Protein AF-0000000079810993 (afdb_homodimer)

pLDDT: mean 87.55, std 13.53, range [19.34, 98.88]

Organism: NCBI:txid164759

Structure (mmCIF, N/CA/C/O backbone):
data_AF-0000000079810993-model_v1
#
loop_
_entity.id
_entity.type
_entity.pdbx_description
1 polymer 'LysR family glycine cleavage system transcriptional activator'
#
loop_
_atom_site.group_PDB
_atom_site.id
_atom_site.type_symbol
_atom_site.label_atom_id
_atom_site.label_alt_id
_atom_site.label_comp_id
_atom_site.label_asym_id
_atom_site.label_entity_id
_atom_site.label_seq_id
_atom_site.pdbx_PDB_ins_code
_atom_site.Cartn_x
_atom_site.Cartn_y
_atom_site.Cartn_z
_atom_site.occupancy
_atom_site.B_iso_or_equiv
_atom_site.auth_seq_id
_atom_site.auth_comp_id
_atom_site.auth_asym_id
_atom_site.auth_atom_id
_atom_site.pdbx_PDB_model_num
ATOM 1 N N . MET A 1 1 ? -3.078 14.18 34.719 1 36.22 1 MET A N 1
ATOM 2 C CA . MET A 1 1 ? -2.096 15.25 34.562 1 36.22 1 MET A CA 1
ATOM 3 C C . MET A 1 1 ? -0.817 14.734 33.938 1 36.22 1 MET A C 1
ATOM 5 O O . MET A 1 1 ? -0.305 13.68 34.312 1 36.22 1 MET A O 1
ATOM 9 N N . PHE A 1 2 ? -0.721 15.195 32.781 1 50.84 2 PHE A N 1
ATOM 10 C CA . PHE A 1 2 ? 0.476 14.773 32.062 1 50.84 2 PHE A CA 1
ATOM 11 C C . PHE A 1 2 ? 1.733 15.273 32.781 1 50.84 2 PHE A C 1
ATOM 13 O O . PHE A 1 2 ? 1.747 16.375 33.312 1 50.84 2 PHE A O 1
ATOM 20 N N . ARG A 1 3 ? 2.59 14.398 33.312 1 54.53 3 ARG A N 1
ATOM 21 C CA . ARG A 1 3 ? 3.859 14.773 33.906 1 54.53 3 ARG A CA 1
ATOM 22 C C . ARG A 1 3 ? 4.871 15.195 32.844 1 54.53 3 ARG A C 1
ATOM 24 O O . ARG A 1 3 ? 5.219 14.414 31.969 1 54.53 3 ARG A O 1
ATOM 31 N N . LYS A 1 4 ? 5.23 16.375 32.844 1 60.5 4 LYS A N 1
ATOM 32 C CA . LYS A 1 4 ? 6.141 17.016 31.891 1 60.5 4 LYS A CA 1
ATOM 33 C C . LYS A 1 4 ? 7.398 16.172 31.688 1 60.5 4 LYS A C 1
ATOM 35 O O . LYS A 1 4 ? 7.953 16.125 30.594 1 60.5 4 LYS A O 1
ATOM 40 N N . LEU A 1 5 ? 7.746 15.516 32.781 1 59.72 5 LEU A N 1
ATOM 41 C CA . LEU A 1 5 ? 8.969 14.727 32.75 1 59.72 5 LEU A CA 1
ATOM 42 C C . LEU A 1 5 ? 8.883 13.625 31.688 1 59.72 5 LEU A C 1
ATOM 44 O O . LEU A 1 5 ? 9.891 13.227 31.109 1 59.72 5 LEU A O 1
ATOM 48 N N . PHE A 1 6 ? 7.621 13.211 31.438 1 69.06 6 PHE A N 1
ATOM 49 C CA . PHE A 1 6 ? 7.434 12.086 30.516 1 69.06 6 PHE A CA 1
ATOM 50 C C . PHE A 1 6 ? 7.055 12.57 29.125 1 69.06 6 PHE A C 1
ATOM 52 O O . PHE A 1 6 ? 6.68 11.773 28.266 1 69.06 6 PHE A O 1
ATOM 59 N N . LEU A 1 7 ? 7.145 13.805 28.969 1 74.44 7 LEU A N 1
ATOM 60 C CA . LEU A 1 7 ? 6.754 14.391 27.703 1 74.44 7 LEU A CA 1
ATOM 61 C C . LEU A 1 7 ? 7.898 15.195 27.094 1 74.44 7 LEU A C 1
ATOM 63 O O . LEU A 1 7 ? 7.953 16.422 27.25 1 74.44 7 LEU A O 1
ATOM 67 N N . PRO A 1 8 ? 8.789 14.516 26.406 1 80.94 8 PRO A N 1
ATOM 68 C CA . PRO A 1 8 ? 9.883 15.258 25.766 1 80.94 8 PRO A CA 1
ATOM 69 C C . PRO A 1 8 ? 9.391 16.297 24.766 1 80.94 8 PRO A C 1
ATOM 71 O O . PRO A 1 8 ? 8.297 16.172 24.219 1 80.94 8 PRO A O 1
ATOM 74 N N . PRO A 1 9 ? 10.211 17.375 24.703 1 80.81 9 PRO A N 1
ATOM 75 C CA . PRO A 1 9 ? 9.867 18.359 23.672 1 80.81 9 PRO A CA 1
ATOM 76 C C . PRO A 1 9 ? 9.703 17.734 22.297 1 80.81 9 PRO A C 1
ATOM 78 O O . PRO A 1 9 ? 10.453 16.828 21.922 1 80.81 9 PRO A O 1
ATOM 81 N N . VAL A 1 10 ? 8.773 18.234 21.562 1 83.88 10 VAL A N 1
ATOM 82 C CA . VAL A 1 10 ? 8.492 17.75 20.219 1 83.88 10 VAL A CA 1
ATOM 83 C C . VAL A 1 10 ? 9.742 17.859 19.344 1 83.88 10 VAL A C 1
ATOM 85 O O . VAL A 1 10 ? 10.008 17 18.516 1 83.88 10 VAL A O 1
ATOM 88 N N . ALA A 1 11 ? 10.492 18.953 19.547 1 85.25 11 ALA A N 1
ATOM 89 C CA . ALA A 1 11 ? 11.711 19.156 18.781 1 85.25 11 ALA A CA 1
ATOM 90 C C . ALA A 1 11 ? 12.695 18.016 18.984 1 85.25 11 ALA A C 1
ATOM 92 O O . ALA A 1 11 ? 13.344 17.562 18.031 1 85.25 11 ALA A O 1
ATOM 93 N N . ASP A 1 12 ? 12.758 17.578 20.203 1 88.81 12 ASP A N 1
ATOM 94 C CA . ASP A 1 12 ? 13.648 16.469 20.516 1 88.81 12 ASP A CA 1
ATOM 95 C C . ASP A 1 12 ? 13.141 15.164 19.891 1 88.81 12 ASP A C 1
ATOM 97 O O . ASP A 1 12 ? 13.93 14.359 19.391 1 88.81 12 ASP A O 1
ATOM 101 N N . LEU A 1 13 ? 11.852 15.039 19.938 1 87 13 LEU A N 1
ATOM 102 C CA . LEU A 1 13 ? 11.25 13.852 19.328 1 87 13 LEU A CA 1
ATOM 103 C C . LEU A 1 13 ? 11.445 13.844 17.828 1 87 13 LEU A C 1
ATOM 105 O O . LEU A 1 13 ? 11.742 12.797 17.234 1 87 13 LEU A O 1
ATOM 109 N N . LEU A 1 14 ? 11.305 14.938 17.234 1 86.88 14 LEU A N 1
ATOM 110 C CA . LEU A 1 14 ? 11.5 15.07 15.797 1 86.88 14 LEU A CA 1
ATOM 111 C C . LEU A 1 14 ? 12.953 14.781 15.422 1 86.88 14 LEU A C 1
ATOM 113 O O . LEU A 1 14 ? 13.219 14.07 14.445 1 86.88 14 LEU A O 1
ATOM 117 N N . ALA A 1 15 ? 13.852 15.328 16.234 1 89.06 15 ALA A N 1
ATOM 118 C CA . ALA A 1 15 ? 15.273 15.094 16 1 89.06 15 ALA A CA 1
ATOM 119 C C . ALA A 1 15 ? 15.609 13.609 16.125 1 89.06 15 ALA A C 1
ATOM 121 O O . ALA A 1 15 ? 16.312 13.055 15.266 1 89.06 15 ALA A O 1
ATOM 122 N N . PHE A 1 16 ? 15.055 13.016 17.141 1 92.56 16 PHE A N 1
ATOM 123 C CA . PHE A 1 16 ? 15.281 11.594 17.375 1 92.56 16 PHE A CA 1
ATOM 124 C C . PHE A 1 16 ? 14.703 10.758 16.25 1 92.56 16 PHE A C 1
ATOM 126 O O . PHE A 1 16 ? 15.383 9.891 15.703 1 92.56 16 PHE A O 1
ATOM 133 N N . GLU A 1 17 ? 13.477 11.055 15.922 1 86 17 GLU A N 1
ATOM 134 C CA . GLU A 1 17 ? 12.797 10.289 14.883 1 86 17 GLU A CA 1
ATOM 135 C C . GLU A 1 17 ? 13.531 10.406 13.547 1 86 17 GLU A C 1
ATOM 137 O O . GLU A 1 17 ? 13.734 9.406 12.859 1 86 17 GLU A O 1
ATOM 142 N N . ALA A 1 18 ? 13.914 11.57 13.133 1 85.88 18 ALA A N 1
ATOM 143 C CA . ALA A 1 18 ? 14.648 11.797 11.891 1 85.88 18 ALA A CA 1
ATOM 144 C C . ALA A 1 18 ? 15.992 11.078 11.914 1 85.88 18 ALA A C 1
ATOM 146 O O . ALA A 1 18 ? 16.375 10.422 10.938 1 85.88 18 ALA A O 1
ATOM 147 N N . ALA A 1 19 ? 16.672 11.211 13.023 1 87.88 19 ALA A N 1
ATOM 148 C CA . ALA A 1 19 ? 17.969 10.562 13.156 1 87.88 19 ALA A CA 1
ATOM 149 C C . ALA A 1 19 ? 17.828 9.039 13.086 1 87.88 19 ALA A C 1
ATOM 151 O O . ALA A 1 19 ? 18.672 8.359 12.484 1 87.88 19 ALA A O 1
ATOM 152 N N . ALA A 1 20 ? 16.844 8.617 13.719 1 84.38 20 ALA A N 1
ATOM 153 C CA . ALA A 1 20 ? 16.578 7.176 13.711 1 84.38 20 ALA A CA 1
ATOM 154 C C . ALA A 1 20 ? 16.25 6.688 12.305 1 84.38 20 ALA A C 1
ATOM 156 O O . ALA A 1 20 ? 16.781 5.668 11.852 1 84.38 20 ALA A O 1
ATOM 157 N N . ARG A 1 21 ? 15.422 7.398 11.688 1 75.75 21 ARG A N 1
ATOM 158 C CA . ARG A 1 21 ? 14.953 7.031 10.352 1 75.75 21 ARG A CA 1
ATOM 159 C C . ARG A 1 21 ? 16.094 7.09 9.344 1 75.75 21 ARG A C 1
ATOM 161 O O . ARG A 1 21 ? 16.234 6.199 8.5 1 75.75 21 ARG A O 1
ATOM 168 N N . HIS A 1 22 ? 16.906 8.117 9.453 1 75.81 22 HIS A N 1
ATOM 169 C CA . HIS A 1 22 ? 18.016 8.312 8.531 1 75.81 22 HIS A CA 1
ATOM 170 C C . HIS A 1 22 ? 19.266 7.559 8.992 1 75.81 22 HIS A C 1
ATOM 172 O O . HIS A 1 22 ? 20.219 7.406 8.227 1 75.81 22 HIS A O 1
ATOM 178 N N . ALA A 1 23 ? 19.234 7.086 10.211 1 78.38 23 ALA A N 1
ATOM 179 C CA . ALA A 1 23 ? 20.422 6.527 10.867 1 78.38 23 ALA A CA 1
ATOM 180 C C . ALA A 1 23 ? 21.625 7.457 10.711 1 78.38 23 ALA A C 1
ATOM 182 O O . ALA A 1 23 ? 22.734 7.004 10.43 1 78.38 23 ALA A O 1
ATOM 183 N N . SER A 1 24 ? 21.328 8.695 10.781 1 81.19 24 SER A N 1
ATOM 184 C CA . SER A 1 24 ? 22.359 9.711 10.57 1 81.19 24 SER A CA 1
ATOM 185 C C . SER A 1 24 ? 21.953 11.047 11.195 1 81.19 24 SER A C 1
ATOM 187 O O . SER A 1 24 ? 20.875 11.562 10.914 1 81.19 24 SER A O 1
ATOM 189 N N . ILE A 1 25 ? 22.875 11.547 11.953 1 87.5 25 ILE A N 1
ATOM 190 C CA . ILE A 1 25 ? 22.641 12.852 12.57 1 87.5 25 ILE A CA 1
ATOM 191 C C . ILE A 1 25 ? 22.734 13.945 11.508 1 87.5 25 ILE A C 1
ATOM 193 O O . ILE A 1 25 ? 21.922 14.875 11.5 1 87.5 25 ILE A O 1
ATOM 197 N N . SER A 1 26 ? 23.641 13.758 10.602 1 86.88 26 SER A N 1
ATOM 198 C CA . SER A 1 26 ? 23.844 14.766 9.562 1 86.88 26 SER A CA 1
ATOM 199 C C . SER A 1 26 ? 22.625 14.867 8.648 1 86.88 26 SER A C 1
ATOM 201 O O . SER A 1 26 ? 22.188 15.969 8.32 1 86.88 26 SER A O 1
ATOM 203 N N . ARG A 1 27 ? 22.141 13.852 8.32 1 81.06 27 ARG A N 1
ATOM 204 C CA . ARG A 1 27 ? 20.984 13.844 7.441 1 81.06 27 ARG A CA 1
ATOM 205 C C . ARG A 1 27 ? 19.75 14.359 8.172 1 81.06 27 ARG A C 1
ATOM 207 O O . ARG A 1 27 ? 18.906 15.023 7.57 1 81.06 27 ARG A O 1
ATOM 214 N N . ALA A 1 28 ? 19.641 13.898 9.328 1 87.75 28 ALA A N 1
ATOM 215 C CA . ALA A 1 28 ? 18.562 14.445 10.141 1 87.75 28 ALA A CA 1
ATOM 216 C C . ALA A 1 28 ? 18.641 15.961 10.211 1 87.75 28 ALA A C 1
ATOM 218 O O . ALA A 1 28 ? 17.609 16.656 10.094 1 87.75 28 ALA A O 1
ATOM 219 N N . ALA A 1 29 ? 19.812 16.484 10.367 1 88.88 29 ALA A N 1
ATOM 220 C CA . ALA A 1 29 ? 20.031 17.922 10.43 1 88.88 29 ALA A CA 1
ATOM 221 C C . ALA A 1 29 ? 19.609 18.594 9.125 1 88.88 29 ALA A C 1
ATOM 223 O O . ALA A 1 29 ? 18.938 19.641 9.148 1 88.88 29 ALA A O 1
ATOM 224 N N . GLU A 1 30 ? 19.922 18.016 8.062 1 80.56 30 GLU A N 1
ATOM 225 C CA . GLU A 1 30 ? 19.547 18.531 6.75 1 80.56 30 GLU A CA 1
ATOM 226 C C . GLU A 1 30 ? 18.031 18.578 6.59 1 80.56 30 GLU A C 1
ATOM 228 O O . GLU A 1 30 ? 17.469 19.594 6.172 1 80.56 30 GLU A O 1
ATOM 233 N N . GLU A 1 31 ? 17.406 17.484 6.98 1 76.88 31 GLU A N 1
ATOM 234 C CA . GLU A 1 31 ? 15.953 17.406 6.848 1 76.88 31 GLU A CA 1
ATOM 235 C C . GLU A 1 31 ? 15.258 18.453 7.715 1 76.88 31 GLU A C 1
ATOM 237 O O . GLU A 1 31 ? 14.281 19.062 7.293 1 76.88 31 GLU A O 1
ATOM 242 N N . LEU A 1 32 ? 15.766 18.625 8.898 1 81.94 32 LEU A N 1
ATOM 243 C CA . LEU A 1 32 ? 15.086 19.469 9.883 1 81.94 32 LEU A CA 1
ATOM 244 C C . LEU A 1 32 ? 15.57 20.906 9.789 1 81.94 32 LEU A C 1
ATOM 246 O O . LEU A 1 32 ? 15.117 21.766 10.555 1 81.94 32 LEU A O 1
ATOM 250 N N . HIS A 1 33 ? 16.5 21.078 8.844 1 80.31 33 HIS A N 1
ATOM 251 C CA . HIS A 1 33 ? 17.078 22.406 8.68 1 80.31 33 HIS A CA 1
ATOM 252 C C . HIS A 1 33 ? 17.688 22.906 9.984 1 80.31 33 HIS A C 1
ATOM 254 O O . HIS A 1 33 ? 17.406 24.031 10.422 1 80.31 33 HIS A O 1
ATOM 260 N N . LEU A 1 34 ? 18.453 22.078 10.633 1 84.75 34 LEU A N 1
ATOM 261 C CA . LEU A 1 34 ? 19.203 22.344 11.852 1 84.75 34 LEU A CA 1
ATOM 262 C C . LEU A 1 34 ? 20.672 22 11.664 1 84.75 34 LEU A C 1
ATOM 264 O O . LEU A 1 34 ? 21.062 21.422 10.648 1 84.75 34 LEU A O 1
ATOM 268 N N . THR A 1 35 ? 21.469 22.531 12.484 1 89.31 35 THR A N 1
ATOM 269 C CA . THR A 1 35 ? 22.859 22.109 12.477 1 89.31 35 THR A CA 1
ATOM 270 C C . THR A 1 35 ? 23 20.703 13.062 1 89.31 35 THR A C 1
ATOM 272 O O . THR A 1 35 ? 22.141 20.25 13.828 1 89.31 35 THR A O 1
ATOM 275 N N . GLN A 1 36 ? 24.031 20.078 12.672 1 91.44 36 GLN A N 1
ATOM 276 C CA . GLN A 1 36 ? 24.328 18.75 13.227 1 91.44 36 GLN A CA 1
ATOM 277 C C . GLN A 1 36 ? 24.438 18.812 14.75 1 91.44 36 GLN A C 1
ATOM 279 O O . GLN A 1 36 ? 23.969 17.906 15.445 1 91.44 36 GLN A O 1
ATOM 284 N N . SER A 1 37 ? 25.031 19.922 15.172 1 93 37 SER A N 1
ATOM 285 C CA . SER A 1 37 ? 25.203 20.094 16.609 1 93 37 SER A CA 1
ATOM 286 C C . SER A 1 37 ? 23.859 20.203 17.328 1 93 37 SER A C 1
ATOM 288 O O . SER A 1 37 ? 23.688 19.672 18.422 1 93 37 SER A O 1
ATOM 290 N N . ALA A 1 38 ? 22.969 20.891 16.719 1 89.38 38 ALA A N 1
ATOM 291 C CA . ALA A 1 38 ? 21.641 21.062 17.297 1 89.38 38 ALA A CA 1
ATOM 292 C C . ALA A 1 38 ? 20.906 19.734 17.375 1 89.38 38 ALA A C 1
ATOM 294 O O . ALA A 1 38 ? 20.297 19.406 18.406 1 89.38 38 ALA A O 1
ATOM 295 N N . VAL A 1 39 ? 20.938 18.953 16.344 1 93.31 39 VAL A N 1
ATOM 296 C CA . VAL A 1 39 ? 20.281 17.641 16.328 1 93.31 39 VAL A CA 1
ATOM 297 C C . VAL A 1 39 ? 20.906 16.734 17.375 1 93.31 39 VAL A C 1
ATOM 299 O O . VAL A 1 39 ? 20.203 16.047 18.125 1 93.31 39 VAL A O 1
ATOM 302 N N . SER A 1 40 ? 22.188 16.719 17.422 1 93.88 40 SER A N 1
ATOM 303 C CA . SER A 1 40 ? 22.906 15.898 18.406 1 93.88 40 SER A CA 1
ATOM 304 C C . SER A 1 40 ? 22.516 16.281 19.828 1 93.88 40 SER A C 1
ATOM 306 O O . SER A 1 40 ? 22.312 15.406 20.672 1 93.88 40 SER A O 1
ATOM 308 N N . ARG A 1 41 ? 22.484 17.547 20.031 1 92 41 ARG A N 1
ATOM 309 C CA . ARG A 1 41 ? 22.109 18.047 21.344 1 92 41 ARG A CA 1
ATOM 310 C C . ARG A 1 41 ? 20.688 17.609 21.703 1 92 41 ARG A C 1
ATOM 312 O O . ARG A 1 41 ? 20.438 17.188 22.844 1 92 41 ARG A O 1
ATOM 319 N N . GLN A 1 42 ? 19.797 17.75 20.828 1 91.62 42 GLN A N 1
ATOM 320 C CA . GLN A 1 42 ? 18.406 17.375 21.047 1 91.62 42 GLN A CA 1
ATOM 321 C C . GLN A 1 42 ? 18.281 15.883 21.344 1 91.62 42 GLN A C 1
ATOM 323 O O . GLN A 1 42 ? 17.531 15.477 22.234 1 91.62 42 GLN A O 1
ATOM 328 N N . VAL A 1 43 ? 18.984 15.078 20.625 1 93.62 43 VAL A N 1
ATOM 329 C CA . VAL A 1 43 ? 18.969 13.633 20.844 1 93.62 43 VAL A CA 1
ATOM 330 C C . VAL A 1 43 ? 19.547 13.32 22.219 1 93.62 43 VAL A C 1
ATOM 332 O O . VAL A 1 43 ? 18.984 12.5 22.953 1 93.62 43 VAL A O 1
ATOM 335 N N . ARG A 1 44 ? 20.609 13.969 22.547 1 93 44 ARG A N 1
ATOM 336 C CA . ARG A 1 44 ? 21.234 13.766 23.859 1 93 44 ARG A CA 1
ATOM 337 C C . ARG A 1 44 ? 20.281 14.172 24.984 1 93 44 ARG A C 1
ATOM 339 O O . ARG A 1 44 ? 20.219 13.516 26.016 1 93 44 ARG A O 1
ATOM 346 N N . GLN A 1 45 ? 19.656 15.273 24.75 1 90.06 45 GLN A N 1
ATOM 347 C CA . GLN A 1 45 ? 18.656 15.734 25.719 1 90.06 45 GLN A CA 1
ATOM 348 C C . GLN A 1 45 ? 17.562 14.695 25.922 1 90.06 45 GLN A C 1
ATOM 350 O O . GLN A 1 45 ? 17.141 14.445 27.047 1 90.06 45 GLN A O 1
ATOM 355 N N . LEU A 1 46 ? 17.094 14.148 24.844 1 91.38 46 LEU A N 1
ATOM 356 C CA . LEU A 1 46 ? 16.062 13.125 24.906 1 91.38 46 LEU A CA 1
ATOM 357 C C . LEU A 1 46 ? 16.562 11.891 25.656 1 91.38 46 LEU A C 1
ATOM 359 O O . LEU A 1 46 ? 15.859 11.336 26.5 1 91.38 46 LEU A O 1
ATOM 363 N N . GLU A 1 47 ? 17.781 11.43 25.328 1 92.5 47 GLU A N 1
ATOM 364 C CA . GLU A 1 47 ? 18.391 10.281 26.016 1 92.5 47 GLU A CA 1
ATOM 365 C C . GLU A 1 47 ? 18.547 10.547 27.5 1 92.5 47 GLU A C 1
ATOM 367 O O . GLU A 1 47 ? 18.312 9.656 28.328 1 92.5 47 GLU A O 1
ATOM 372 N N . ALA A 1 48 ? 18.922 11.75 27.844 1 89.62 48 ALA A N 1
ATOM 373 C CA . ALA A 1 48 ? 19.094 12.141 29.25 1 89.62 48 ALA A CA 1
ATOM 374 C C . ALA A 1 48 ? 17.75 12.094 29.984 1 89.62 48 ALA A C 1
ATOM 376 O O . ALA A 1 48 ? 17.688 11.609 31.125 1 89.62 48 ALA A O 1
ATOM 377 N N . GLN A 1 49 ? 16.812 12.602 29.344 1 85.38 49 GLN A N 1
ATOM 378 C CA . GLN A 1 49 ? 15.484 12.586 29.953 1 85.38 49 GLN A CA 1
ATOM 379 C C . GLN A 1 49 ? 14.992 11.164 30.156 1 85.38 49 GLN A C 1
ATOM 381 O O . GLN A 1 49 ? 14.328 10.867 31.156 1 85.38 49 GLN A O 1
ATOM 386 N N . LEU A 1 50 ? 15.273 10.312 29.219 1 86.44 50 LEU A N 1
ATOM 387 C CA . LEU A 1 50 ? 14.82 8.93 29.266 1 86.44 50 LEU A CA 1
ATOM 388 C C . LEU A 1 50 ? 15.719 8.102 30.172 1 86.44 50 LEU A C 1
ATOM 390 O O . LEU A 1 50 ? 15.328 7.008 30.609 1 86.44 50 LEU A O 1
ATOM 394 N N . GLY A 1 51 ? 16.875 8.586 30.422 1 87.19 51 GLY A N 1
ATOM 395 C CA . GLY A 1 51 ? 17.844 7.859 31.234 1 87.19 51 GLY A CA 1
ATOM 396 C C . GLY A 1 51 ? 18.438 6.66 30.516 1 87.19 51 GLY A C 1
ATOM 397 O O . GLY A 1 51 ? 18.875 5.703 31.172 1 87.19 51 GLY A O 1
ATOM 398 N N . GLN A 1 52 ? 18.312 6.711 29.203 1 89.12 52 GLN A N 1
ATOM 399 C CA . GLN A 1 52 ? 18.828 5.594 28.422 1 89.12 52 GLN A CA 1
ATOM 400 C C . GLN A 1 52 ? 19.328 6.062 27.062 1 89.12 52 GLN A C 1
ATOM 402 O O . GLN A 1 52 ? 18.734 6.965 26.453 1 89.12 52 GLN A O 1
ATOM 407 N N . ALA A 1 53 ? 20.359 5.391 26.641 1 91.75 53 ALA A N 1
ATOM 408 C CA . ALA A 1 53 ? 20.859 5.672 25.297 1 91.75 53 ALA A CA 1
ATOM 409 C C . ALA A 1 53 ? 19.922 5.098 24.234 1 91.75 53 ALA A C 1
ATOM 411 O O . ALA A 1 53 ? 19.406 3.99 24.391 1 91.75 53 ALA A O 1
ATOM 412 N N . LEU A 1 54 ? 19.672 5.953 23.281 1 92.12 54 LEU A N 1
ATOM 413 C CA . LEU A 1 54 ? 18.812 5.52 22.188 1 92.12 54 LEU A CA 1
ATOM 414 C C . LEU A 1 54 ? 19.641 5.148 20.953 1 92.12 54 LEU A C 1
ATOM 416 O O . LEU A 1 54 ? 19.141 4.461 20.062 1 92.12 54 LEU A O 1
ATOM 420 N N . PHE A 1 55 ? 20.844 5.641 20.906 1 91.62 55 PHE A N 1
ATOM 421 C CA . PHE A 1 55 ? 21.781 5.336 19.844 1 91.62 55 PHE A CA 1
ATOM 422 C C . PHE A 1 55 ? 23.094 4.801 20.406 1 91.62 55 PHE A C 1
ATOM 424 O O . PHE A 1 55 ? 23.422 5.062 21.562 1 91.62 55 PHE A O 1
ATOM 431 N N . THR A 1 56 ? 23.719 3.93 19.547 1 87.12 56 THR A N 1
ATOM 432 C CA . THR A 1 56 ? 25.078 3.498 19.812 1 87.12 56 THR A CA 1
ATOM 433 C C . THR A 1 56 ? 25.953 3.625 18.562 1 87.12 56 THR A C 1
ATOM 435 O O . THR A 1 56 ? 25.438 3.875 17.469 1 87.12 56 THR A O 1
ATOM 438 N N . ARG A 1 57 ? 27.203 3.754 18.75 1 79.31 57 ARG A N 1
ATOM 439 C CA . ARG A 1 57 ? 28.125 3.879 17.625 1 79.31 57 ARG A CA 1
ATOM 440 C C . ARG A 1 57 ? 28.75 2.535 17.281 1 79.31 57 ARG A C 1
ATOM 442 O O . ARG A 1 57 ? 29.234 1.825 18.172 1 79.31 57 ARG A O 1
ATOM 449 N N . VAL A 1 58 ? 28.5 2.104 16.172 1 69.5 58 VAL A N 1
ATOM 450 C CA . VAL A 1 58 ? 29.172 0.919 15.633 1 69.5 58 VAL A CA 1
ATOM 451 C C . VAL A 1 58 ? 29.984 1.295 14.391 1 69.5 58 VAL A C 1
ATOM 453 O O . VAL A 1 58 ? 29.422 1.707 13.375 1 69.5 58 VAL A O 1
ATOM 456 N N . ARG A 1 59 ? 31.25 1.043 14.367 1 68.94 59 ARG A N 1
ATOM 457 C CA . ARG A 1 59 ? 32.156 1.354 13.273 1 68.94 59 ARG A CA 1
ATOM 458 C C . ARG A 1 59 ? 31.891 2.752 12.727 1 68.94 59 ARG A C 1
ATOM 460 O O . ARG A 1 59 ? 31.75 2.934 11.516 1 68.94 59 ARG A O 1
ATOM 467 N N . GLN A 1 60 ? 31.656 3.682 13.523 1 66.25 60 GLN A N 1
ATOM 468 C CA . GLN A 1 60 ? 31.531 5.109 13.234 1 66.25 60 GLN A CA 1
ATOM 469 C C . GLN A 1 60 ? 30.141 5.457 12.711 1 66.25 60 GLN A C 1
ATOM 471 O O . GLN A 1 60 ? 29.938 6.543 12.172 1 66.25 60 GLN A O 1
ATOM 476 N N . ARG A 1 61 ? 29.344 4.527 12.812 1 71.12 61 ARG A N 1
ATOM 477 C CA . ARG A 1 61 ? 27.969 4.812 12.375 1 71.12 61 ARG A CA 1
ATOM 478 C C . ARG A 1 61 ? 27.016 4.852 13.562 1 71.12 61 ARG A C 1
ATOM 480 O O . ARG A 1 61 ? 27.203 4.129 14.539 1 71.12 61 ARG A O 1
ATOM 487 N N . VAL A 1 62 ? 26.062 5.766 13.5 1 79.44 62 VAL A N 1
ATOM 488 C CA . VAL A 1 62 ? 25.031 5.895 14.516 1 79.44 62 VAL A CA 1
ATOM 489 C C . VAL A 1 62 ? 23.922 4.867 14.258 1 79.44 62 VAL A C 1
ATOM 491 O O . VAL A 1 62 ? 23.359 4.82 13.172 1 79.44 62 VAL A O 1
ATOM 494 N N . VAL A 1 63 ? 23.844 3.869 15.211 1 82.88 63 VAL A N 1
ATOM 495 C CA . VAL A 1 63 ? 22.812 2.852 15.094 1 82.88 63 VAL A CA 1
ATOM 496 C C . VAL A 1 63 ? 21.906 2.885 16.328 1 82.88 63 VAL A C 1
ATOM 498 O O . VAL A 1 63 ? 22.359 3.23 17.422 1 82.88 63 VAL A O 1
ATOM 501 N N . LEU A 1 64 ? 20.656 2.516 16.078 1 84.94 64 LEU A N 1
ATOM 502 C CA . LEU A 1 64 ? 19.703 2.488 17.188 1 84.94 64 LEU A CA 1
ATOM 503 C C . LEU A 1 64 ? 20.031 1.353 18.156 1 84.94 64 LEU A C 1
ATOM 505 O O . LEU A 1 64 ? 20.391 0.254 17.734 1 84.94 64 LEU A O 1
ATOM 509 N N . THR A 1 65 ? 19.906 1.645 19.5 1 81.44 65 THR A N 1
ATOM 510 C CA . THR A 1 65 ? 19.859 0.589 20.516 1 81.44 65 THR A CA 1
ATOM 511 C C . THR A 1 65 ? 18.516 -0.144 20.453 1 81.44 65 THR A C 1
ATOM 513 O O . THR A 1 65 ? 17.625 0.253 19.719 1 81.44 65 THR A O 1
ATOM 516 N N . ASP A 1 66 ? 18.422 -1.211 21.219 1 73.12 66 ASP A N 1
ATOM 517 C CA . ASP A 1 66 ? 17.141 -1.902 21.312 1 73.12 66 ASP A CA 1
ATOM 518 C C . ASP A 1 66 ? 16.062 -0.976 21.859 1 73.12 66 ASP A C 1
ATOM 520 O O . ASP A 1 66 ? 14.945 -0.941 21.328 1 73.12 66 ASP A O 1
ATOM 524 N N . ALA A 1 67 ? 16.422 -0.327 22.859 1 79.69 67 ALA A N 1
ATOM 525 C CA . ALA A 1 67 ? 15.5 0.665 23.422 1 79.69 67 ALA A CA 1
ATOM 526 C C . ALA A 1 67 ? 15.164 1.739 22.391 1 79.69 67 ALA A C 1
ATOM 528 O O . ALA A 1 67 ? 14.016 2.186 22.297 1 79.69 67 ALA A O 1
ATOM 529 N N . GLY A 1 68 ? 16.141 2.152 21.656 1 85.88 68 GLY A N 1
ATOM 530 C CA . GLY A 1 68 ? 15.938 3.137 20.594 1 85.88 68 GLY A CA 1
ATOM 531 C C . GLY A 1 68 ? 14.961 2.68 19.531 1 85.88 68 GLY A C 1
ATOM 532 O O . GLY A 1 68 ? 14.117 3.457 19.094 1 85.88 68 GLY A O 1
ATOM 533 N N . ARG A 1 69 ? 15.062 1.496 19.172 1 78.38 69 ARG A N 1
ATOM 534 C CA . ARG A 1 69 ? 14.188 0.932 18.156 1 78.38 69 ARG A CA 1
ATOM 535 C C . ARG A 1 69 ? 12.734 0.932 18.609 1 78.38 69 ARG A C 1
ATOM 537 O O . ARG A 1 69 ? 11.844 1.341 17.859 1 78.38 69 ARG A O 1
ATOM 544 N N . LEU A 1 70 ? 12.523 0.473 19.75 1 71.69 70 LEU A N 1
ATOM 545 C CA . LEU A 1 70 ? 11.18 0.427 20.297 1 71.69 70 LEU A CA 1
ATOM 546 C C . LEU A 1 70 ? 10.602 1.832 20.453 1 71.69 70 LEU A C 1
ATOM 548 O O . LEU A 1 70 ? 9.461 2.088 20.062 1 71.69 70 LEU A O 1
ATOM 552 N N . TYR A 1 71 ? 11.43 2.672 20.984 1 80.75 71 TYR A N 1
ATOM 553 C CA . TYR A 1 71 ? 10.977 4.039 21.219 1 80.75 71 TYR A CA 1
ATOM 554 C C . TYR A 1 71 ? 10.711 4.758 19.906 1 80.75 71 TYR A C 1
ATOM 556 O O . TYR A 1 71 ? 9.781 5.559 19.797 1 80.75 71 TYR A O 1
ATOM 564 N N . ALA A 1 72 ? 11.531 4.473 18.891 1 82.94 72 ALA A N 1
ATOM 565 C CA . ALA A 1 72 ? 11.375 5.113 17.578 1 82.94 72 ALA A CA 1
ATOM 566 C C . ALA A 1 72 ? 10.016 4.766 16.969 1 82.94 72 ALA A C 1
ATOM 568 O O . ALA A 1 72 ? 9.344 5.633 16.406 1 82.94 72 ALA A O 1
ATOM 569 N N . ALA A 1 73 ? 9.648 3.586 17.109 1 70.31 73 ALA A N 1
ATOM 570 C CA . ALA A 1 73 ? 8.352 3.154 16.594 1 70.31 73 ALA A CA 1
ATOM 571 C C . ALA A 1 73 ? 7.211 3.902 17.281 1 70.31 73 ALA A C 1
ATOM 573 O O . ALA A 1 73 ? 6.305 4.402 16.609 1 70.31 73 ALA A O 1
ATOM 574 N N . ASP A 1 74 ? 7.305 3.947 18.531 1 73.25 74 ASP A N 1
ATOM 575 C CA . ASP A 1 74 ? 6.277 4.633 19.312 1 73.25 74 ASP A CA 1
ATOM 576 C C . ASP A 1 74 ? 6.25 6.125 18.984 1 73.25 74 ASP A C 1
ATOM 578 O O . ASP A 1 74 ? 5.176 6.711 18.812 1 73.25 74 ASP A O 1
ATOM 582 N N . VAL A 1 75 ? 7.414 6.695 18.906 1 79.69 75 VAL A N 1
ATOM 583 C CA . VAL A 1 75 ? 7.531 8.125 18.641 1 79.69 75 VAL A CA 1
ATOM 584 C C . VAL A 1 75 ? 6.961 8.445 17.266 1 79.69 75 VAL A C 1
ATOM 586 O O . VAL A 1 75 ? 6.258 9.445 17.094 1 79.69 75 VAL A O 1
ATOM 589 N N . ARG A 1 76 ? 7.262 7.594 16.391 1 75.31 76 ARG A N 1
ATOM 590 C CA . ARG A 1 76 ? 6.738 7.793 15.039 1 75.31 76 ARG A CA 1
ATOM 591 C C . ARG A 1 76 ? 5.215 7.805 15.039 1 75.31 76 ARG A C 1
ATOM 593 O O . ARG A 1 76 ? 4.598 8.688 14.438 1 75.31 76 ARG A O 1
ATOM 600 N N . ALA A 1 77 ? 4.672 6.883 15.727 1 67.62 77 ALA A N 1
ATOM 601 C CA . ALA A 1 77 ? 3.217 6.793 15.805 1 67.62 77 ALA A CA 1
ATOM 602 C C . ALA A 1 77 ? 2.629 8.039 16.469 1 67.62 77 ALA A C 1
ATOM 604 O O . ALA A 1 77 ? 1.639 8.594 15.977 1 67.62 77 ALA A O 1
ATOM 605 N N . VAL A 1 78 ? 3.277 8.453 17.453 1 72 78 VAL A N 1
ATOM 606 C CA . VAL A 1 78 ? 2.801 9.609 18.203 1 72 78 VAL A CA 1
ATOM 607 C C . VAL A 1 78 ? 2.934 10.875 17.359 1 72 78 VAL A C 1
ATOM 609 O O . VAL A 1 78 ? 2.021 11.703 17.312 1 72 78 VAL A O 1
ATOM 612 N N . LEU A 1 79 ? 4.023 10.977 16.719 1 77.75 79 LEU A N 1
ATOM 613 C CA . LEU A 1 79 ? 4.25 12.164 15.891 1 77.75 79 LEU A CA 1
ATOM 614 C C . LEU A 1 79 ? 3.279 12.195 14.711 1 77.75 79 LEU A C 1
ATOM 616 O O . LEU A 1 79 ? 2.805 13.266 14.32 1 77.75 79 LEU A O 1
ATOM 620 N N . GLN A 1 80 ? 3.025 11.031 14.203 1 70.31 80 GLN A N 1
ATOM 621 C CA . GLN A 1 80 ? 2.027 10.938 13.148 1 70.31 80 GLN A CA 1
ATOM 622 C C . GLN A 1 80 ? 0.652 11.375 13.641 1 70.31 80 GLN A C 1
ATOM 624 O O . GLN A 1 80 ? -0.047 12.133 12.969 1 70.31 80 GLN A O 1
ATOM 629 N N . GLN A 1 81 ? 0.333 10.898 14.773 1 68.12 81 GLN A N 1
ATOM 630 C CA . GLN A 1 81 ? -0.951 11.258 15.367 1 68.12 81 GLN A CA 1
ATOM 631 C C . GLN A 1 81 ? -1.023 12.758 15.656 1 68.12 81 GLN A C 1
ATOM 633 O O . GLN A 1 81 ? -2.045 13.398 15.391 1 68.12 81 GLN A O 1
ATOM 638 N N . LEU A 1 82 ? 0.059 13.266 16.203 1 71.88 82 LEU A N 1
ATOM 639 C CA . LEU A 1 82 ? 0.115 14.695 16.484 1 71.88 82 LEU A CA 1
ATOM 640 C C . LEU A 1 82 ? 0.011 15.516 15.203 1 71.88 82 LEU A C 1
ATOM 642 O O . LEU A 1 82 ? -0.711 16.516 15.156 1 71.88 82 LEU A O 1
ATOM 646 N N . GLY A 1 83 ? 0.731 15.078 14.211 1 72.5 83 GLY A N 1
ATOM 647 C CA . GLY A 1 83 ? 0.644 15.734 12.922 1 72.5 83 GLY A CA 1
ATOM 648 C C . GLY A 1 83 ? -0.762 15.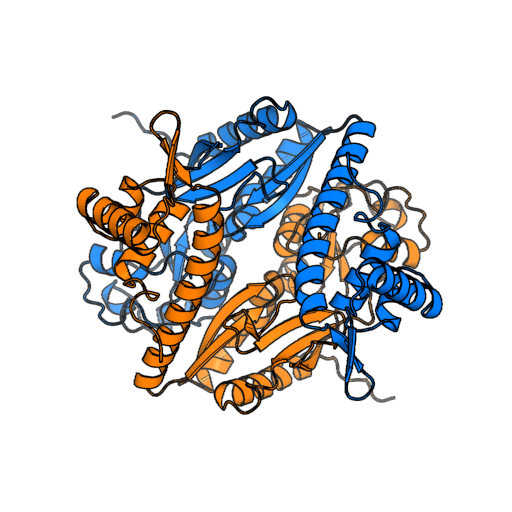742 12.352 1 72.5 83 GLY A C 1
ATOM 649 O O . GLY A 1 83 ? -1.244 16.781 11.891 1 72.5 83 GLY A O 1
ATOM 650 N N . ALA A 1 84 ? -1.364 14.625 12.445 1 67.19 84 ALA A N 1
ATOM 651 C CA . ALA A 1 84 ? -2.729 14.508 11.938 1 67.19 84 ALA A CA 1
ATOM 652 C C . ALA A 1 84 ? -3.682 15.414 12.711 1 67.19 84 ALA A C 1
ATOM 654 O O . ALA A 1 84 ? -4.555 16.062 12.117 1 67.19 84 ALA A O 1
ATOM 655 N N . ALA A 1 85 ? -3.455 15.469 13.938 1 67.81 85 ALA A N 1
ATOM 656 C CA . ALA A 1 85 ? -4.297 16.312 14.781 1 67.81 85 ALA A CA 1
ATOM 657 C C . ALA A 1 85 ? -4.102 17.781 14.445 1 67.81 85 ALA A C 1
ATOM 659 O O . ALA A 1 85 ? -5.066 18.547 14.375 1 67.81 85 ALA A O 1
ATOM 660 N N . THR A 1 86 ? -2.895 18.094 14.273 1 68.31 86 THR A N 1
ATOM 661 C CA . THR A 1 86 ? -2.578 19.469 13.93 1 68.31 86 THR A CA 1
ATOM 662 C C . THR A 1 86 ? -3.166 19.844 12.57 1 68.31 86 THR A C 1
ATOM 664 O O . THR A 1 86 ? -3.752 20.922 12.422 1 68.31 86 THR A O 1
ATOM 667 N N . GLN A 1 87 ? -3.02 18.938 11.664 1 67.5 87 GLN A N 1
ATOM 668 C CA . GLN A 1 87 ? -3.598 19.156 10.344 1 67.5 87 GLN A CA 1
ATOM 669 C C . GLN A 1 87 ? -5.109 19.344 10.43 1 67.5 87 GLN A C 1
ATOM 671 O O . GLN A 1 87 ? -5.676 20.188 9.742 1 67.5 87 GLN A O 1
ATOM 676 N N . LYS A 1 88 ? -5.668 18.562 11.188 1 67 88 LYS A N 1
ATOM 677 C CA . LYS A 1 88 ? -7.113 18.672 11.391 1 67 88 LYS A CA 1
ATOM 678 C C . LYS A 1 88 ? -7.492 20.016 11.984 1 67 88 LYS A C 1
ATOM 680 O O . LYS A 1 88 ? -8.461 20.641 11.547 1 67 88 LYS A O 1
ATOM 685 N N . ALA A 1 89 ? -6.68 20.469 12.922 1 67 89 ALA A N 1
ATOM 686 C CA . ALA A 1 89 ? -6.93 21.75 13.555 1 67 89 ALA A CA 1
ATOM 687 C C . ALA A 1 89 ? -6.754 22.891 12.555 1 67 89 ALA A C 1
ATOM 689 O O . ALA A 1 89 ? -7.543 23.844 12.547 1 67 89 ALA A O 1
ATOM 690 N N . MET A 1 90 ? -5.77 22.734 11.781 1 64.25 90 MET A N 1
ATOM 691 C CA . MET A 1 90 ? -5.52 23.734 10.758 1 64.25 90 MET A CA 1
ATOM 692 C C . MET A 1 90 ? -6.664 23.797 9.75 1 64.25 90 MET A C 1
ATOM 694 O O . MET A 1 90 ? -7.086 24.875 9.336 1 64.25 90 MET A O 1
ATOM 698 N N . ALA A 1 91 ? -7.121 22.656 9.406 1 63.41 91 ALA A N 1
ATOM 699 C CA . ALA A 1 91 ? -8.234 22.578 8.461 1 63.41 91 ALA A CA 1
ATOM 700 C C . ALA A 1 91 ? -9.492 23.219 9.039 1 63.41 91 ALA A C 1
ATOM 702 O O . ALA A 1 91 ? -10.234 23.891 8.328 1 63.41 91 ALA A O 1
ATOM 703 N N . LEU A 1 92 ? -9.641 23.016 10.25 1 61.5 92 LEU A N 1
ATOM 704 C CA . LEU A 1 92 ? -10.797 23.594 10.922 1 61.5 92 LEU A CA 1
ATOM 705 C C . LEU A 1 92 ? -10.688 25.109 11 1 61.5 92 LEU A C 1
ATOM 707 O O . LEU A 1 92 ? -11.688 25.812 10.859 1 61.5 92 LEU A O 1
ATOM 711 N N . ALA A 1 93 ? -9.562 25.531 11.242 1 59.78 93 ALA A N 1
ATOM 712 C CA . ALA A 1 93 ? -9.344 26.984 11.328 1 59.78 93 ALA A CA 1
ATOM 713 C C . ALA A 1 93 ? -9.68 27.672 10.008 1 59.78 93 ALA A C 1
ATOM 715 O O . ALA A 1 93 ? -10.141 28.812 10 1 59.78 93 ALA A O 1
ATOM 716 N N . ASP A 1 94 ? -9.508 26.969 8.992 1 57.88 94 ASP A N 1
ATOM 717 C CA . ASP A 1 94 ? -9.797 27.516 7.676 1 57.88 94 ASP A CA 1
ATOM 718 C C . ASP A 1 94 ? -11.266 27.328 7.309 1 57.88 94 ASP A C 1
ATOM 720 O O . ASP A 1 94 ? -11.672 27.609 6.176 1 57.88 94 ASP A O 1
ATOM 724 N N . GLY A 1 95 ? -12.016 26.984 8.305 1 59.41 95 GLY A N 1
ATOM 725 C CA . GLY A 1 95 ? -13.438 26.766 8.102 1 59.41 95 GLY A CA 1
ATOM 726 C C . GLY A 1 95 ? -13.75 25.422 7.449 1 59.41 95 GLY A C 1
ATOM 727 O O . GLY A 1 95 ? -14.898 25.156 7.109 1 59.41 95 GLY A O 1
ATOM 728 N N . GLY A 1 96 ? -12.609 24.688 7.305 1 71.19 96 GLY A N 1
ATOM 729 C CA . GLY A 1 96 ? -12.867 23.438 6.609 1 71.19 96 GLY A CA 1
ATOM 730 C C . GLY A 1 96 ? -12.703 22.219 7.5 1 71.19 96 GLY A C 1
ATOM 731 O O . GLY A 1 96 ? -12.578 22.344 8.719 1 71.19 96 GLY A O 1
ATOM 732 N N . GLY A 1 97 ? -13.211 21.125 6.992 1 84.62 97 GLY A N 1
ATOM 733 C CA . GLY A 1 97 ? -13.055 19.859 7.695 1 84.62 97 GLY A CA 1
ATOM 734 C C . GLY A 1 97 ? -12.078 18.922 7.023 1 84.62 97 GLY A C 1
ATOM 735 O O . GLY A 1 97 ? -11.688 19.125 5.875 1 84.62 97 GLY A O 1
ATOM 736 N N . LEU A 1 98 ? -11.492 18.062 7.828 1 88.31 98 LEU A N 1
ATOM 737 C CA . LEU A 1 98 ? -10.555 17.047 7.344 1 88.31 98 LEU A CA 1
ATOM 738 C C . LEU A 1 98 ? -11.07 15.641 7.637 1 88.31 98 LEU A C 1
ATOM 740 O O . LEU A 1 98 ? -11.547 15.367 8.742 1 88.31 98 LEU A O 1
ATOM 744 N N . LEU A 1 99 ? -11.07 14.867 6.605 1 93.38 99 LEU A N 1
ATOM 745 C CA . LEU A 1 99 ? -11.43 13.453 6.73 1 93.38 99 LEU A CA 1
ATOM 746 C C . LEU A 1 99 ? -10.227 12.562 6.438 1 93.38 99 LEU A C 1
ATOM 748 O O . LEU A 1 99 ? -9.602 12.68 5.383 1 93.38 99 LEU A O 1
ATOM 752 N N . HIS A 1 100 ? -9.883 11.727 7.395 1 93.62 100 HIS A N 1
ATOM 753 C CA . HIS A 1 100 ? -8.836 10.727 7.195 1 93.62 100 HIS A CA 1
ATOM 754 C C . HIS A 1 100 ? -9.438 9.344 6.969 1 93.62 100 HIS A C 1
ATOM 756 O O . HIS A 1 100 ? -10.039 8.766 7.879 1 93.62 100 HIS A O 1
ATOM 762 N N . LEU A 1 101 ? -9.188 8.836 5.773 1 97.19 101 LEU A N 1
ATOM 763 C CA . LEU A 1 101 ? -9.773 7.547 5.406 1 97.19 101 LEU A CA 1
ATOM 764 C C . LEU A 1 101 ? -8.695 6.488 5.227 1 97.19 101 LEU A C 1
ATOM 766 O O . LEU A 1 101 ? -7.66 6.75 4.602 1 97.19 101 LEU A O 1
ATOM 770 N N . ALA A 1 102 ? -8.906 5.34 5.844 1 97.19 102 ALA A N 1
ATOM 771 C CA . ALA A 1 102 ? -8.148 4.145 5.492 1 97.19 102 ALA A CA 1
ATOM 772 C C . ALA A 1 102 ? -8.836 3.355 4.387 1 97.19 102 ALA A C 1
ATOM 774 O O . ALA A 1 102 ? -10.031 3.059 4.48 1 97.19 102 ALA A O 1
ATOM 775 N N . VAL A 1 103 ? -8.086 3.043 3.35 1 97.88 103 VAL A N 1
ATOM 776 C CA . VAL A 1 103 ? -8.703 2.342 2.23 1 97.88 103 VAL A CA 1
ATOM 777 C C . VAL A 1 103 ? -7.797 1.194 1.778 1 97.88 103 VAL A C 1
ATOM 779 O O . VAL A 1 103 ? -6.59 1.213 2.025 1 97.88 103 VAL A O 1
ATOM 782 N N . LEU A 1 104 ? -8.438 0.207 1.175 1 97 104 LEU A N 1
ATOM 783 C CA . LEU A 1 104 ? -7.656 -0.778 0.437 1 97 104 LEU A CA 1
ATOM 784 C C . LEU A 1 104 ? -6.93 -0.128 -0.736 1 97 104 LEU A C 1
ATOM 786 O O . LEU A 1 104 ? -7.531 0.628 -1.502 1 97 104 LEU A O 1
ATOM 790 N N . PRO A 1 105 ? -5.684 -0.47 -0.926 1 96.69 105 PRO A N 1
ATOM 791 C CA . PRO A 1 105 ? -4.855 0.344 -1.816 1 96.69 105 PRO A CA 1
ATOM 792 C C . PRO A 1 105 ? -5.402 0.405 -3.24 1 96.69 105 PRO A C 1
ATOM 794 O O . PRO A 1 105 ? -5.637 1.494 -3.77 1 96.69 105 PRO A O 1
ATOM 797 N N . THR A 1 106 ? -5.652 -0.707 -3.861 1 97.44 106 THR A N 1
ATOM 798 C CA . THR A 1 106 ? -6.09 -0.717 -5.254 1 97.44 106 THR A CA 1
ATOM 799 C C . THR A 1 106 ? -7.496 -0.147 -5.383 1 97.44 106 THR A C 1
ATOM 801 O O . THR A 1 106 ? -7.781 0.612 -6.312 1 97.44 106 THR A O 1
ATOM 804 N N . LEU A 1 107 ? -8.367 -0.459 -4.438 1 97.44 107 LEU A N 1
ATOM 805 C CA . LEU A 1 107 ? -9.711 0.118 -4.438 1 97.44 107 LEU A CA 1
ATOM 806 C C . LEU A 1 107 ? -9.648 1.636 -4.305 1 97.44 107 LEU A C 1
ATOM 808 O O . LEU A 1 107 ? -10.352 2.355 -5.016 1 97.44 107 LEU A O 1
ATOM 812 N N . GLY A 1 108 ? -8.852 2.076 -3.387 1 97.81 108 GLY A N 1
ATOM 813 C CA . GLY A 1 108 ? -8.68 3.508 -3.209 1 97.81 108 GLY A CA 1
ATOM 814 C C . GLY A 1 108 ? -8.25 4.219 -4.48 1 97.81 108 GLY A C 1
ATOM 815 O O . GLY A 1 108 ? -8.867 5.207 -4.883 1 97.81 108 GLY A O 1
ATOM 816 N N . ALA A 1 109 ? -7.293 3.654 -5.109 1 97.44 109 ALA A N 1
ATOM 817 C CA . ALA A 1 109 ? -6.711 4.305 -6.281 1 97.44 109 ALA A CA 1
ATOM 818 C C . ALA A 1 109 ? -7.648 4.207 -7.484 1 97.44 109 ALA A C 1
ATOM 820 O O . ALA A 1 109 ? -7.836 5.184 -8.211 1 97.44 109 ALA A O 1
ATOM 821 N N . ARG A 1 110 ? -8.32 3.1 -7.633 1 97.06 110 ARG A N 1
ATOM 822 C CA . ARG A 1 110 ? -8.969 2.816 -8.906 1 97.06 110 ARG A CA 1
ATOM 823 C C . ARG A 1 110 ? -10.469 3.1 -8.836 1 97.06 110 ARG A C 1
ATOM 825 O O . ARG A 1 110 ? -11.117 3.303 -9.859 1 97.06 110 ARG A O 1
ATOM 832 N N . TRP A 1 111 ? -10.961 3.035 -7.664 1 97.56 111 TRP A N 1
ATOM 833 C CA . TRP A 1 111 ? -12.406 3.191 -7.551 1 97.56 111 TRP A CA 1
ATOM 834 C C . TRP A 1 111 ? -12.758 4.484 -6.824 1 97.56 111 TRP A C 1
ATOM 836 O O . TRP A 1 111 ? -13.625 5.242 -7.273 1 97.56 111 TRP A O 1
ATOM 846 N N . LEU A 1 112 ? -12.148 4.801 -5.734 1 98.19 112 LEU A N 1
ATOM 847 C CA . LEU A 1 112 ? -12.531 5.938 -4.906 1 98.19 112 LEU A CA 1
ATOM 848 C C . LEU A 1 112 ? -11.969 7.238 -5.465 1 98.19 112 LEU A C 1
ATOM 850 O O . LEU A 1 112 ? -12.703 8.203 -5.676 1 98.19 112 LEU A O 1
ATOM 854 N N . VAL A 1 113 ? -10.719 7.32 -5.754 1 98.44 113 VAL A N 1
ATOM 855 C CA . VAL A 1 113 ? -10.008 8.547 -6.105 1 98.44 113 VAL A CA 1
ATOM 856 C C . VAL A 1 113 ? -10.625 9.164 -7.359 1 98.44 113 VAL A C 1
ATOM 858 O O . VAL A 1 113 ? -10.859 10.367 -7.41 1 98.44 113 VAL A O 1
ATOM 861 N N . PRO A 1 114 ? -10.969 8.367 -8.352 1 97.62 114 PRO A N 1
ATOM 862 C CA . PRO A 1 114 ? -11.547 8.953 -9.562 1 97.62 114 PRO A CA 1
ATOM 863 C C . PRO A 1 114 ? -12.859 9.695 -9.289 1 97.62 114 PRO A C 1
ATOM 865 O O . PRO A 1 114 ? -13.297 10.5 -10.117 1 97.62 114 PRO A O 1
ATOM 868 N N . ARG A 1 115 ? -13.391 9.492 -8.18 1 97.62 115 ARG A N 1
ATOM 869 C CA . ARG A 1 115 ? -14.695 10.062 -7.859 1 97.62 115 ARG A CA 1
ATOM 870 C C . ARG A 1 115 ? -14.562 11.227 -6.887 1 97.62 115 ARG A C 1
ATOM 872 O O . ARG A 1 115 ? -15.508 11.984 -6.684 1 97.62 115 ARG A O 1
ATOM 879 N N . LEU A 1 116 ? -13.414 11.43 -6.344 1 97.94 116 LEU A N 1
ATOM 880 C CA . LEU A 1 116 ? -13.195 12.414 -5.289 1 97.94 116 LEU A CA 1
ATOM 881 C C . LEU A 1 116 ? -13.391 13.836 -5.824 1 97.94 116 LEU A C 1
ATOM 883 O O . LEU A 1 116 ? -13.82 14.727 -5.086 1 97.94 116 LEU A O 1
ATOM 887 N N . PRO A 1 117 ? -13.086 14.141 -7.125 1 97.62 117 PRO A N 1
ATOM 888 C CA . PRO A 1 117 ? -13.375 15.492 -7.609 1 97.62 117 PRO A CA 1
ATOM 889 C C . PRO A 1 117 ? -14.844 15.883 -7.461 1 97.62 117 PRO A C 1
ATOM 891 O O . PRO A 1 117 ? -15.148 17.031 -7.121 1 97.62 117 PRO A O 1
ATOM 894 N N . ALA A 1 118 ? -15.695 14.953 -7.656 1 97.19 118 ALA A N 1
ATOM 895 C CA . ALA A 1 118 ? -17.125 15.227 -7.492 1 97.19 118 ALA A CA 1
ATOM 896 C C . ALA A 1 118 ? -17.453 15.531 -6.035 1 97.19 118 ALA A C 1
ATOM 898 O O . ALA A 1 118 ? -18.25 16.438 -5.75 1 97.19 118 ALA A O 1
ATOM 899 N N . PHE A 1 119 ? -16.906 14.828 -5.148 1 97.75 119 PHE A N 1
ATOM 900 C CA . PHE A 1 119 ? -17.125 15.094 -3.732 1 97.75 119 PHE A CA 1
ATOM 901 C C . PHE A 1 119 ? -16.578 16.453 -3.348 1 97.75 119 PHE A C 1
ATOM 903 O O . PHE A 1 119 ? -17.234 17.203 -2.615 1 97.75 119 PHE A O 1
ATOM 910 N N . ALA A 1 120 ? -15.406 16.688 -3.822 1 96.25 120 ALA A N 1
ATOM 911 C CA . ALA A 1 120 ? -14.758 17.969 -3.518 1 96.25 120 ALA A CA 1
ATOM 912 C C . ALA A 1 120 ? -15.594 19.141 -4.027 1 96.25 120 ALA A C 1
ATOM 914 O O . ALA A 1 120 ? -15.617 20.203 -3.408 1 96.25 120 ALA A O 1
ATOM 915 N N . ALA A 1 121 ? -16.219 18.984 -5.133 1 96.12 121 ALA A N 1
ATOM 916 C CA . ALA A 1 121 ? -17.078 20.031 -5.695 1 96.12 121 ALA A CA 1
ATOM 917 C C . ALA A 1 121 ? -18.312 20.25 -4.824 1 96.12 121 ALA A C 1
ATOM 919 O O . ALA A 1 121 ? -18.766 21.391 -4.66 1 96.12 121 ALA A O 1
ATOM 920 N N . LEU A 1 122 ? -18.828 19.219 -4.289 1 96.12 122 LEU A N 1
ATOM 921 C CA . LEU A 1 122 ? -20.016 19.266 -3.451 1 96.12 122 LEU A CA 1
ATOM 922 C C . LEU A 1 122 ? -19.672 19.812 -2.062 1 96.12 122 LEU A C 1
ATOM 924 O O . LEU A 1 122 ? -20.5 20.469 -1.434 1 96.12 122 LEU A O 1
ATOM 928 N N . HIS A 1 123 ? -18.516 19.453 -1.631 1 95.62 123 HIS A N 1
ATOM 929 C CA . HIS A 1 123 ? -18.062 19.844 -0.294 1 95.62 123 HIS A CA 1
ATOM 930 C C . HIS A 1 123 ? -16.672 20.469 -0.33 1 95.62 123 HIS A C 1
ATOM 932 O O . HIS A 1 123 ? -15.727 19.906 0.227 1 95.62 123 HIS A O 1
ATOM 938 N N . PRO A 1 124 ? -16.578 21.672 -0.81 1 92.81 124 PRO A N 1
ATOM 939 C CA . PRO A 1 124 ? -15.281 22.312 -0.965 1 92.81 124 PRO A CA 1
ATOM 940 C C . PRO A 1 124 ? -14.602 22.594 0.373 1 92.81 124 PRO A C 1
ATOM 942 O O . PRO A 1 124 ? -13.391 22.844 0.416 1 92.81 124 PRO A O 1
ATOM 945 N N . GLU A 1 125 ? -15.328 22.5 1.42 1 89.94 125 GLU A N 1
ATOM 946 C CA . GLU A 1 125 ? -14.805 22.781 2.754 1 89.94 125 GLU A CA 1
ATOM 947 C C . GLU A 1 125 ? -14.133 21.547 3.354 1 89.94 125 GLU A C 1
ATOM 949 O O . GLU A 1 125 ? -13.422 21.656 4.359 1 89.94 125 GLU A O 1
ATOM 954 N N . LEU A 1 126 ? -14.305 20.406 2.719 1 92.62 126 LEU A N 1
ATOM 955 C CA . LEU A 1 126 ? -13.781 19.156 3.266 1 92.62 126 LEU A CA 1
ATOM 956 C C . LEU A 1 126 ? -12.578 18.672 2.465 1 92.62 126 LEU A C 1
ATOM 958 O O . LEU A 1 126 ? -12.609 18.672 1.232 1 92.62 126 LEU A O 1
ATOM 962 N N . THR A 1 127 ? -11.547 18.391 3.152 1 93 127 THR A N 1
ATOM 963 C CA . THR A 1 127 ? -10.391 17.734 2.559 1 93 127 THR A CA 1
ATOM 964 C C . THR A 1 127 ? -10.344 16.25 2.947 1 93 127 THR A C 1
ATOM 966 O O . THR A 1 127 ? -10.586 15.898 4.102 1 93 127 THR A O 1
ATOM 969 N N . VAL A 1 128 ? -10.062 15.391 1.977 1 95.94 128 VAL A N 1
ATOM 970 C CA . VAL A 1 128 ? -10.016 13.953 2.223 1 95.94 128 VAL A CA 1
ATOM 971 C C . VAL A 1 128 ? -8.578 13.453 2.084 1 95.94 128 VAL A C 1
ATOM 973 O O . VAL A 1 128 ? -7.965 13.594 1.021 1 95.94 128 VAL A O 1
ATOM 976 N N . ASN A 1 129 ? -8.047 12.906 3.158 1 95.5 129 ASN A N 1
ATOM 977 C CA . ASN A 1 129 ? -6.773 12.195 3.152 1 95.5 129 ASN A CA 1
ATOM 978 C C . ASN A 1 129 ? -6.973 10.688 3.043 1 95.5 129 ASN A C 1
ATOM 980 O O . ASN A 1 129 ? -7.883 10.125 3.662 1 95.5 129 ASN A O 1
ATOM 984 N N . LEU A 1 130 ? -6.105 10.062 2.256 1 97.5 130 LEU A N 1
ATOM 985 C CA . LEU A 1 130 ? -6.227 8.617 2.086 1 97.5 130 LEU A CA 1
ATOM 986 C C . LEU A 1 130 ? -4.961 7.906 2.543 1 97.5 130 LEU A C 1
ATOM 988 O O . LEU A 1 130 ? -3.855 8.273 2.135 1 97.5 130 LEU A O 1
ATOM 992 N N . SER A 1 131 ? -5.16 6.945 3.369 1 95.75 131 SER A N 1
ATOM 993 C CA . SER A 1 131 ? -4.109 6.023 3.787 1 95.75 131 SER A CA 1
ATOM 994 C C . SER A 1 131 ? -4.434 4.594 3.373 1 95.75 131 SER A C 1
ATOM 996 O O . SER A 1 131 ? -5.602 4.203 3.332 1 95.75 131 SER A O 1
ATOM 998 N N . ALA A 1 132 ? -3.354 3.863 3.121 1 95.06 132 ALA A N 1
ATOM 999 C CA . ALA A 1 132 ? -3.527 2.482 2.678 1 95.06 132 ALA A CA 1
ATOM 1000 C C . ALA A 1 132 ? -3.471 1.517 3.857 1 95.06 132 ALA A C 1
ATOM 1002 O O . ALA A 1 132 ? -2.51 1.527 4.633 1 95.06 132 ALA A O 1
ATOM 1003 N N . ARG A 1 133 ? -4.547 0.746 3.967 1 91.94 133 ARG A N 1
ATOM 1004 C CA . ARG A 1 133 ? -4.594 -0.345 4.934 1 91.94 133 ARG A CA 1
ATOM 1005 C C . ARG A 1 133 ? -5.168 -1.609 4.305 1 91.94 133 ARG A C 1
ATOM 1007 O O . ARG A 1 133 ? -6.238 -1.573 3.691 1 91.94 133 ARG A O 1
ATOM 1014 N N . GLY A 1 134 ? -4.453 -2.686 4.52 1 87.81 134 GLY A N 1
ATOM 1015 C CA . GLY A 1 134 ? -4.898 -3.938 3.928 1 87.81 134 GLY A CA 1
ATOM 1016 C C . GLY A 1 134 ? -5.594 -4.852 4.918 1 87.81 134 GLY A C 1
ATOM 1017 O O . GLY A 1 134 ? -6.25 -5.816 4.527 1 87.81 134 GLY A O 1
ATOM 1018 N N . GLU A 1 135 ? -5.434 -4.535 6.148 1 81.06 135 GLU A N 1
ATOM 1019 C CA . GLU A 1 135 ? -6 -5.348 7.219 1 81.06 135 GLU A CA 1
ATOM 1020 C C . GLU A 1 135 ? -6.758 -4.488 8.227 1 81.06 135 GLU A C 1
ATOM 1022 O O . GLU A 1 135 ? -6.492 -3.293 8.352 1 81.06 135 GLU A O 1
ATOM 1027 N N . PRO A 1 136 ? -7.699 -5.168 8.906 1 79.31 136 PRO A N 1
ATOM 1028 C CA . PRO A 1 136 ? -8.406 -4.418 9.945 1 79.31 136 PRO A CA 1
ATOM 1029 C C . PRO A 1 136 ? -7.465 -3.854 11.008 1 79.31 136 PRO A C 1
ATOM 1031 O O . PRO A 1 136 ? -6.363 -4.367 11.195 1 79.31 136 PRO A O 1
ATOM 1034 N N . PHE A 1 137 ? -7.93 -2.775 11.633 1 81.88 137 PHE A N 1
ATOM 1035 C CA . PHE A 1 137 ? -7.195 -2.084 12.688 1 81.88 137 PHE A CA 1
ATOM 1036 C C . PHE A 1 137 ? -8.148 -1.523 13.734 1 81.88 137 PHE A C 1
ATOM 1038 O O . PHE A 1 137 ? -9.367 -1.553 13.555 1 81.88 137 PHE A O 1
ATOM 1045 N N . ASP A 1 138 ? -7.547 -1.136 14.828 1 77.5 138 ASP A N 1
ATOM 1046 C CA . ASP A 1 138 ? -8.312 -0.502 15.891 1 77.5 138 ASP A CA 1
ATOM 1047 C C . ASP A 1 138 ? -8.406 1.008 15.688 1 77.5 138 ASP A C 1
ATOM 1049 O O . ASP A 1 138 ? -7.387 1.707 15.734 1 77.5 138 ASP A O 1
ATOM 1053 N N . PHE A 1 139 ? -9.617 1.461 15.5 1 84.25 139 PHE A N 1
ATOM 1054 C CA . PHE A 1 139 ? -9.82 2.885 15.273 1 84.25 139 PHE A CA 1
ATOM 1055 C C . PHE A 1 139 ? -9.32 3.703 16.453 1 84.25 139 PHE A C 1
ATOM 1057 O O . PHE A 1 139 ? -8.992 4.883 16.312 1 84.25 139 PHE A O 1
ATOM 1064 N N . ALA A 1 140 ? -9.289 3.102 17.562 1 73.81 140 ALA A N 1
ATOM 1065 C CA . ALA A 1 140 ? -8.836 3.812 18.7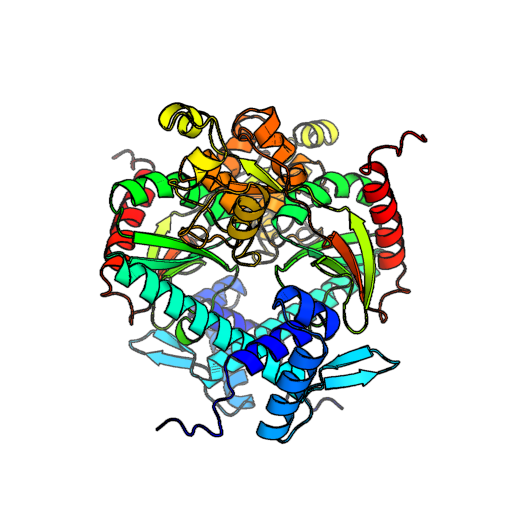5 1 73.81 140 ALA A CA 1
ATOM 1066 C C . ALA A 1 140 ? -7.332 4.062 18.703 1 73.81 140 ALA A C 1
ATOM 1068 O O . ALA A 1 140 ? -6.82 4.953 19.391 1 73.81 140 ALA A O 1
ATOM 1069 N N . GLN A 1 141 ? -6.695 3.287 17.828 1 72.88 141 GLN A N 1
ATOM 1070 C CA . GLN A 1 141 ? -5.238 3.367 17.781 1 72.88 141 GLN A CA 1
ATOM 1071 C C . GLN A 1 141 ? -4.766 4.051 16.516 1 72.88 141 GLN A C 1
ATOM 1073 O O . GLN A 1 141 ? -3.561 4.195 16.281 1 72.88 141 GLN A O 1
ATOM 1078 N N . GLU A 1 142 ? -5.668 4.355 15.703 1 81.94 142 GLU A N 1
ATOM 1079 C CA . GLU A 1 142 ? -5.34 4.973 14.422 1 81.94 142 GLU A CA 1
ATOM 1080 C C . GLU A 1 142 ? -6.145 6.25 14.203 1 81.94 142 GLU A C 1
ATOM 1082 O O . GLU A 1 142 ? -7.262 6.383 14.711 1 81.94 142 GLU A O 1
ATOM 1087 N N . PRO A 1 143 ? -5.547 7.137 13.469 1 80.94 143 PRO A N 1
ATOM 1088 C CA . PRO A 1 143 ? -6.176 8.453 13.328 1 80.94 143 PRO A CA 1
ATOM 1089 C C . PRO A 1 143 ? -7.227 8.484 12.219 1 80.94 143 PRO A C 1
ATOM 1091 O O . PRO A 1 143 ? -7.383 9.5 11.539 1 80.94 143 PRO A O 1
ATOM 1094 N N . PHE A 1 144 ? -7.941 7.434 12.016 1 92.5 144 PHE A N 1
ATOM 1095 C CA . PHE A 1 144 ? -8.852 7.387 10.875 1 92.5 144 PHE A CA 1
ATOM 1096 C C . PHE A 1 144 ? -10.281 7.695 11.312 1 92.5 144 PHE A C 1
ATOM 1098 O O . PHE A 1 144 ? -10.711 7.273 12.391 1 92.5 144 PHE A O 1
ATOM 1105 N N . ASP A 1 145 ? -10.961 8.438 10.453 1 92.75 145 ASP A N 1
ATOM 1106 C CA . ASP A 1 145 ? -12.359 8.773 10.68 1 92.75 145 ASP A CA 1
ATOM 1107 C C . ASP A 1 145 ? -13.281 7.68 10.141 1 92.75 145 ASP A C 1
ATOM 1109 O O . ASP A 1 145 ? -14.406 7.52 10.617 1 92.75 145 ASP A O 1
ATOM 1113 N N . ALA A 1 146 ? -12.82 7.016 9.188 1 97 146 ALA A N 1
ATOM 1114 C CA . ALA A 1 146 ? -13.531 5.902 8.57 1 97 146 ALA A CA 1
ATOM 1115 C C . ALA A 1 146 ? -12.586 5.027 7.754 1 97 146 ALA A C 1
ATOM 1117 O O . ALA A 1 146 ? -11.414 5.367 7.582 1 97 146 ALA A O 1
ATOM 1118 N N . ALA A 1 147 ? -13.109 3.906 7.32 1 97.75 147 ALA A N 1
ATOM 1119 C CA . ALA A 1 147 ? -12.32 2.992 6.492 1 97.75 147 ALA A CA 1
ATOM 1120 C C . ALA A 1 147 ? -13.195 2.311 5.445 1 97.75 147 ALA A C 1
ATOM 1122 O O . ALA A 1 147 ? -14.406 2.174 5.637 1 97.75 147 ALA A O 1
ATOM 1123 N N . ILE A 1 148 ? -12.609 2.016 4.316 1 97.69 148 ILE A N 1
ATOM 1124 C CA . ILE A 1 148 ? -13.227 1.058 3.404 1 97.69 148 ILE A CA 1
ATOM 1125 C C . ILE A 1 148 ? -12.523 -0.294 3.525 1 97.69 148 ILE A C 1
ATOM 1127 O O . ILE A 1 148 ? -11.305 -0.378 3.412 1 97.69 148 ILE A O 1
ATOM 1131 N N . HIS A 1 149 ? -13.367 -1.249 3.754 1 94.06 149 HIS A N 1
ATOM 1132 C CA . HIS A 1 149 ? -12.844 -2.584 4.023 1 94.06 149 HIS A CA 1
ATOM 1133 C C . HIS A 1 149 ? -13.562 -3.637 3.184 1 94.06 149 HIS A C 1
ATOM 1135 O O . HIS A 1 149 ? -14.68 -3.406 2.715 1 94.06 149 HIS A O 1
ATOM 1141 N N . TYR A 1 150 ? -12.875 -4.758 2.934 1 94.62 150 TYR A N 1
ATOM 1142 C CA . TYR A 1 150 ? -13.477 -5.918 2.283 1 94.62 150 TYR A CA 1
ATOM 1143 C C . TYR A 1 150 ? -13.555 -7.102 3.24 1 94.62 150 TYR A C 1
ATOM 1145 O O . TYR A 1 150 ? -12.555 -7.469 3.863 1 94.62 150 TYR A O 1
ATOM 1153 N N . GLY A 1 151 ? -14.664 -7.691 3.402 1 90.06 151 GLY A N 1
ATOM 1154 C CA . GLY A 1 151 ? -14.883 -8.836 4.277 1 90.06 151 GLY A CA 1
ATOM 1155 C C . GLY A 1 151 ? -16.297 -8.906 4.824 1 90.06 151 GLY A C 1
ATOM 1156 O O . GLY A 1 151 ? -17.25 -8.539 4.137 1 90.06 151 GLY A O 1
ATOM 1157 N N . ALA A 1 152 ? -16.453 -9.461 5.988 1 83.31 152 ALA A N 1
ATOM 1158 C CA . ALA A 1 152 ? -17.734 -9.508 6.688 1 83.31 152 ALA A CA 1
ATOM 1159 C C . ALA A 1 152 ? -18.078 -8.156 7.301 1 83.31 152 ALA A C 1
ATOM 1161 O O . ALA A 1 152 ? -17.188 -7.352 7.578 1 83.31 152 ALA A O 1
ATOM 1162 N N . PRO A 1 153 ? -19.344 -7.863 7.469 1 87.12 153 PRO A N 1
ATOM 1163 C CA . PRO A 1 153 ? -19.766 -6.566 8 1 87.12 153 PRO A CA 1
ATOM 1164 C C . PRO A 1 153 ? -19.656 -6.484 9.523 1 87.12 153 PRO A C 1
ATOM 1166 O O . PRO A 1 153 ? -20.594 -6.059 10.195 1 87.12 153 PRO A O 1
ATOM 1169 N N . HIS A 1 154 ? -18.531 -6.871 10.016 1 81 154 HIS A N 1
ATOM 1170 C CA . HIS A 1 154 ? -18.312 -6.828 11.453 1 81 154 HIS A CA 1
ATOM 1171 C C . HIS A 1 154 ? -17.016 -6.09 11.789 1 81 154 HIS A C 1
ATOM 1173 O O . HIS A 1 154 ? -15.945 -6.434 11.273 1 81 154 HIS A O 1
ATOM 1179 N N . TRP A 1 155 ? -17.219 -5.004 12.531 1 82.12 155 TRP A N 1
ATOM 1180 C CA . TRP A 1 155 ? -16.109 -4.211 13.031 1 82.12 155 TRP A CA 1
ATOM 1181 C C . TRP A 1 155 ? -16.391 -3.693 14.438 1 82.12 155 TRP A C 1
ATOM 1183 O O . TRP A 1 155 ? -17.312 -2.898 14.641 1 82.12 155 TRP A O 1
ATOM 1193 N N . ALA A 1 156 ? -15.594 -4.105 15.367 1 74.38 156 ALA A N 1
ATOM 1194 C CA . ALA A 1 156 ? -15.844 -3.738 16.75 1 74.38 156 ALA A CA 1
ATOM 1195 C C . ALA A 1 156 ? -15.875 -2.223 16.922 1 74.38 156 ALA A C 1
ATOM 1197 O O . ALA A 1 156 ? -14.961 -1.521 16.484 1 74.38 156 ALA A O 1
ATOM 1198 N N . GLY A 1 157 ? -16.984 -1.777 17.547 1 81.5 157 GLY A N 1
ATOM 1199 C CA . GLY A 1 157 ? -17.094 -0.363 17.859 1 81.5 157 GLY A CA 1
ATOM 1200 C C . GLY A 1 157 ? -17.391 0.496 16.656 1 81.5 157 GLY A C 1
ATOM 1201 O O . GLY A 1 157 ? -17.219 1.716 16.688 1 81.5 157 GLY A O 1
ATOM 1202 N N . ALA A 1 158 ? -17.766 -0.229 15.562 1 90.94 158 ALA A N 1
ATOM 1203 C CA . ALA A 1 158 ? -18.016 0.515 14.328 1 90.94 158 ALA A CA 1
ATOM 1204 C C . ALA A 1 158 ? -19.234 -0.039 13.602 1 90.94 158 ALA A C 1
ATOM 1206 O O . ALA A 1 158 ? -19.703 -1.142 13.898 1 90.94 158 ALA A O 1
ATOM 1207 N N . VAL A 1 159 ? -19.781 0.773 12.781 1 93.62 159 VAL A N 1
ATOM 1208 C CA . VAL A 1 159 ? -20.844 0.345 11.891 1 93.62 159 VAL A CA 1
ATOM 1209 C C . VAL A 1 159 ? -20.281 0.105 10.484 1 93.62 159 VAL A C 1
ATOM 1211 O O . VAL A 1 159 ? -19.359 0.787 10.062 1 93.62 159 VAL A O 1
ATOM 1214 N N . CYS A 1 160 ? -20.844 -0.871 9.836 1 94.69 160 CYS A N 1
ATOM 1215 C CA . CYS A 1 160 ? -20.453 -1.223 8.477 1 94.69 160 CYS A CA 1
ATOM 1216 C C . CYS A 1 160 ? -21.578 -0.943 7.484 1 94.69 160 CYS A C 1
ATOM 1218 O O . CYS A 1 160 ? -22.625 -1.598 7.527 1 94.69 160 CYS A O 1
ATOM 1220 N N . ASP A 1 161 ? -21.312 -0.021 6.586 1 96.31 161 ASP A N 1
ATOM 1221 C CA . ASP A 1 161 ? -22.266 0.274 5.52 1 96.31 161 ASP A CA 1
ATOM 1222 C C . ASP A 1 161 ? -21.891 -0.46 4.234 1 96.31 161 ASP A C 1
ATOM 1224 O O . ASP A 1 161 ? -20.797 -0.284 3.709 1 96.31 161 ASP A O 1
ATOM 1228 N N . TYR A 1 162 ? -22.859 -1.177 3.783 1 96.56 162 TYR A N 1
ATOM 1229 C CA . TYR A 1 162 ? -22.641 -1.922 2.549 1 96.56 162 TYR A CA 1
ATOM 1230 C C . TYR A 1 162 ? -22.391 -0.979 1.38 1 96.56 162 TYR A C 1
ATOM 1232 O O . TYR A 1 162 ? -23.094 0.02 1.214 1 96.56 162 TYR A O 1
ATOM 1240 N N . LEU A 1 163 ? -21.344 -1.308 0.574 1 96.62 163 LEU A N 1
ATOM 1241 C CA . LEU A 1 163 ? -21.078 -0.537 -0.637 1 96.62 163 LEU A CA 1
ATOM 1242 C C . LEU A 1 163 ? -21.359 -1.374 -1.883 1 96.62 163 LEU A C 1
ATOM 1244 O O . LEU A 1 163 ? -22.172 -0.997 -2.725 1 96.62 163 LEU A O 1
ATOM 1248 N N . MET A 1 164 ? -20.641 -2.557 -1.973 1 95.19 164 MET A N 1
ATOM 1249 C CA . MET A 1 164 ? -20.812 -3.377 -3.17 1 95.19 164 MET A CA 1
ATOM 1250 C C . MET A 1 164 ? -20.188 -4.754 -2.977 1 95.19 164 MET A C 1
ATOM 1252 O O . MET A 1 164 ? -19.281 -4.922 -2.16 1 95.19 164 MET A O 1
ATOM 1256 N N . HIS A 1 165 ? -20.672 -5.699 -3.734 1 95.19 165 HIS A N 1
ATOM 1257 C CA . HIS A 1 165 ? -20 -6.98 -3.934 1 95.19 165 HIS A CA 1
ATOM 1258 C C . HIS A 1 165 ? -18.969 -6.898 -5.062 1 95.19 165 HIS A C 1
ATOM 1260 O O . HIS A 1 165 ? -18.828 -5.855 -5.707 1 95.19 165 HIS A O 1
ATOM 1266 N N . GLU A 1 166 ? -18.203 -7.992 -5.133 1 94.69 166 GLU A N 1
ATOM 1267 C CA . GLU A 1 166 ? -17.281 -8.039 -6.262 1 94.69 166 GLU A CA 1
ATOM 1268 C C . GLU A 1 166 ? -17.438 -9.336 -7.047 1 94.69 166 GLU A C 1
ATOM 1270 O O . GLU A 1 166 ? -17.984 -10.312 -6.539 1 94.69 166 GLU A O 1
ATOM 1275 N N . GLU A 1 167 ? -17.078 -9.219 -8.297 1 96.25 167 GLU A N 1
ATOM 1276 C CA . GLU A 1 167 ? -16.859 -10.359 -9.188 1 96.25 167 GLU A CA 1
ATOM 1277 C C . GLU A 1 167 ? -15.375 -10.562 -9.477 1 96.25 167 GLU A C 1
ATOM 1279 O O . GLU A 1 167 ? -14.727 -9.688 -10.062 1 96.25 167 GLU A O 1
ATOM 1284 N N . VAL A 1 168 ? -14.906 -11.758 -9.016 1 97.88 168 VAL A N 1
ATOM 1285 C CA . VAL A 1 168 ? -13.508 -12.07 -9.258 1 97.88 168 VAL A CA 1
ATOM 1286 C C . VAL A 1 168 ? -13.383 -12.969 -10.492 1 97.88 168 VAL A C 1
ATOM 1288 O O . VAL A 1 168 ? -14.078 -13.977 -10.602 1 97.88 168 VAL A O 1
ATOM 1291 N N . VAL A 1 169 ? -12.508 -12.586 -11.43 1 98.25 169 VAL A N 1
ATOM 1292 C CA . VAL A 1 169 ? -12.43 -13.297 -12.703 1 98.25 169 VAL A CA 1
ATOM 1293 C C . VAL A 1 169 ? -10.977 -13.703 -12.984 1 98.25 169 VAL A C 1
ATOM 1295 O O . VAL A 1 169 ? -10.047 -12.969 -12.641 1 98.25 169 VAL A O 1
ATOM 1298 N N . PRO A 1 170 ? -10.805 -14.836 -13.594 1 98.62 170 PRO A N 1
ATOM 1299 C CA . PRO A 1 170 ? -9.461 -15.203 -14.055 1 98.62 170 PRO A CA 1
ATOM 1300 C C . PRO A 1 170 ? -9.023 -14.414 -15.281 1 98.62 170 PRO A C 1
ATOM 1302 O O . PRO A 1 170 ? -9.789 -14.273 -16.234 1 98.62 170 PRO A O 1
ATOM 1305 N N . VAL A 1 171 ? -7.801 -13.859 -15.258 1 98.81 171 VAL A N 1
ATOM 1306 C CA . VAL A 1 171 ? -7.297 -13.039 -16.344 1 98.81 171 VAL A CA 1
ATOM 1307 C C . VAL A 1 171 ? -5.816 -13.328 -16.578 1 98.81 171 VAL A C 1
ATOM 1309 O O . VAL A 1 171 ? -5.137 -13.859 -15.695 1 98.81 171 VAL A O 1
ATOM 1312 N N . CYS A 1 172 ? -5.375 -13.055 -17.719 1 98.75 172 CYS A N 1
ATOM 1313 C CA . CYS A 1 172 ? -3.955 -13.062 -18.062 1 98.75 172 CYS A CA 1
ATOM 1314 C C . CYS A 1 172 ? -3.668 -12.156 -19.25 1 98.75 172 CYS A C 1
ATOM 1316 O O . CYS A 1 172 ? -4.566 -11.477 -19.75 1 98.75 172 CYS A O 1
ATOM 1318 N N . SER A 1 173 ? -2.395 -12.031 -19.609 1 98.81 173 SER A N 1
ATOM 1319 C CA . SER A 1 173 ? -2.039 -11.312 -20.812 1 98.81 173 SER A CA 1
ATOM 1320 C C . SER A 1 173 ? -2.475 -12.07 -22.062 1 98.81 173 SER A C 1
ATOM 1322 O O . SER A 1 173 ? -2.52 -13.305 -22.062 1 98.81 173 SER A O 1
ATOM 1324 N N . PRO A 1 174 ? -2.791 -11.375 -23.156 1 98.56 174 PRO A N 1
ATOM 1325 C CA . PRO A 1 174 ? -3.119 -12.055 -24.406 1 98.56 174 PRO A CA 1
ATOM 1326 C C . PRO A 1 174 ? -1.999 -12.977 -24.891 1 98.56 174 PRO A C 1
ATOM 1328 O O . PRO A 1 174 ? -2.268 -14.07 -25.391 1 98.56 174 PRO A O 1
ATOM 1331 N N . ALA A 1 175 ? -0.833 -12.539 -24.75 1 98.31 175 ALA A N 1
ATOM 1332 C CA . ALA A 1 175 ? 0.312 -13.336 -25.188 1 98.31 175 ALA A CA 1
ATOM 1333 C C . ALA A 1 175 ? 0.376 -14.656 -24.422 1 98.31 175 ALA A C 1
ATOM 1335 O O . ALA A 1 175 ? 0.652 -15.711 -25.016 1 98.31 175 ALA A O 1
ATOM 1336 N N . LEU A 1 176 ? 0.14 -14.57 -23.141 1 98.38 176 LEU A N 1
ATOM 1337 C CA . LEU A 1 176 ? 0.173 -15.789 -22.328 1 98.38 176 LEU A CA 1
ATOM 1338 C C . LEU A 1 176 ? -0.953 -16.734 -22.734 1 98.38 176 LEU A C 1
ATOM 1340 O O . LEU A 1 176 ? -0.747 -17.953 -22.828 1 98.38 176 LEU A O 1
ATOM 1344 N N . ARG A 1 177 ? -2.115 -16.219 -22.969 1 98.12 177 ARG A N 1
ATOM 1345 C CA . ARG A 1 177 ? -3.244 -17.031 -23.391 1 98.12 177 ARG A CA 1
ATOM 1346 C C . ARG A 1 177 ? -2.924 -17.797 -24.672 1 98.12 177 ARG A C 1
ATOM 1348 O O . ARG A 1 177 ? -3.203 -18.984 -24.781 1 98.12 177 ARG A O 1
ATOM 1355 N N . THR A 1 178 ? -2.355 -17.062 -25.609 1 97.94 178 THR A N 1
ATOM 1356 C CA . THR A 1 178 ? -2.014 -17.641 -26.906 1 97.94 178 THR A CA 1
ATOM 1357 C C . THR A 1 178 ? -0.919 -18.688 -26.75 1 97.94 178 THR A C 1
ATOM 1359 O O . THR A 1 178 ? -1.042 -19.797 -27.281 1 97.94 178 THR A O 1
ATOM 1362 N N . ARG A 1 179 ? 0.06 -18.375 -26.016 1 97.44 179 ARG A N 1
ATOM 1363 C CA . ARG A 1 179 ? 1.217 -19.25 -25.844 1 97.44 179 ARG A CA 1
ATOM 1364 C C . ARG A 1 179 ? 0.808 -20.594 -25.219 1 97.44 179 ARG A C 1
ATOM 1366 O O . ARG A 1 179 ? 1.304 -21.641 -25.625 1 97.44 179 ARG A O 1
ATOM 1373 N N . HIS A 1 180 ? -0.111 -20.547 -24.312 1 97.31 180 HIS A N 1
ATOM 1374 C CA . HIS A 1 180 ? -0.479 -21.766 -23.594 1 97.31 180 HIS A CA 1
ATOM 1375 C C . HIS A 1 180 ? -1.809 -22.312 -24.078 1 97.31 180 HIS A C 1
ATOM 1377 O O . HIS A 1 180 ? -2.346 -23.266 -23.5 1 97.31 180 HIS A O 1
ATOM 1383 N N . ARG A 1 181 ? -2.377 -21.781 -25.109 1 97.06 181 ARG A N 1
ATOM 1384 C CA . ARG A 1 181 ? -3.631 -22.219 -25.719 1 97.06 181 ARG A CA 1
ATOM 1385 C C . ARG A 1 181 ? -4.688 -22.484 -24.656 1 97.06 181 ARG A C 1
ATOM 1387 O O . ARG A 1 181 ? -5.277 -23.562 -24.625 1 97.06 181 ARG A O 1
ATOM 1394 N N . ILE A 1 182 ? -4.941 -21.469 -23.797 1 97.62 182 ILE A N 1
ATOM 1395 C CA . ILE A 1 182 ? -5.887 -21.609 -22.688 1 97.62 182 ILE A CA 1
ATOM 1396 C C . ILE A 1 182 ? -7.316 -21.578 -23.234 1 97.62 182 ILE A C 1
ATOM 1398 O O . ILE A 1 182 ? -7.793 -20.531 -23.656 1 97.62 182 ILE A O 1
ATOM 1402 N N . GLU A 1 183 ? -8.023 -22.703 -23.141 1 96.31 183 GLU A N 1
ATOM 1403 C CA . GLU A 1 183 ? -9.367 -22.781 -23.703 1 96.31 183 GLU A CA 1
ATOM 1404 C C . GLU A 1 183 ? -10.375 -23.234 -22.656 1 96.31 183 GLU A C 1
ATOM 1406 O O . GLU A 1 183 ? -11.586 -23.031 -22.828 1 96.31 183 GLU A O 1
ATOM 1411 N N . THR A 1 184 ? -9.914 -23.875 -21.672 1 96.69 184 THR A N 1
ATOM 1412 C CA . THR A 1 184 ? -10.773 -24.359 -20.594 1 96.69 184 THR A CA 1
ATOM 1413 C C . THR A 1 184 ? -10.164 -24.047 -19.234 1 96.69 184 THR A C 1
ATOM 1415 O O . THR A 1 184 ? -8.961 -23.781 -19.125 1 96.69 184 THR A O 1
ATOM 1418 N N . PRO A 1 185 ? -10.961 -24.109 -18.172 1 97 185 PRO A N 1
ATOM 1419 C CA . PRO A 1 185 ? -10.43 -23.906 -16.828 1 97 185 PRO A CA 1
ATOM 1420 C C . PRO A 1 185 ? -9.32 -24.891 -16.469 1 97 185 PRO A C 1
ATOM 1422 O O . PRO A 1 185 ? -8.398 -24.562 -15.727 1 97 185 PRO A O 1
ATOM 1425 N N . ALA A 1 186 ? -9.406 -26.062 -16.969 1 96.62 186 ALA A N 1
ATOM 1426 C CA . ALA A 1 186 ? -8.406 -27.094 -16.688 1 96.62 186 ALA A CA 1
ATOM 1427 C C . ALA A 1 186 ? -7.031 -26.672 -17.203 1 96.62 186 ALA A C 1
ATOM 1429 O O . ALA A 1 186 ? -6.004 -27.031 -16.625 1 96.62 186 ALA A O 1
ATOM 1430 N N . ASP A 1 187 ? -7.02 -25.859 -18.234 1 97.06 187 ASP A N 1
ATOM 1431 C CA . ASP A 1 187 ? -5.762 -25.422 -18.828 1 97.06 187 ASP A CA 1
ATOM 1432 C C . ASP A 1 187 ? -5.031 -24.453 -17.891 1 97.06 187 ASP A C 1
ATOM 1434 O O . ASP A 1 187 ? -3.838 -24.188 -18.062 1 97.06 187 ASP A O 1
ATOM 1438 N N . VAL A 1 188 ? -5.711 -23.922 -16.875 1 97.25 188 VAL A N 1
ATOM 1439 C CA . VAL A 1 188 ? -5.16 -22.922 -15.969 1 97.25 188 VAL A CA 1
ATOM 1440 C C . VAL A 1 188 ? -4.348 -23.609 -14.875 1 97.25 188 VAL A C 1
ATOM 1442 O O . VAL A 1 188 ? -3.396 -23.047 -14.344 1 97.25 188 VAL A O 1
ATOM 1445 N N . ALA A 1 189 ? -4.641 -24.844 -14.516 1 94.44 189 ALA A N 1
ATOM 1446 C CA . ALA A 1 189 ? -4.125 -25.547 -13.352 1 94.44 189 ALA A CA 1
ATOM 1447 C C . ALA A 1 189 ? -2.621 -25.766 -13.461 1 94.44 189 ALA A C 1
ATOM 1449 O O . ALA A 1 189 ? -1.925 -25.859 -12.445 1 94.44 189 ALA A O 1
ATOM 1450 N N . GLY A 1 190 ? -2.047 -25.719 -14.586 1 91.62 190 GLY A N 1
ATOM 1451 C CA . GLY A 1 190 ? -0.623 -25.969 -14.742 1 91.62 190 GLY A CA 1
ATOM 1452 C C . GLY A 1 190 ? 0.189 -24.688 -14.898 1 91.62 190 GLY A C 1
ATOM 1453 O O . GLY A 1 190 ? 1.416 -24.75 -15.008 1 91.62 190 GLY A O 1
ATOM 1454 N N . LEU A 1 191 ? -0.449 -23.625 -14.781 1 96.19 191 LEU A N 1
ATOM 1455 C CA . LEU A 1 191 ? 0.22 -22.359 -15.008 1 96.19 191 LEU A CA 1
ATOM 1456 C C . LEU A 1 191 ? 0.631 -21.703 -13.688 1 96.19 191 LEU A C 1
ATOM 1458 O O . LEU A 1 191 ? 0.246 -22.188 -12.617 1 96.19 191 LEU A O 1
ATOM 1462 N N . THR A 1 192 ? 1.504 -20.719 -13.797 1 96.69 192 THR A N 1
ATOM 1463 C CA . THR A 1 192 ? 1.833 -19.922 -12.617 1 96.69 192 THR A CA 1
ATOM 1464 C C . THR A 1 192 ? 0.613 -19.141 -12.133 1 96.69 192 THR A C 1
ATOM 1466 O O . THR A 1 192 ? 0.069 -18.312 -12.859 1 96.69 192 THR A O 1
ATOM 1469 N N . LEU A 1 193 ? 0.234 -19.484 -10.914 1 97.62 193 LEU A N 1
ATOM 1470 C CA . LEU A 1 193 ? -0.904 -18.812 -10.305 1 97.62 193 LEU A CA 1
ATOM 1471 C C . LEU A 1 193 ? -0.44 -17.656 -9.43 1 97.62 193 LEU A C 1
ATOM 1473 O O . LEU A 1 193 ? 0.378 -17.844 -8.523 1 97.62 193 LEU A O 1
ATOM 1477 N N . LEU A 1 194 ? -0.943 -16.5 -9.719 1 98.38 194 LEU A N 1
ATOM 1478 C CA . LEU A 1 194 ? -0.618 -15.312 -8.938 1 98.38 194 LEU A CA 1
ATOM 1479 C C . LEU A 1 194 ? -1.582 -15.148 -7.77 1 98.38 194 LEU A C 1
ATOM 1481 O O . LEU A 1 194 ? -2.801 -15.133 -7.961 1 98.38 194 LEU A O 1
ATOM 1485 N N . HIS A 1 195 ? -0.985 -14.969 -6.609 1 96.12 195 HIS A N 1
ATOM 1486 C CA . HIS A 1 195 ? -1.811 -15.016 -5.406 1 96.12 195 HIS A CA 1
ATOM 1487 C C . HIS A 1 195 ? -1.887 -13.648 -4.734 1 96.12 195 HIS A C 1
ATOM 1489 O O . HIS A 1 195 ? -0.922 -12.883 -4.766 1 96.12 195 HIS A O 1
ATOM 1495 N N . GLN A 1 196 ? -3.051 -13.438 -4.191 1 94.94 196 GLN A N 1
ATOM 1496 C CA . GLN A 1 196 ? -3.24 -12.312 -3.277 1 94.94 196 GLN A CA 1
ATOM 1497 C C . GLN A 1 196 ? -3.012 -12.734 -1.83 1 94.94 196 GLN A C 1
ATOM 1499 O O . GLN A 1 196 ? -3.709 -13.609 -1.316 1 94.94 196 GLN A O 1
ATOM 1504 N N . THR A 1 197 ? -2.176 -12.039 -1.154 1 90.19 197 THR A N 1
ATOM 1505 C CA . THR A 1 197 ? -1.666 -12.461 0.145 1 90.19 197 THR A CA 1
ATOM 1506 C C . THR A 1 197 ? -2.805 -12.609 1.149 1 90.19 197 THR A C 1
ATOM 1508 O O . THR A 1 197 ? -2.846 -13.578 1.912 1 90.19 197 THR A O 1
ATOM 1511 N N . THR A 1 198 ? -3.742 -11.695 1.177 1 83.06 198 THR A N 1
ATOM 1512 C CA . THR A 1 198 ? -4.777 -11.703 2.207 1 83.06 198 THR A CA 1
ATOM 1513 C C . THR A 1 198 ? -5.969 -12.555 1.772 1 83.06 198 THR A C 1
ATOM 1515 O O . THR A 1 198 ? -6.906 -12.75 2.543 1 83.06 198 THR A O 1
ATOM 1518 N N . ARG A 1 199 ? -5.941 -13.078 0.58 1 88.31 199 ARG A N 1
ATOM 1519 C CA . ARG A 1 199 ? -6.953 -13.984 0.055 1 88.31 199 ARG A CA 1
ATOM 1520 C C . ARG A 1 199 ? -6.316 -15.234 -0.535 1 88.31 199 ARG A C 1
ATOM 1522 O O . ARG A 1 199 ? -6.461 -15.508 -1.728 1 88.31 199 ARG A O 1
ATOM 1529 N N . PRO A 1 200 ? -5.781 -16 0.356 1 83.69 200 PRO A N 1
ATOM 1530 C CA . PRO A 1 200 ? -4.914 -17.078 -0.106 1 83.69 200 PRO A CA 1
ATOM 1531 C C . PRO A 1 200 ? -5.688 -18.234 -0.75 1 83.69 200 PRO A C 1
ATOM 1533 O O . PRO A 1 200 ? -5.102 -19.062 -1.443 1 83.69 200 PRO A O 1
ATOM 1536 N N . MET A 1 201 ? -6.969 -18.25 -0.547 1 86.81 201 MET A N 1
ATOM 1537 C CA . MET A 1 201 ? -7.727 -19.422 -0.996 1 86.81 201 MET A CA 1
ATOM 1538 C C . MET A 1 201 ? -8.43 -19.125 -2.316 1 86.81 201 MET A C 1
ATOM 1540 O O . MET A 1 201 ? -9.141 -19.984 -2.846 1 86.81 201 MET A O 1
ATOM 1544 N N . LEU A 1 202 ? -8.211 -18.031 -2.955 1 92.94 202 LEU A N 1
ATOM 1545 C CA . LEU A 1 202 ? -8.961 -17.625 -4.137 1 92.94 202 LEU A CA 1
ATOM 1546 C C . LEU A 1 202 ? -8.852 -18.656 -5.242 1 92.94 202 LEU A C 1
ATOM 1548 O O . LEU A 1 202 ? -9.867 -19.094 -5.797 1 92.94 202 LEU A O 1
ATOM 1552 N N . TRP A 1 203 ? -7.699 -19.125 -5.477 1 96 203 TRP A N 1
ATOM 1553 C CA . TRP A 1 203 ? -7.512 -20.094 -6.562 1 96 203 TRP A CA 1
ATOM 1554 C C . TRP A 1 203 ? -8.133 -21.438 -6.215 1 96 203 TRP A C 1
ATOM 1556 O O . TRP A 1 203 ? -8.766 -22.078 -7.059 1 96 203 TRP A O 1
ATOM 1566 N N . ALA A 1 204 ? -7.887 -21.859 -5.023 1 92.31 204 ALA A N 1
ATOM 1567 C CA . ALA A 1 204 ? -8.492 -23.125 -4.602 1 92.31 204 ALA A CA 1
ATOM 1568 C C . ALA A 1 204 ? -10.016 -23.078 -4.746 1 92.31 204 ALA A C 1
ATOM 1570 O O . ALA A 1 204 ? -10.625 -24.016 -5.266 1 92.31 204 ALA A O 1
ATOM 1571 N N . ASP A 1 205 ? -10.562 -21.984 -4.281 1 92.88 205 ASP A N 1
ATOM 1572 C CA . ASP A 1 205 ? -12.008 -21.797 -4.375 1 92.88 205 ASP A CA 1
ATOM 1573 C C . ASP A 1 205 ? -12.469 -21.781 -5.832 1 92.88 205 ASP A C 1
ATOM 1575 O O . ASP A 1 205 ? -13.5 -22.359 -6.168 1 92.88 205 ASP A O 1
ATOM 1579 N N . TRP A 1 206 ? -11.734 -21.141 -6.688 1 96.62 206 TRP A N 1
ATOM 1580 C CA . TRP A 1 206 ? -12.109 -21.031 -8.094 1 96.62 206 TRP A CA 1
ATOM 1581 C C . TRP A 1 206 ? -12.039 -22.391 -8.773 1 96.62 206 TRP A C 1
ATOM 1583 O O . TRP A 1 206 ? -12.961 -22.781 -9.5 1 96.62 206 TRP A O 1
ATOM 1593 N N . PHE A 1 207 ? -11.016 -23.156 -8.531 1 96.62 207 PHE A N 1
ATOM 1594 C CA . PHE A 1 207 ? -10.883 -24.484 -9.125 1 96.62 207 PHE A CA 1
ATOM 1595 C C . PHE A 1 207 ? -11.992 -25.406 -8.633 1 96.62 207 PHE A C 1
ATOM 1597 O O . PHE A 1 207 ? -12.516 -26.219 -9.406 1 96.62 207 PHE A O 1
ATOM 1604 N N . GLU A 1 208 ? -12.227 -25.266 -7.371 1 94.69 208 GLU A N 1
ATOM 1605 C CA . GLU A 1 208 ? -13.32 -26.062 -6.82 1 94.69 208 GLU A CA 1
ATOM 1606 C C . GLU A 1 208 ? -14.641 -25.734 -7.523 1 94.69 208 GLU A C 1
ATOM 1608 O O . GLU A 1 208 ? -15.391 -26.656 -7.887 1 94.69 208 GLU A O 1
ATOM 1613 N N . GLN A 1 209 ? -14.906 -24.516 -7.656 1 95.38 209 GLN A N 1
ATOM 1614 C CA . GLN A 1 209 ? -16.109 -24.062 -8.344 1 95.38 209 GLN A CA 1
ATOM 1615 C C . GLN A 1 209 ? -16.188 -24.625 -9.758 1 95.38 209 GLN A C 1
ATOM 1617 O O . GLN A 1 209 ? -17.266 -24.953 -10.25 1 95.38 209 GLN A O 1
ATOM 1622 N N . GLU A 1 210 ? -15.039 -24.781 -10.414 1 96.62 210 GLU A N 1
ATOM 1623 C CA . GLU A 1 210 ? -14.969 -25.234 -11.797 1 96.62 210 GLU A CA 1
ATOM 1624 C C . GLU A 1 210 ? -14.906 -26.75 -11.883 1 96.62 210 GLU A C 1
ATOM 1626 O O . GLU A 1 210 ? -14.93 -27.328 -12.977 1 96.62 210 GLU A O 1
ATOM 1631 N N . GLY A 1 211 ? -14.781 -27.359 -10.789 1 96.38 211 GLY A N 1
ATOM 1632 C CA . GLY A 1 211 ? -14.656 -28.797 -10.781 1 96.38 211 GLY A CA 1
ATOM 1633 C C . GLY A 1 211 ? -13.352 -29.297 -11.359 1 96.38 211 GLY A C 1
ATOM 1634 O O . GLY A 1 211 ? -13.305 -30.344 -12 1 96.38 211 GLY A O 1
ATOM 1635 N N . VAL A 1 212 ? -12.367 -28.516 -11.266 1 95.94 212 VAL A N 1
ATOM 1636 C CA . VAL A 1 212 ? -11.055 -28.844 -11.812 1 95.94 212 VAL A CA 1
ATOM 1637 C C . VAL A 1 212 ? -10.117 -29.266 -10.68 1 95.94 212 VAL A C 1
ATOM 1639 O O . VAL A 1 212 ? -9.906 -28.5 -9.734 1 95.94 212 VAL A O 1
ATOM 1642 N N . PRO A 1 213 ? -9.641 -30.438 -10.766 1 92.88 213 PRO A N 1
ATOM 1643 C CA . PRO A 1 213 ? -8.594 -30.781 -9.805 1 92.88 213 PRO A CA 1
ATOM 1644 C C . PRO A 1 213 ? -7.34 -29.938 -9.953 1 92.88 213 PRO A C 1
ATOM 1646 O O . PRO A 1 213 ? -6.812 -29.797 -11.062 1 92.88 213 PRO A O 1
ATOM 1649 N N . ALA A 1 214 ? -6.969 -29.344 -8.898 1 91.31 214 ALA A N 1
ATOM 1650 C CA . ALA A 1 214 ? -5.785 -28.484 -8.914 1 91.31 214 ALA A CA 1
ATOM 1651 C C . ALA A 1 214 ? -4.965 -28.656 -7.641 1 91.31 214 ALA A C 1
ATOM 1653 O O . ALA A 1 214 ? -4.98 -27.797 -6.758 1 91.31 214 ALA A O 1
ATOM 1654 N N . PRO A 1 215 ? -4.188 -29.656 -7.617 1 85.75 215 PRO A N 1
ATOM 1655 C CA . PRO A 1 215 ? -3.408 -29.938 -6.414 1 85.75 215 PRO A CA 1
ATOM 1656 C C . PRO A 1 215 ? -2.41 -28.844 -6.078 1 85.75 215 PRO A C 1
ATOM 1658 O O . PRO A 1 215 ? -2.002 -28.703 -4.922 1 85.75 215 PRO A O 1
ATOM 1661 N N . GLN A 1 216 ? -2.078 -28.047 -7.055 1 86.31 216 GLN A N 1
ATOM 1662 C CA . GLN A 1 216 ? -1.092 -27 -6.84 1 86.31 216 GLN A CA 1
ATOM 1663 C C . GLN A 1 216 ? -1.759 -25.625 -6.75 1 86.31 216 GLN A C 1
ATOM 1665 O O . GLN A 1 216 ? -1.132 -24.609 -7.039 1 86.31 216 GLN A O 1
ATOM 1670 N N . ALA A 1 217 ? -2.996 -25.594 -6.344 1 91.44 217 ALA A N 1
ATOM 1671 C CA . ALA A 1 217 ? -3.797 -24.375 -6.352 1 91.44 217 ALA A CA 1
ATOM 1672 C C . ALA A 1 217 ? -3.236 -23.344 -5.371 1 91.44 217 ALA A C 1
ATOM 1674 O O . ALA A 1 217 ? -3.564 -22.156 -5.449 1 91.44 217 ALA A O 1
ATOM 1675 N N . LEU A 1 218 ? -2.383 -23.781 -4.48 1 86.81 218 LEU A N 1
ATOM 1676 C CA . LEU A 1 218 ? -1.891 -22.891 -3.438 1 86.81 218 LEU A CA 1
ATOM 1677 C C . LEU A 1 218 ? -0.464 -22.438 -3.736 1 86.81 218 LEU A C 1
ATOM 1679 O O . LEU A 1 218 ? 0.097 -21.609 -3.008 1 86.81 218 LEU A O 1
ATOM 1683 N N . ARG A 1 219 ? 0.063 -22.891 -4.82 1 87.12 219 ARG A N 1
ATOM 1684 C CA . ARG A 1 219 ? 1.444 -22.562 -5.164 1 87.12 219 ARG A CA 1
ATOM 1685 C C . ARG A 1 219 ? 1.514 -21.344 -6.074 1 87.12 219 ARG A C 1
ATOM 1687 O O . ARG A 1 219 ? 0.58 -21.078 -6.832 1 87.12 219 ARG A O 1
ATOM 1694 N N . GLY A 1 220 ? 2.686 -20.672 -5.988 1 92.69 220 GLY A N 1
ATOM 1695 C CA . GLY A 1 220 ? 2.936 -19.516 -6.848 1 92.69 220 GLY A CA 1
ATOM 1696 C C . GLY A 1 220 ? 3.291 -18.266 -6.078 1 92.69 220 GLY A C 1
ATOM 1697 O O . GLY A 1 220 ? 3.17 -18.219 -4.852 1 92.69 220 GLY A O 1
ATOM 1698 N N . PRO A 1 221 ? 3.674 -17.266 -6.84 1 95.25 221 PRO A N 1
ATOM 1699 C CA . PRO A 1 221 ? 4.074 -16.016 -6.188 1 95.25 221 PRO A CA 1
ATOM 1700 C C . PRO A 1 221 ? 2.902 -15.281 -5.547 1 95.25 221 PRO A C 1
ATOM 1702 O O . PRO A 1 221 ? 1.78 -15.336 -6.059 1 95.25 221 PRO A O 1
ATOM 1705 N N . ARG A 1 222 ? 3.246 -14.555 -4.477 1 95.19 222 ARG A N 1
ATOM 1706 C CA . ARG A 1 222 ? 2.236 -13.812 -3.732 1 95.19 222 ARG A CA 1
ATOM 1707 C C . ARG A 1 222 ? 2.529 -12.312 -3.762 1 95.19 222 ARG A C 1
ATOM 1709 O O . ARG A 1 222 ? 3.686 -11.898 -3.66 1 95.19 222 ARG A O 1
ATOM 1716 N N . PHE A 1 223 ? 1.441 -11.609 -3.945 1 97.31 223 PHE A N 1
ATOM 1717 C CA . PHE A 1 223 ? 1.484 -10.156 -3.961 1 97.31 223 PHE A CA 1
ATOM 1718 C C . PHE A 1 223 ? 0.464 -9.57 -2.99 1 97.31 223 PHE A C 1
ATOM 1720 O O . PHE A 1 223 ? -0.656 -10.078 -2.883 1 97.31 223 PHE A O 1
ATOM 1727 N N . GLU A 1 224 ? 0.832 -8.5 -2.398 1 95.44 224 GLU A N 1
ATOM 1728 C CA . GLU A 1 224 ? -0.021 -7.945 -1.351 1 95.44 224 GLU A CA 1
ATOM 1729 C C . GLU A 1 224 ? -1.155 -7.113 -1.943 1 95.44 224 GLU A C 1
ATOM 1731 O O . GLU A 1 224 ? -2.219 -6.984 -1.335 1 95.44 224 GLU A O 1
ATOM 1736 N N . GLN A 1 225 ? -0.921 -6.602 -3.125 1 97 225 GLN A N 1
ATOM 1737 C CA . GLN A 1 225 ? -1.921 -5.699 -3.684 1 97 225 GLN A CA 1
ATOM 1738 C C . GLN A 1 225 ? -2.379 -6.168 -5.062 1 97 225 GLN A C 1
ATOM 1740 O O . GLN A 1 225 ? -1.571 -6.652 -5.855 1 97 225 GLN A O 1
ATOM 1745 N N . PHE A 1 226 ? -3.658 -5.91 -5.355 1 97.88 226 PHE A N 1
ATOM 1746 C CA . PHE A 1 226 ? -4.211 -6.312 -6.645 1 97.88 226 PHE A CA 1
ATOM 1747 C C . PHE A 1 226 ? -3.514 -5.582 -7.785 1 97.88 226 PHE A C 1
ATOM 1749 O O . PHE A 1 226 ? -3.342 -6.141 -8.875 1 97.88 226 PHE A O 1
ATOM 1756 N N . ALA A 1 227 ? -3.119 -4.375 -7.523 1 97.69 227 ALA A N 1
ATOM 1757 C CA . ALA A 1 227 ? -2.426 -3.633 -8.57 1 97.69 227 ALA A CA 1
ATOM 1758 C C . ALA A 1 227 ? -1.134 -4.336 -8.977 1 97.69 227 ALA A C 1
ATOM 1760 O O . ALA A 1 227 ? -0.767 -4.344 -10.156 1 97.69 227 ALA A O 1
ATOM 1761 N N . MET A 1 228 ? -0.454 -4.93 -8.031 1 98 228 MET A N 1
ATOM 1762 C CA . MET A 1 228 ? 0.758 -5.691 -8.312 1 98 228 MET A CA 1
ATOM 1763 C C . MET A 1 228 ? 0.433 -6.957 -9.109 1 98 228 MET A C 1
ATOM 1765 O O . MET A 1 228 ? 1.133 -7.289 -10.062 1 98 228 MET A O 1
ATOM 1769 N N . ILE A 1 229 ? -0.597 -7.562 -8.727 1 98.69 229 ILE A N 1
ATOM 1770 C CA . ILE A 1 229 ? -1.014 -8.797 -9.383 1 98.69 229 ILE A CA 1
ATOM 1771 C C . ILE A 1 229 ? -1.411 -8.5 -10.828 1 98.69 229 ILE A C 1
ATOM 1773 O O . ILE A 1 229 ? -1.032 -9.234 -11.742 1 98.69 229 ILE A O 1
ATOM 1777 N N . ALA A 1 230 ? -2.162 -7.465 -11 1 98.62 230 ALA A N 1
ATOM 1778 C CA . ALA A 1 230 ? -2.564 -7.074 -12.352 1 98.62 230 ALA A CA 1
ATOM 1779 C C . ALA A 1 230 ? -1.349 -6.828 -13.234 1 98.62 230 ALA A C 1
ATOM 1781 O O . ALA A 1 230 ? -1.287 -7.316 -14.367 1 98.62 230 ALA A O 1
ATOM 1782 N N . GLN A 1 231 ? -0.42 -6.113 -12.703 1 98.38 231 GLN A N 1
ATOM 1783 C CA . GLN A 1 231 ? 0.781 -5.812 -13.477 1 98.38 231 GLN A CA 1
ATOM 1784 C C . GLN A 1 231 ? 1.572 -7.082 -13.773 1 98.38 231 GLN A C 1
ATOM 1786 O O . GLN A 1 231 ? 2.127 -7.23 -14.867 1 98.38 231 GLN A O 1
ATOM 1791 N N . ALA A 1 232 ? 1.637 -7.98 -12.828 1 98.75 232 ALA A N 1
ATOM 1792 C CA . ALA A 1 232 ? 2.314 -9.258 -13.047 1 98.75 232 ALA A CA 1
ATOM 1793 C C . ALA A 1 232 ? 1.653 -10.047 -14.172 1 98.75 232 ALA A C 1
ATOM 1795 O O . ALA A 1 232 ? 2.338 -10.625 -15.016 1 98.75 232 ALA A O 1
ATOM 1796 N N . ALA A 1 233 ? 0.37 -10.055 -14.164 1 98.81 233 ALA A N 1
ATOM 1797 C CA . ALA A 1 233 ? -0.374 -10.742 -15.219 1 98.81 233 ALA A CA 1
ATOM 1798 C C . ALA A 1 233 ? -0.141 -10.086 -16.578 1 98.81 233 ALA A C 1
ATOM 1800 O O . ALA A 1 233 ? 0.125 -10.773 -17.562 1 98.81 233 ALA A O 1
ATOM 1801 N N . ILE A 1 234 ? -0.228 -8.789 -16.594 1 98.5 234 ILE A N 1
ATOM 1802 C CA . ILE A 1 234 ? -0.014 -8.023 -17.828 1 98.5 234 ILE A CA 1
ATOM 1803 C C . ILE A 1 234 ? 1.372 -8.336 -18.391 1 98.5 234 ILE A C 1
ATOM 1805 O O . ILE A 1 234 ? 1.539 -8.477 -19.609 1 98.5 234 ILE A O 1
ATOM 1809 N N . SER A 1 235 ? 2.309 -8.508 -17.5 1 98.31 235 SER A N 1
ATOM 1810 C CA . SER A 1 235 ? 3.701 -8.711 -17.891 1 98.31 235 SER A CA 1
ATOM 1811 C C . SER A 1 235 ? 3.957 -10.164 -18.297 1 98.31 235 SER A C 1
ATOM 1813 O O . SER A 1 235 ? 5.07 -10.516 -18.688 1 98.31 235 SER A O 1
ATOM 1815 N N . GLY A 1 236 ? 2.975 -11 -18.078 1 98.38 236 GLY A N 1
ATOM 1816 C CA . GLY A 1 236 ? 3.082 -12.367 -18.547 1 98.38 236 GLY A CA 1
ATOM 1817 C C . GLY A 1 236 ? 3.652 -13.312 -17.5 1 98.38 236 GLY A C 1
ATOM 1818 O O . GLY A 1 236 ? 4.066 -14.43 -17.828 1 98.38 236 GLY A O 1
ATOM 1819 N N . LEU A 1 237 ? 3.693 -12.891 -16.297 1 98.38 237 LEU A N 1
ATOM 1820 C CA . LEU A 1 237 ? 4.277 -13.727 -15.242 1 98.38 237 LEU A CA 1
ATOM 1821 C C . LEU A 1 237 ? 3.389 -14.922 -14.945 1 98.38 237 LEU A C 1
ATOM 1823 O O . LEU A 1 237 ? 3.885 -15.984 -14.555 1 98.38 237 LEU A O 1
ATOM 1827 N N . GLY A 1 238 ? 2.096 -14.719 -15.07 1 98.5 238 GLY A N 1
ATOM 1828 C CA . GLY A 1 238 ? 1.147 -15.781 -14.75 1 98.5 238 GLY A CA 1
ATOM 1829 C C . GLY A 1 238 ? -0.298 -15.359 -14.938 1 98.5 238 GLY A C 1
ATOM 1830 O O . GLY A 1 238 ? -0.581 -14.375 -15.625 1 98.5 238 GLY A O 1
ATOM 1831 N N . VAL A 1 239 ? -1.175 -16.203 -14.352 1 98.69 239 VAL A N 1
ATOM 1832 C CA . VAL A 1 239 ? -2.613 -15.969 -14.398 1 98.69 239 VAL A CA 1
ATOM 1833 C C . VAL A 1 239 ? -3.086 -15.414 -13.055 1 98.69 239 VAL A C 1
ATOM 1835 O O . VAL A 1 239 ? -2.59 -15.82 -12 1 98.69 239 VAL A O 1
ATOM 1838 N N . ALA A 1 240 ? -4.035 -14.516 -13.172 1 98.81 240 ALA A N 1
ATOM 1839 C CA . ALA A 1 240 ? -4.492 -13.836 -11.961 1 98.81 240 ALA A CA 1
ATOM 1840 C C . ALA A 1 240 ? -6 -13.992 -11.773 1 98.81 240 ALA A C 1
ATOM 1842 O O . ALA A 1 240 ? -6.727 -14.25 -12.742 1 98.81 240 ALA A O 1
ATOM 1843 N N . LEU A 1 241 ? -6.426 -13.984 -10.531 1 98.56 241 LEU A N 1
ATOM 1844 C CA . LEU A 1 241 ? -7.809 -13.711 -10.156 1 98.56 241 LEU A CA 1
ATOM 1845 C C . LEU A 1 241 ? -7.957 -12.297 -9.617 1 98.56 241 LEU A C 1
ATOM 1847 O O . LEU A 1 241 ? -7.32 -11.938 -8.617 1 98.56 241 LEU A O 1
ATOM 1851 N N . LEU A 1 242 ? -8.766 -11.5 -10.32 1 98.56 242 LEU A N 1
ATOM 1852 C CA . LEU A 1 242 ? -8.883 -10.086 -9.977 1 98.56 242 LEU A CA 1
ATOM 1853 C C . LEU A 1 242 ? -10.344 -9.656 -9.93 1 98.56 242 LEU A C 1
ATOM 1855 O O . LEU A 1 242 ? -11.156 -10.125 -10.734 1 98.56 242 LEU A O 1
ATOM 1859 N N . PRO A 1 243 ? -10.648 -8.734 -8.953 1 97.94 243 PRO A N 1
ATOM 1860 C CA . PRO A 1 243 ? -11.961 -8.102 -9.062 1 97.94 243 PRO A CA 1
ATOM 1861 C C . PRO A 1 243 ? -12.141 -7.328 -10.367 1 97.94 243 PRO A C 1
ATOM 1863 O O . PRO A 1 243 ? -11.383 -6.398 -10.648 1 97.94 243 PRO A O 1
ATOM 1866 N N . ARG A 1 244 ? -13.156 -7.676 -11.109 1 97.25 244 ARG A N 1
ATOM 1867 C CA . ARG A 1 244 ? -13.375 -7.148 -12.453 1 97.25 244 ARG A CA 1
ATOM 1868 C C . ARG A 1 244 ? -13.461 -5.625 -12.43 1 97.25 244 ARG A C 1
ATOM 1870 O O . ARG A 1 244 ? -12.844 -4.953 -13.266 1 97.25 244 ARG A O 1
ATOM 1877 N N . PHE A 1 245 ? -14.141 -5.059 -11.477 1 95.81 245 PHE A N 1
ATOM 1878 C CA . PHE A 1 245 ? -14.438 -3.633 -11.484 1 95.81 245 PHE A CA 1
ATOM 1879 C C . PHE A 1 245 ? -13.18 -2.814 -11.211 1 95.81 245 PHE A C 1
ATOM 1881 O O . PHE A 1 245 ? -13.141 -1.618 -11.508 1 95.81 245 PHE A O 1
ATOM 1888 N N . LEU A 1 246 ? -12.164 -3.441 -10.68 1 97.25 246 LEU A N 1
ATOM 1889 C CA . LEU A 1 246 ? -10.914 -2.736 -10.414 1 97.25 246 LEU A CA 1
ATOM 1890 C C . LEU A 1 246 ? -10 -2.77 -11.633 1 97.25 246 LEU A C 1
ATOM 1892 O O . LEU A 1 246 ? -8.977 -2.078 -11.672 1 97.25 246 LEU A O 1
ATOM 1896 N N . MET A 1 247 ? -10.32 -3.596 -12.609 1 97.06 247 MET A N 1
ATOM 1897 C CA . MET A 1 247 ? -9.438 -3.789 -13.758 1 97.06 247 MET A CA 1
ATOM 1898 C C . MET A 1 247 ? -10.156 -3.434 -15.055 1 97.06 247 MET A C 1
ATOM 1900 O O . MET A 1 247 ? -9.844 -3.988 -16.109 1 97.06 247 MET A O 1
ATOM 1904 N N . GLU A 1 248 ? -11.062 -2.58 -15.016 1 95.94 248 GLU A N 1
ATOM 1905 C CA . GLU A 1 248 ? -11.891 -2.242 -16.172 1 95.94 248 GLU A CA 1
ATOM 1906 C C . GLU A 1 248 ? -11.039 -1.681 -17.312 1 95.94 248 GLU A C 1
ATOM 1908 O O . GLU A 1 248 ? -11.227 -2.051 -18.469 1 95.94 248 GLU A O 1
ATOM 1913 N N . GLU A 1 249 ? -10.109 -0.843 -17.016 1 93.62 249 GLU A N 1
ATOM 1914 C CA . GLU A 1 249 ? -9.281 -0.217 -18.047 1 93.62 249 GLU A CA 1
ATOM 1915 C C . GLU A 1 249 ? -8.398 -1.247 -18.75 1 93.62 249 GLU A C 1
ATOM 1917 O O . GLU A 1 249 ? -8.266 -1.226 -19.969 1 93.62 249 GLU A O 1
ATOM 1922 N N . GLU A 1 250 ? -7.809 -2.125 -18 1 96.88 250 GLU A N 1
ATOM 1923 C CA . GLU A 1 250 ? -6.926 -3.148 -18.547 1 96.88 250 GLU A CA 1
ATOM 1924 C C . GLU A 1 250 ? -7.703 -4.141 -19.406 1 96.88 250 GLU A C 1
ATOM 1926 O O . GLU A 1 250 ? -7.188 -4.645 -20.406 1 96.88 250 GLU A O 1
ATOM 1931 N N . LEU A 1 251 ? -8.93 -4.383 -19.047 1 97.69 251 LEU A N 1
ATOM 1932 C CA . LEU A 1 251 ? -9.773 -5.277 -19.828 1 97.69 251 LEU A CA 1
ATOM 1933 C C . LEU A 1 251 ? -10.242 -4.598 -21.109 1 97.69 251 LEU A C 1
ATOM 1935 O O . LEU A 1 251 ? -10.219 -5.203 -22.188 1 97.69 251 LEU A O 1
ATOM 1939 N N . ALA A 1 252 ? -10.531 -3.355 -21.031 1 96.5 252 ALA A N 1
ATOM 1940 C CA . ALA A 1 252 ? -11.008 -2.594 -22.188 1 96.5 252 ALA A CA 1
ATOM 1941 C C . ALA A 1 252 ? -9.898 -2.398 -23.219 1 96.5 252 ALA A C 1
ATOM 1943 O O . ALA A 1 252 ? -10.141 -2.467 -24.422 1 96.5 252 ALA A O 1
ATOM 1944 N N . SER A 1 253 ? -8.711 -2.158 -22.75 1 95.5 253 SER A N 1
ATOM 1945 C CA . SER A 1 253 ? -7.586 -1.892 -23.625 1 95.5 253 SER A CA 1
ATOM 1946 C C . SER A 1 253 ? -7.023 -3.184 -24.203 1 95.5 253 SER A C 1
ATOM 1948 O O . SER A 1 253 ? -6.246 -3.154 -25.172 1 95.5 253 SER A O 1
ATOM 1950 N N . GLY A 1 254 ? -7.352 -4.293 -23.531 1 97.69 254 GLY A N 1
ATOM 1951 C CA . GLY A 1 254 ? -6.844 -5.582 -23.984 1 97.69 254 GLY A CA 1
ATOM 1952 C C . GLY A 1 254 ? -5.52 -5.957 -23.344 1 97.69 254 GLY A C 1
ATOM 1953 O O . GLY A 1 254 ? -4.938 -6.992 -23.672 1 97.69 254 GLY A O 1
ATOM 1954 N N . ALA A 1 255 ? -5.07 -5.16 -22.453 1 97.62 255 ALA A N 1
ATOM 1955 C CA . ALA A 1 255 ? -3.854 -5.52 -21.719 1 97.62 255 ALA A CA 1
ATOM 1956 C C . ALA A 1 255 ? -4.051 -6.805 -20.922 1 97.62 255 ALA A C 1
ATOM 1958 O O . ALA A 1 255 ? -3.102 -7.562 -20.719 1 97.62 255 ALA A O 1
ATOM 1959 N N . LEU A 1 256 ? -5.277 -6.984 -20.484 1 98.56 256 LEU A N 1
ATOM 1960 C CA . LEU A 1 256 ? -5.723 -8.219 -19.844 1 98.56 256 LEU A CA 1
ATOM 1961 C C . LEU A 1 256 ? -6.902 -8.828 -20.609 1 98.56 256 LEU A C 1
ATOM 1963 O O . LEU A 1 256 ? -7.738 -8.102 -21.141 1 98.56 256 LEU A O 1
ATOM 1967 N N . VAL A 1 257 ? -6.953 -10.125 -20.609 1 98.69 257 VAL A N 1
ATOM 1968 C CA . VAL A 1 257 ? -8.094 -10.828 -21.188 1 98.69 257 VAL A CA 1
ATOM 1969 C C . VAL A 1 257 ? -8.664 -11.812 -20.172 1 98.69 257 VAL A C 1
ATOM 1971 O O . VAL A 1 257 ? -7.918 -12.445 -19.422 1 98.69 257 VAL A O 1
ATOM 1974 N N . GLU A 1 258 ? -9.961 -11.867 -20.141 1 98.31 258 GLU A N 1
ATOM 1975 C CA . GLU A 1 258 ? -10.625 -12.828 -19.266 1 98.31 258 GLU A CA 1
ATOM 1976 C C . GLU A 1 258 ? -10.492 -14.25 -19.812 1 98.31 258 GLU A C 1
ATOM 1978 O O . GLU A 1 258 ? -10.617 -14.477 -21.016 1 98.31 258 GLU A O 1
ATOM 1983 N N . LEU A 1 259 ? -10.289 -15.172 -18.953 1 98.06 259 LEU A N 1
ATOM 1984 C CA . LEU A 1 259 ? -10.148 -16.578 -19.297 1 98.06 259 LEU A CA 1
ATOM 1985 C C . LEU A 1 259 ? -11.484 -17.312 -19.172 1 98.06 259 LEU A C 1
ATOM 1987 O O . LEU A 1 259 ? -12.414 -16.797 -18.531 1 98.06 259 LEU A O 1
ATOM 1991 N N . PRO A 1 260 ? -11.539 -18.469 -19.859 1 95.25 260 PRO A N 1
ATOM 1992 C CA . PRO A 1 260 ? -12.766 -19.266 -19.688 1 95.25 260 PRO A CA 1
ATOM 1993 C C . PRO A 1 260 ? -13.008 -19.688 -18.25 1 95.25 260 PRO A C 1
ATOM 1995 O O . PRO A 1 260 ? -12.047 -19.906 -17.484 1 95.25 260 PRO A O 1
ATOM 1998 N N . GLY A 1 261 ? -14.289 -19.828 -17.984 1 91.31 261 GLY A N 1
ATOM 1999 C CA . GLY A 1 261 ? -14.703 -20.203 -16.641 1 91.31 261 GLY A CA 1
ATOM 2000 C C . GLY A 1 261 ? -15.641 -19.203 -15.992 1 91.31 261 GLY A C 1
ATOM 2001 O O . GLY A 1 261 ? -15.906 -18.141 -16.562 1 91.31 261 GLY A O 1
ATOM 2002 N N . GLY A 1 262 ? -16.062 -19.562 -14.805 1 91.19 262 GLY A N 1
ATOM 2003 C CA . GLY A 1 262 ? -17.062 -18.766 -14.125 1 91.19 262 GLY A CA 1
ATOM 2004 C C . GLY A 1 262 ? -16.469 -17.672 -13.266 1 91.19 262 GLY A C 1
ATOM 2005 O O . GLY A 1 262 ? -15.281 -17.688 -12.969 1 91.19 262 GLY A O 1
ATOM 2006 N N . VAL A 1 263 ? -17.328 -16.781 -12.922 1 95.75 263 VAL A N 1
ATOM 2007 C CA . VAL A 1 263 ? -17.031 -15.688 -12.008 1 95.75 263 VAL A CA 1
ATOM 2008 C C . VAL A 1 263 ? -17.109 -16.188 -10.57 1 95.75 263 VAL A C 1
ATOM 2010 O O . VAL A 1 263 ? -18.031 -16.922 -10.211 1 95.75 263 VAL A O 1
ATOM 2013 N N . LEU A 1 264 ? -16.078 -15.852 -9.844 1 95.25 264 LEU A N 1
ATOM 2014 C CA . LEU A 1 264 ? -16.094 -16.203 -8.43 1 95.25 264 LEU A CA 1
ATOM 2015 C C . LEU A 1 264 ? -16.75 -15.094 -7.613 1 95.25 264 LEU A C 1
ATOM 2017 O O . LEU A 1 264 ? -16.391 -13.922 -7.738 1 95.25 264 LEU A O 1
ATOM 2021 N N . THR A 1 265 ? -17.75 -15.477 -6.84 1 91.12 265 THR A N 1
ATOM 2022 C CA . THR A 1 265 ? -18.406 -14.562 -5.91 1 91.12 265 THR A CA 1
ATOM 2023 C C . THR A 1 265 ? -18.328 -15.094 -4.484 1 91.12 265 THR A C 1
ATOM 2025 O O . THR A 1 265 ? -18.016 -16.266 -4.266 1 91.12 265 THR A O 1
ATOM 2028 N N . SER A 1 266 ? -18.375 -14.188 -3.555 1 86.38 266 SER A N 1
ATOM 2029 C CA . SER A 1 266 ? -18.406 -14.57 -2.146 1 86.38 266 SER A CA 1
ATOM 2030 C C . SER A 1 266 ? -19.453 -13.758 -1.374 1 86.38 266 SER A C 1
ATOM 2032 O O . SER A 1 266 ? -20.078 -12.859 -1.93 1 86.38 266 SER A O 1
ATOM 2034 N N . SER A 1 267 ? -19.609 -14.141 -0.152 1 85.56 267 SER A N 1
ATOM 2035 C CA . SER A 1 267 ? -20.516 -13.406 0.717 1 85.56 267 SER A CA 1
ATOM 2036 C C . SER A 1 267 ? -19.859 -12.133 1.245 1 85.56 267 SER A C 1
ATOM 2038 O O . SER A 1 267 ? -20.547 -11.242 1.76 1 85.56 267 SER A O 1
ATOM 2040 N N . ASP A 1 268 ? -18.578 -12.078 1.062 1 88.81 268 ASP A N 1
ATOM 2041 C CA . ASP A 1 268 ? -17.875 -10.867 1.475 1 88.81 268 ASP A CA 1
ATOM 2042 C C . ASP A 1 268 ? -18.219 -9.688 0.562 1 88.81 268 ASP A C 1
ATOM 2044 O O . ASP A 1 268 ? -18.719 -9.883 -0.551 1 88.81 268 ASP A O 1
ATOM 2048 N N . ALA A 1 269 ? -18.062 -8.508 1.113 1 94.69 269 ALA A N 1
ATOM 2049 C CA . ALA A 1 269 ? -18.344 -7.285 0.365 1 94.69 269 ALA A CA 1
ATOM 2050 C C . ALA A 1 269 ? -17.469 -6.133 0.835 1 94.69 269 ALA A C 1
ATOM 2052 O O . ALA A 1 269 ? -16.703 -6.277 1.792 1 94.69 269 ALA A O 1
ATOM 2053 N N . TYR A 1 270 ? -17.531 -5.117 0.039 1 96.75 270 TYR A N 1
ATOM 2054 C CA . TYR A 1 270 ? -16.922 -3.859 0.454 1 96.75 270 TYR A CA 1
ATOM 2055 C C . TYR A 1 270 ? -17.859 -3.068 1.354 1 96.75 270 TYR A C 1
ATOM 2057 O O . TYR A 1 270 ? -19.047 -2.957 1.066 1 96.75 270 TYR A O 1
ATOM 2065 N N . TYR A 1 271 ? -17.281 -2.518 2.439 1 96.69 271 TYR A N 1
ATOM 2066 C CA . TYR A 1 271 ? -18.047 -1.742 3.406 1 96.69 271 TYR A CA 1
ATOM 2067 C C . TYR A 1 271 ? -17.328 -0.44 3.754 1 96.69 271 TYR A C 1
ATOM 2069 O O . TYR A 1 271 ? -16.109 -0.406 3.855 1 96.69 271 TYR A O 1
ATOM 2077 N N . LEU A 1 272 ? -18.125 0.577 3.883 1 98 272 LEU A N 1
ATOM 2078 C CA . LEU A 1 272 ? -17.641 1.726 4.645 1 98 272 LEU A CA 1
ATOM 2079 C C . LEU A 1 272 ? -17.781 1.482 6.141 1 98 272 LEU A C 1
ATOM 2081 O O . LEU A 1 272 ? -18.875 1.217 6.633 1 98 272 LEU A O 1
ATOM 2085 N N . VAL A 1 273 ? -16.688 1.542 6.836 1 97.06 273 VAL A N 1
ATOM 2086 C CA . VAL A 1 273 ? -16.672 1.304 8.273 1 97.06 273 VAL A CA 1
ATOM 2087 C C . VAL A 1 273 ? -16.516 2.629 9.016 1 97.06 273 VAL A C 1
ATOM 2089 O O . VAL A 1 273 ? -15.547 3.365 8.781 1 97.06 273 VAL A O 1
ATOM 2092 N N . VAL A 1 274 ? -17.438 2.934 9.883 1 96.62 274 VAL A N 1
ATOM 2093 C CA . VAL A 1 274 ? -17.422 4.184 10.633 1 96.62 274 VAL A CA 1
ATOM 2094 C C . VAL A 1 274 ? -17.438 3.889 12.133 1 96.62 274 VAL A C 1
ATOM 2096 O O . VAL A 1 274 ? -18.375 3.266 12.641 1 96.62 274 VAL A O 1
ATOM 2099 N N . PRO A 1 275 ? -16.391 4.289 12.773 1 93 275 PRO A N 1
ATOM 2100 C CA . PRO A 1 275 ? -16.469 4.113 14.227 1 93 275 PRO A CA 1
ATOM 2101 C C . PRO A 1 275 ? -17.625 4.891 14.859 1 93 275 PRO A C 1
ATOM 2103 O O . PRO A 1 275 ? -17.906 6.016 14.445 1 93 275 PRO A O 1
ATOM 2106 N N . LEU A 1 276 ? -18.203 4.344 15.906 1 89.5 276 LEU A N 1
ATOM 2107 C CA . LEU A 1 276 ? -19.359 4.941 16.547 1 89.5 276 LEU A CA 1
ATOM 2108 C C . LEU A 1 276 ? -19.031 6.32 17.109 1 89.5 276 LEU A C 1
ATOM 2110 O O . LEU A 1 276 ? -19.844 7.238 17.031 1 89.5 276 LEU A O 1
ATOM 2114 N N . ALA A 1 277 ? -17.906 6.457 17.547 1 86.31 277 ALA A N 1
ATOM 2115 C CA . ALA A 1 277 ? -17.453 7.695 18.188 1 86.31 277 ALA A CA 1
ATOM 2116 C C . ALA A 1 277 ? -17.438 8.852 17.188 1 86.31 277 ALA A C 1
ATOM 2118 O O . ALA A 1 277 ? -17.469 10.016 17.578 1 86.31 277 ALA A O 1
ATOM 2119 N N . ARG A 1 278 ? -17.406 8.539 15.898 1 89.5 278 ARG A N 1
ATOM 2120 C CA . ARG A 1 278 ? -17.266 9.57 14.875 1 89.5 278 ARG A CA 1
ATOM 2121 C C . ARG A 1 278 ? -18.516 9.648 14 1 89.5 278 ARG A C 1
ATOM 2123 O O . ARG A 1 278 ? -18.578 10.477 13.086 1 89.5 278 ARG A O 1
ATOM 2130 N N . ALA A 1 279 ? -19.453 8.938 14.312 1 89.75 279 ALA A N 1
ATOM 2131 C CA . ALA A 1 279 ? -20.594 8.766 13.422 1 89.75 279 ALA A CA 1
ATOM 2132 C C . ALA A 1 279 ? -21.391 10.055 13.305 1 89.75 279 ALA A C 1
ATOM 2134 O O . ALA A 1 279 ? -22.078 10.281 12.297 1 89.75 279 ALA A O 1
ATOM 2135 N N . GLU A 1 280 ? -21.203 10.938 14.266 1 88.38 280 GLU A N 1
ATOM 2136 C CA . GLU A 1 280 ? -22.031 12.148 14.266 1 88.38 280 GLU A CA 1
ATOM 2137 C C . GLU A 1 280 ? -21.25 13.344 13.727 1 88.38 280 GLU A C 1
ATOM 2139 O O . GLU A 1 280 ? -21.812 14.43 13.57 1 88.38 280 GLU A O 1
ATOM 2144 N N . SER A 1 281 ? -20.047 13.07 13.383 1 89.75 281 SER A N 1
ATOM 2145 C CA . SER A 1 281 ? -19.266 14.148 12.789 1 89.75 281 SER A CA 1
ATOM 2146 C C . SER A 1 281 ? -19.828 14.578 11.438 1 89.75 281 SER A C 1
ATOM 2148 O O . SER A 1 281 ? -20.188 13.727 10.617 1 89.75 281 SER A O 1
ATOM 2150 N N . ALA A 1 282 ? -19.938 15.875 11.195 1 88.94 282 ALA A N 1
ATOM 2151 C CA . ALA A 1 282 ? -20.562 16.422 9.984 1 88.94 282 ALA A CA 1
ATOM 2152 C C . ALA A 1 282 ? -19.812 15.938 8.734 1 88.94 282 ALA A C 1
ATOM 2154 O O . ALA A 1 282 ? -20.438 15.547 7.75 1 88.94 282 ALA A O 1
ATOM 2155 N N . GLY A 1 283 ? -18.516 15.961 8.773 1 92.81 283 GLY A N 1
ATOM 2156 C CA . GLY A 1 283 ? -17.719 15.516 7.637 1 92.81 283 GLY A CA 1
ATOM 2157 C C . GLY A 1 283 ? -17.906 14.047 7.316 1 92.81 283 GLY A C 1
ATOM 2158 O O . GLY A 1 283 ? -18.031 13.672 6.148 1 92.81 283 GLY A O 1
ATOM 2159 N N . VAL A 1 284 ? -17.984 13.266 8.367 1 95.44 284 VAL A N 1
ATOM 2160 C CA . VAL A 1 284 ? -18.188 11.836 8.195 1 95.44 284 VAL A CA 1
ATOM 2161 C C . VAL A 1 284 ? -19.578 11.562 7.621 1 95.44 284 VAL A C 1
ATOM 2163 O O . VAL A 1 284 ? -19.719 10.758 6.699 1 95.44 284 VAL A O 1
ATOM 2166 N N . LYS A 1 285 ? -20.516 12.266 8.148 1 96.06 285 LYS A N 1
ATOM 2167 C CA . LYS A 1 285 ? -21.891 12.109 7.66 1 96.06 285 LYS A CA 1
ATOM 2168 C C . LYS A 1 285 ? -22 12.492 6.188 1 96.06 285 LYS A C 1
ATOM 2170 O O . LYS A 1 285 ? -22.641 11.789 5.402 1 96.06 285 LYS A O 1
ATOM 2175 N N . ALA A 1 286 ? -21.406 13.57 5.84 1 96.12 286 ALA A N 1
ATOM 2176 C CA . ALA A 1 286 ? -21.438 14.031 4.457 1 96.12 286 ALA A CA 1
ATOM 2177 C C . ALA A 1 286 ? -20.781 13.016 3.521 1 96.12 286 ALA A C 1
ATOM 2179 O O . ALA A 1 286 ? -21.328 12.695 2.463 1 96.12 286 ALA A O 1
ATOM 2180 N N . PHE A 1 287 ? -19.672 12.508 3.879 1 97.75 287 PHE A N 1
ATOM 2181 C CA . PHE A 1 287 ? -18.953 11.547 3.057 1 97.75 287 PHE A CA 1
ATOM 2182 C C . PHE A 1 287 ? -19.734 10.242 2.938 1 97.75 287 PHE A C 1
ATOM 2184 O O . PHE A 1 287 ? -19.812 9.664 1.854 1 97.75 287 PHE A O 1
ATOM 2191 N N . ARG A 1 288 ? -20.188 9.812 4.062 1 97.25 288 ARG A N 1
ATOM 2192 C CA . ARG A 1 288 ? -20.969 8.586 4.125 1 97.25 288 ARG A CA 1
ATOM 2193 C C . ARG A 1 288 ? -22.172 8.656 3.186 1 97.25 288 ARG A C 1
ATOM 2195 O O . ARG A 1 288 ? -22.422 7.727 2.412 1 97.25 288 ARG A O 1
ATOM 2202 N N . ALA A 1 289 ? -22.922 9.68 3.242 1 96.94 289 ALA A N 1
ATOM 2203 C CA . ALA A 1 289 ? -24.094 9.859 2.385 1 96.94 289 ALA A CA 1
ATOM 2204 C C . ALA A 1 289 ? -23.688 9.883 0.912 1 96.94 289 ALA A C 1
ATOM 2206 O O . ALA A 1 289 ? -24.312 9.219 0.083 1 96.94 289 ALA A O 1
ATOM 2207 N N . TRP A 1 290 ? -22.672 10.562 0.615 1 97.69 290 TRP A N 1
ATOM 2208 C CA . TRP A 1 290 ? -22.188 10.672 -0.757 1 97.69 290 TRP A CA 1
ATOM 2209 C C . TRP A 1 290 ? -21.734 9.312 -1.284 1 97.69 290 TRP A C 1
ATOM 2211 O O . TRP A 1 290 ? -22.062 8.93 -2.406 1 97.69 290 TRP A O 1
ATOM 2221 N N . LEU A 1 291 ? -20.953 8.617 -0.488 1 97.38 291 LEU A N 1
ATOM 2222 C CA . LEU A 1 291 ? -20.375 7.344 -0.917 1 97.38 291 LEU A CA 1
ATOM 2223 C C . LEU A 1 291 ? -21.484 6.312 -1.158 1 97.38 291 LEU A C 1
ATOM 2225 O O . LEU A 1 291 ? -21.375 5.48 -2.059 1 97.38 291 LEU A O 1
ATOM 2229 N N . GLN A 1 292 ? -22.516 6.391 -0.359 1 95.69 292 GLN A N 1
ATOM 2230 C CA . GLN A 1 292 ? -23.641 5.488 -0.545 1 95.69 292 GLN A CA 1
ATOM 2231 C C . GLN A 1 292 ? -24.344 5.754 -1.875 1 95.69 292 GLN A C 1
ATOM 2233 O O . GLN A 1 292 ? -24.781 4.82 -2.549 1 95.69 292 GLN A O 1
ATOM 2238 N N . GLU A 1 293 ? -24.406 6.941 -2.227 1 94.94 293 GLU A N 1
ATOM 2239 C CA . GLU A 1 293 ? -24.984 7.305 -3.514 1 94.94 293 GLU A CA 1
ATOM 2240 C C . GLU A 1 293 ? -24.141 6.797 -4.672 1 94.94 293 GLU A C 1
ATOM 2242 O O . GLU A 1 293 ? -24.656 6.266 -5.652 1 94.94 293 GLU A O 1
ATOM 2247 N N . VAL A 1 294 ? -22.875 6.945 -4.516 1 94.19 294 VAL A N 1
ATOM 2248 C CA . VAL A 1 294 ? -21.922 6.516 -5.543 1 94.19 294 VAL A CA 1
ATOM 2249 C C . VAL A 1 294 ? -22 5 -5.723 1 94.19 294 VAL A C 1
ATOM 2251 O O . VAL A 1 294 ? -22.047 4.504 -6.852 1 94.19 294 VAL A O 1
ATOM 2254 N N . ALA A 1 295 ? -22.016 4.309 -4.609 1 92.69 295 ALA A N 1
ATOM 2255 C CA . ALA A 1 295 ? -22.047 2.85 -4.641 1 92.69 295 ALA A CA 1
ATOM 2256 C C . ALA A 1 295 ? -23.375 2.342 -5.199 1 92.69 295 ALA A C 1
ATOM 2258 O O . ALA A 1 295 ? -23.422 1.302 -5.859 1 92.69 295 ALA A O 1
ATOM 2259 N N . GLY A 1 296 ? -24.469 2.912 -4.844 1 84.81 296 GLY A N 1
ATOM 2260 C CA . GLY A 1 296 ? -25.797 2.543 -5.328 1 84.81 296 GLY A CA 1
ATOM 2261 C C . GLY A 1 296 ? -25.953 2.703 -6.828 1 84.81 296 GLY A C 1
ATOM 2262 O O . GLY A 1 296 ? -26.734 1.991 -7.453 1 84.81 296 GLY A O 1
ATOM 2263 N N . GLN A 1 297 ? -25.266 3.574 -7.418 1 71.25 297 GLN A N 1
ATOM 2264 C CA . GLN A 1 297 ? -25.312 3.805 -8.859 1 71.25 297 GLN A CA 1
ATOM 2265 C C . GLN A 1 297 ? -24.609 2.682 -9.617 1 71.25 297 GLN A C 1
ATOM 2267 O O . GLN A 1 297 ? -24.891 2.453 -10.797 1 71.25 297 GLN A O 1
ATOM 2272 N N . ARG A 1 298 ? -23.75 1.968 -9.047 1 62.16 298 ARG A N 1
ATOM 2273 C CA . ARG A 1 298 ? -23.031 0.895 -9.719 1 62.16 298 ARG A CA 1
ATOM 2274 C C . ARG A 1 298 ? -23.844 -0.393 -9.734 1 62.16 298 ARG A C 1
ATOM 2276 O O . ARG A 1 298 ? -23.562 -1.303 -10.523 1 62.16 298 ARG A O 1
ATOM 2283 N N . GLU A 1 299 ? -24.734 -0.715 -8.773 1 54.09 299 GLU A N 1
ATOM 2284 C CA . GLU A 1 299 ? -25.484 -1.971 -8.797 1 54.09 299 GLU A CA 1
ATOM 2285 C C . GLU A 1 299 ? -26.375 -2.057 -10.031 1 54.09 299 GLU A C 1
ATOM 2287 O O . GLU A 1 299 ? -27.141 -1.136 -10.305 1 54.09 299 GLU A O 1
ATOM 2292 N N . PRO A 1 300 ? -26.219 -2.918 -11.016 1 45.19 300 PRO A N 1
ATOM 2293 C CA . PRO A 1 300 ? -27.188 -3.111 -12.086 1 45.19 300 PRO A CA 1
ATOM 2294 C C . PRO A 1 300 ? -28.625 -3.17 -11.578 1 45.19 300 PRO A C 1
ATOM 2296 O O . PRO A 1 300 ? -28.859 -3.514 -10.414 1 45.19 300 PRO A O 1
ATOM 2299 N N . GLY A 1 301 ? -29.641 -2.447 -12.273 1 36.84 301 GLY A N 1
ATOM 2300 C CA . GLY A 1 301 ? -31.078 -2.613 -12.102 1 36.84 301 GLY A CA 1
ATOM 2301 C C . GLY A 1 301 ? -31.484 -4.059 -11.883 1 36.84 301 GLY A C 1
ATOM 2302 O O . GLY A 1 301 ? -31.047 -4.949 -12.602 1 36.84 301 GLY A O 1
ATOM 2303 N N . ARG A 1 302 ? -32 -4.543 -10.789 1 32.28 302 ARG A N 1
ATOM 2304 C CA . ARG A 1 302 ? -32.969 -5.629 -10.742 1 32.28 302 ARG A CA 1
ATOM 2305 C C . ARG A 1 302 ? -34.031 -5.457 -11.812 1 32.28 302 ARG A C 1
ATOM 2307 O O . ARG A 1 302 ? -34.844 -4.531 -11.75 1 32.28 302 ARG A O 1
ATOM 2314 N N . VAL A 1 303 ? -33.812 -5.664 -13.133 1 26.36 303 VAL A N 1
ATOM 2315 C CA . VAL A 1 303 ? -35 -5.91 -13.906 1 26.36 303 VAL A CA 1
ATOM 2316 C C . VAL A 1 303 ? -35.938 -6.848 -13.141 1 26.36 303 VAL A C 1
ATOM 2318 O O . VAL A 1 303 ? -35.5 -7.91 -12.68 1 26.36 303 VAL A O 1
ATOM 2321 N N . GLY A 1 304 ? -36.906 -6.262 -12.422 1 25.42 304 GLY A N 1
ATOM 2322 C CA . GLY A 1 304 ? -38.156 -6.898 -12.031 1 25.42 304 GLY A CA 1
ATOM 2323 C C . GLY A 1 304 ? -38.531 -8.055 -12.938 1 25.42 304 GLY A C 1
ATOM 2324 O O . GLY A 1 304 ? -38.688 -7.875 -14.148 1 25.42 304 GLY A O 1
ATOM 2325 N N . GLY A 1 305 ? -38.219 -9.336 -12.602 1 19.34 305 GLY A N 1
ATOM 2326 C CA . GLY A 1 305 ? -39.312 -10.234 -12.906 1 19.34 305 GLY A CA 1
ATOM 2327 C C . GLY A 1 305 ? -40.594 -9.891 -12.172 1 19.34 305 GLY A C 1
ATOM 2328 O O . GLY A 1 305 ? -40.562 -9.273 -11.102 1 19.34 305 GLY A O 1
ATOM 2329 N N . MET B 1 1 ? 14.477 -25 25.531 1 38.38 1 MET B N 1
ATOM 2330 C CA . MET B 1 1 ? 13.375 -25.953 25.375 1 38.38 1 MET B CA 1
ATOM 2331 C C . MET B 1 1 ? 12.031 -25.25 25.438 1 38.38 1 MET B C 1
ATOM 2333 O O . MET B 1 1 ? 11.805 -24.391 26.297 1 38.38 1 MET B O 1
ATOM 2337 N N . PHE B 1 2 ? 11.484 -25.266 24.375 1 52.25 2 PHE B N 1
ATOM 2338 C CA . PHE B 1 2 ? 10.18 -24.625 24.312 1 52.25 2 PHE B CA 1
ATOM 2339 C C . PHE B 1 2 ? 9.195 -25.328 25.25 1 52.25 2 PHE B C 1
ATOM 2341 O O . PHE B 1 2 ? 9.211 -26.547 25.391 1 52.25 2 PHE B O 1
ATOM 2348 N N . ARG B 1 3 ? 8.68 -24.656 26.297 1 50.06 3 ARG B N 1
ATOM 2349 C CA . ARG B 1 3 ? 7.664 -25.203 27.188 1 50.06 3 ARG B CA 1
ATOM 2350 C C . ARG B 1 3 ? 6.301 -25.234 26.516 1 50.06 3 ARG B C 1
ATOM 2352 O O . ARG B 1 3 ? 5.793 -24.203 26.078 1 50.06 3 ARG B O 1
ATOM 2359 N N . LYS B 1 4 ? 5.816 -26.344 26.25 1 56.81 4 LYS B N 1
ATOM 2360 C CA . LYS B 1 4 ? 4.559 -26.609 25.562 1 56.81 4 LYS B CA 1
ATOM 2361 C C . LYS B 1 4 ? 3.434 -25.734 26.109 1 56.81 4 LYS B C 1
ATOM 2363 O O . LYS B 1 4 ? 2.553 -25.312 25.359 1 56.81 4 LYS B O 1
ATOM 2368 N N . LEU B 1 5 ? 3.551 -25.5 27.406 1 56.94 5 LEU B N 1
ATOM 23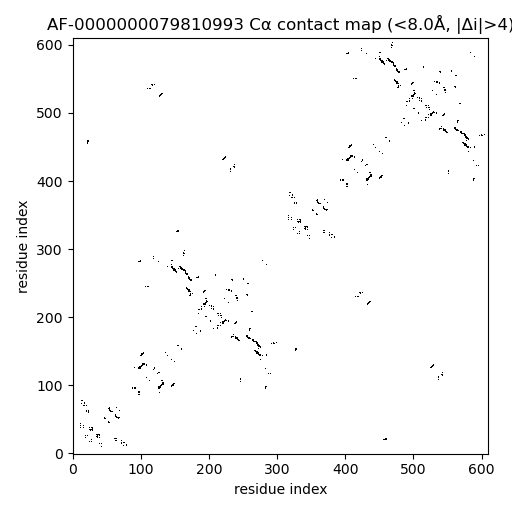69 C CA . LEU B 1 5 ? 2.508 -24.734 28.078 1 56.94 5 LEU B CA 1
ATOM 2370 C C . LEU B 1 5 ? 2.381 -23.344 27.484 1 56.94 5 LEU B C 1
ATOM 2372 O O . LEU B 1 5 ? 1.296 -22.766 27.484 1 56.94 5 LEU B O 1
ATOM 2376 N N . PHE B 1 6 ? 3.5 -22.906 26.922 1 69.06 6 PHE B N 1
ATOM 2377 C CA . PHE B 1 6 ? 3.518 -21.547 26.406 1 69.06 6 PHE B CA 1
ATOM 2378 C C . PHE B 1 6 ? 3.328 -21.531 24.891 1 69.06 6 PHE B C 1
ATOM 2380 O O . PHE B 1 6 ? 3.488 -20.484 24.25 1 69.06 6 PHE B O 1
ATOM 2387 N N . LEU B 1 7 ? 3.02 -22.641 24.391 1 74.44 7 LEU B N 1
ATOM 2388 C CA . LEU B 1 7 ? 2.854 -22.766 22.953 1 74.44 7 LEU B CA 1
ATOM 2389 C C . LEU B 1 7 ? 1.474 -23.312 22.609 1 74.44 7 LEU B C 1
ATOM 2391 O O . LEU B 1 7 ? 1.319 -24.516 22.391 1 74.44 7 LEU B O 1
ATOM 2395 N N . PRO B 1 8 ? 0.514 -22.422 22.547 1 81.06 8 PRO B N 1
ATOM 2396 C CA . PRO B 1 8 ? -0.82 -22.906 22.172 1 81.06 8 PRO B CA 1
ATOM 2397 C C . PRO B 1 8 ? -0.853 -23.547 20.797 1 81.06 8 PRO B C 1
ATOM 2399 O O . PRO B 1 8 ? -0.015 -23.25 19.938 1 81.06 8 PRO B O 1
ATOM 2402 N N . PRO B 1 9 ? -1.783 -24.547 20.719 1 81.25 9 PRO B N 1
ATOM 2403 C CA . PRO B 1 9 ? -1.954 -25.125 19.391 1 81.25 9 PRO B CA 1
ATOM 2404 C C . PRO B 1 9 ? -2.203 -24.078 18.312 1 81.25 9 PRO B C 1
ATOM 2406 O O . PRO B 1 9 ? -2.906 -23.094 18.562 1 81.25 9 PRO B O 1
ATOM 2409 N N . VAL B 1 10 ? -1.652 -24.328 17.172 1 83.69 10 VAL B N 1
ATOM 2410 C CA . VAL B 1 10 ? -1.798 -23.422 16.047 1 83.69 10 VAL B CA 1
ATOM 2411 C C . VAL B 1 10 ? -3.277 -23.234 15.711 1 83.69 10 VAL B C 1
ATOM 2413 O O . VAL B 1 10 ? -3.707 -22.141 15.352 1 83.69 10 VAL B O 1
ATOM 2416 N N . ALA B 1 11 ? -4.047 -24.297 15.859 1 85.38 11 ALA B N 1
ATOM 2417 C CA . ALA B 1 11 ? -5.48 -24.234 15.578 1 85.38 11 ALA B CA 1
ATOM 2418 C C . ALA B 1 11 ? -6.168 -23.219 16.484 1 85.38 11 ALA B C 1
ATOM 2420 O O . ALA B 1 11 ? -7.047 -22.469 16.031 1 85.38 11 ALA B O 1
ATOM 2421 N N . ASP B 1 12 ? -5.742 -23.219 17.688 1 88.31 12 ASP B N 1
ATOM 2422 C CA . ASP B 1 12 ? -6.32 -22.266 18.625 1 88.31 12 ASP B CA 1
ATOM 2423 C C . ASP B 1 12 ? -5.902 -20.828 18.281 1 88.31 12 ASP B C 1
ATOM 2425 O O . ASP B 1 12 ? -6.703 -19.906 18.391 1 88.31 12 ASP B O 1
ATOM 2429 N N . LEU B 1 13 ? -4.668 -20.734 17.875 1 86.75 13 LEU B N 1
ATOM 2430 C CA . LEU B 1 13 ? -4.16 -19.422 17.484 1 86.75 13 LEU B CA 1
ATOM 2431 C C . LEU B 1 13 ? -4.875 -18.922 16.25 1 86.75 13 LEU B C 1
ATOM 2433 O O . LEU B 1 13 ? -5.223 -17.734 16.172 1 86.75 13 LEU B O 1
ATOM 2437 N N . LEU B 1 14 ? -5.086 -19.75 15.344 1 86.88 14 LEU B N 1
ATOM 2438 C CA . LEU B 1 14 ? -5.793 -19.391 14.117 1 86.88 14 LEU B CA 1
ATOM 2439 C C . LEU B 1 14 ? -7.23 -18.984 14.422 1 86.88 14 LEU B C 1
ATOM 2441 O O . LEU B 1 14 ? -7.727 -17.984 13.883 1 86.88 14 LEU B O 1
ATOM 2445 N N . ALA B 1 15 ? -7.855 -19.766 15.281 1 89.44 15 ALA B N 1
ATOM 2446 C CA . ALA B 1 15 ? -9.227 -19.453 15.688 1 89.44 15 ALA B CA 1
ATOM 2447 C C . ALA B 1 15 ? -9.297 -18.094 16.359 1 89.44 15 ALA B C 1
ATOM 2449 O O . ALA B 1 15 ? -10.164 -17.281 16.047 1 89.44 15 ALA B O 1
ATOM 2450 N N . PHE B 1 16 ? -8.367 -17.844 17.203 1 90.75 16 PHE B N 1
ATOM 2451 C CA . PHE B 1 16 ? -8.297 -16.578 17.922 1 90.75 16 PHE B CA 1
ATOM 2452 C C . PHE B 1 16 ? -8.039 -15.414 16.969 1 90.75 16 PHE B C 1
ATOM 2454 O O . PHE B 1 16 ? -8.742 -14.406 17.016 1 90.75 16 PHE B O 1
ATOM 2461 N N . GLU B 1 17 ? -7.031 -15.617 16.203 1 86.62 17 GLU B N 1
ATOM 2462 C CA . GLU B 1 17 ? -6.668 -14.555 15.273 1 86.62 17 GLU B CA 1
ATOM 2463 C C . GLU B 1 17 ? -7.828 -14.219 14.344 1 86.62 17 GLU B C 1
ATOM 2465 O O . GLU B 1 17 ? -8.125 -13.047 14.117 1 86.62 17 GLU B O 1
ATOM 2470 N N . ALA B 1 18 ? -8.492 -15.188 13.789 1 86 18 ALA B N 1
ATOM 2471 C CA . ALA B 1 18 ? -9.633 -14.984 12.906 1 86 18 ALA B CA 1
ATOM 2472 C C . ALA B 1 18 ? -10.781 -14.305 13.641 1 86 18 ALA B C 1
ATOM 2474 O O . ALA B 1 18 ? -11.383 -13.352 13.125 1 86 18 ALA B O 1
ATOM 2475 N N . ALA B 1 19 ? -11.055 -14.789 14.812 1 87.94 19 ALA B N 1
ATOM 2476 C CA . ALA B 1 19 ? -12.133 -14.203 15.609 1 87.94 19 ALA B CA 1
ATOM 2477 C C . ALA B 1 19 ? -11.828 -12.75 15.953 1 87.94 19 ALA B C 1
ATOM 2479 O O . ALA B 1 19 ? -12.719 -11.898 15.938 1 87.94 19 ALA B O 1
ATOM 2480 N N . ALA B 1 20 ? -10.625 -12.562 16.297 1 84.69 20 ALA B N 1
ATOM 2481 C CA . ALA B 1 20 ? -10.188 -11.203 16.625 1 84.69 20 ALA B CA 1
ATOM 2482 C C . ALA B 1 20 ? -10.312 -10.281 15.414 1 84.69 20 ALA B C 1
ATOM 2484 O O . ALA B 1 20 ? -10.812 -9.164 15.531 1 84.69 20 ALA B O 1
ATOM 2485 N N . ARG B 1 21 ? -9.836 -10.742 14.336 1 75.88 21 ARG B N 1
ATOM 2486 C CA . ARG B 1 21 ? -9.82 -9.961 13.102 1 75.88 21 ARG B CA 1
ATOM 2487 C C . ARG B 1 21 ? -11.234 -9.672 12.617 1 75.88 21 ARG B C 1
ATOM 2489 O O . ARG B 1 21 ? -11.539 -8.555 12.203 1 75.88 21 ARG B O 1
ATOM 2496 N N . HIS B 1 22 ? -12.102 -10.656 12.719 1 75.75 22 HIS B N 1
ATOM 2497 C CA . HIS B 1 22 ? -13.477 -10.523 12.258 1 75.75 22 HIS B CA 1
ATOM 2498 C C . HIS B 1 22 ? -14.375 -9.945 13.352 1 75.75 22 HIS B C 1
ATOM 2500 O O . HIS B 1 22 ? -15.508 -9.539 13.086 1 75.75 22 HIS B O 1
ATOM 2506 N N . ALA B 1 23 ? -13.859 -9.914 14.555 1 78.12 23 ALA B N 1
ATOM 2507 C CA . ALA B 1 23 ? -14.656 -9.586 15.727 1 78.12 23 ALA B CA 1
ATOM 2508 C C . ALA B 1 23 ? -15.945 -10.406 15.766 1 78.12 23 ALA B C 1
ATOM 2510 O O . ALA B 1 23 ? -17.016 -9.875 16.078 1 78.12 23 ALA B O 1
ATOM 2511 N N . SER B 1 24 ? -15.836 -11.617 15.367 1 81.31 24 SER B N 1
ATOM 2512 C CA . SER B 1 24 ? -16.984 -12.5 15.25 1 81.31 24 SER B CA 1
ATOM 2513 C C . SER B 1 24 ? -16.562 -13.969 15.242 1 81.31 24 SER B C 1
ATOM 2515 O O . SER B 1 24 ? -15.727 -14.375 14.445 1 81.31 24 SER B O 1
ATOM 2517 N N . ILE B 1 25 ? -17.219 -14.727 16.141 1 87.38 25 ILE B N 1
ATOM 2518 C CA . ILE B 1 25 ? -16.953 -16.156 16.188 1 87.38 25 ILE B CA 1
ATOM 2519 C C . ILE B 1 25 ? -17.547 -16.844 14.961 1 87.38 25 ILE B C 1
ATOM 2521 O O . ILE B 1 25 ? -16.922 -17.719 14.375 1 87.38 25 ILE B O 1
ATOM 2525 N N . SER B 1 26 ? -18.672 -16.375 14.562 1 86.38 26 SER B N 1
ATOM 2526 C CA . SER B 1 26 ? -19.359 -16.984 13.422 1 86.38 26 SER B CA 1
ATOM 2527 C C . SER B 1 26 ? -18.562 -16.797 12.133 1 86.38 26 SER B C 1
ATOM 2529 O O . SER B 1 26 ? -18.406 -17.734 11.359 1 86.38 26 SER B O 1
ATOM 2531 N N . ARG B 1 27 ? -18.062 -15.75 11.992 1 81.75 27 ARG B N 1
ATOM 2532 C CA . ARG B 1 27 ? -17.297 -15.461 10.789 1 81.75 27 ARG B CA 1
ATOM 2533 C C . ARG B 1 27 ? -15.961 -16.188 10.805 1 81.75 27 ARG B C 1
ATOM 2535 O O . ARG B 1 27 ? -15.477 -16.625 9.758 1 81.75 27 ARG B O 1
ATOM 2542 N N . ALA B 1 28 ? -15.422 -16.141 11.891 1 87.25 28 ALA B N 1
ATOM 2543 C CA . ALA B 1 28 ? -14.195 -16.922 12.031 1 87.25 28 ALA B CA 1
ATOM 2544 C C . ALA B 1 28 ? -14.438 -18.391 11.672 1 87.25 28 ALA B C 1
ATOM 2546 O O . ALA B 1 28 ? -13.617 -19 10.984 1 87.25 28 ALA B O 1
ATOM 2547 N N . ALA B 1 29 ? -15.547 -18.922 12.078 1 88.88 29 ALA 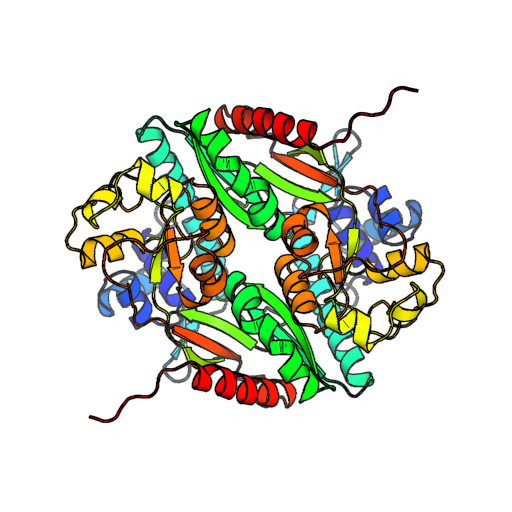B N 1
ATOM 2548 C CA . ALA B 1 29 ? -15.914 -20.297 11.781 1 88.88 29 ALA B CA 1
ATOM 2549 C C . ALA B 1 29 ? -16.062 -20.516 10.273 1 88.88 29 ALA B C 1
ATOM 2551 O O . ALA B 1 29 ? -15.578 -21.5 9.727 1 88.88 29 ALA B O 1
ATOM 2552 N N . GLU B 1 30 ? -16.672 -19.609 9.648 1 80.5 30 GLU B N 1
ATOM 2553 C CA . GLU B 1 30 ? -16.844 -19.656 8.195 1 80.5 30 GLU B CA 1
ATOM 2554 C C . GLU B 1 30 ? -15.5 -19.656 7.477 1 80.5 30 GLU B C 1
ATOM 2556 O O . GLU B 1 30 ? -15.266 -20.484 6.594 1 80.5 30 GLU B O 1
ATOM 2561 N N . GLU B 1 31 ? -14.641 -18.766 7.906 1 76.5 31 GLU B N 1
ATOM 2562 C CA . GLU B 1 31 ? -13.328 -18.641 7.27 1 76.5 31 GLU B CA 1
ATOM 2563 C C . GLU B 1 31 ? -12.516 -19.922 7.457 1 76.5 31 GLU B C 1
ATOM 2565 O O . GLU B 1 31 ? -11.844 -20.375 6.531 1 76.5 31 GLU B O 1
ATOM 2570 N N . LEU B 1 32 ? -12.586 -20.484 8.625 1 81.88 32 LEU B N 1
ATOM 2571 C CA . LEU B 1 32 ? -11.727 -21.609 8.984 1 81.88 32 LEU B CA 1
ATOM 2572 C C . LEU B 1 32 ? -12.398 -22.938 8.656 1 81.88 32 LEU B C 1
ATOM 2574 O O . LEU B 1 32 ? -11.82 -24 8.883 1 81.88 32 LEU B O 1
ATOM 2578 N N . HIS B 1 33 ? -13.617 -22.781 8.094 1 80.56 33 HIS B N 1
ATOM 2579 C CA . HIS B 1 33 ? -14.398 -23.969 7.766 1 80.56 33 HIS B CA 1
ATOM 2580 C C . HIS B 1 33 ? -14.57 -24.859 8.992 1 80.56 33 HIS B C 1
ATOM 2582 O O . HIS B 1 33 ? -14.312 -26.062 8.93 1 80.56 33 HIS B O 1
ATOM 2588 N N . LEU B 1 34 ? -14.945 -24.297 10.094 1 84.81 34 LEU B N 1
ATOM 2589 C CA . LEU B 1 34 ? -15.25 -24.938 11.367 1 84.81 34 LEU B CA 1
ATOM 2590 C C . LEU B 1 34 ? -16.641 -24.547 11.844 1 84.81 34 LEU B C 1
ATOM 2592 O O . LEU B 1 34 ? -17.281 -23.656 11.281 1 84.81 34 LEU B O 1
ATOM 2596 N N . THR B 1 35 ? -17.172 -25.281 12.688 1 89.25 35 THR B N 1
ATOM 2597 C CA . THR B 1 35 ? -18.406 -24.875 13.336 1 89.25 35 THR B CA 1
ATOM 2598 C C . THR B 1 35 ? -18.141 -23.734 14.328 1 89.25 35 THR B C 1
ATOM 2600 O O . THR B 1 35 ? -17.016 -23.578 14.812 1 89.25 35 THR B O 1
ATOM 2603 N N . GLN B 1 36 ? -19.156 -23 14.57 1 91.12 36 GLN B N 1
ATOM 2604 C CA . GLN B 1 36 ? -19.062 -21.938 15.57 1 91.12 36 GLN B CA 1
ATOM 2605 C C . GLN B 1 36 ? -18.641 -22.5 16.922 1 91.12 36 GLN B C 1
ATOM 2607 O O . GLN B 1 36 ? -17.844 -21.875 17.641 1 91.12 36 GLN B O 1
ATOM 2612 N N . SER B 1 37 ? -19.188 -23.672 17.188 1 93 37 SER B N 1
ATOM 2613 C CA . SER B 1 37 ? -18.859 -24.312 18.453 1 93 37 SER B CA 1
ATOM 2614 C C . SER B 1 37 ? -17.391 -24.672 18.531 1 93 37 SER B C 1
ATOM 2616 O O . SER B 1 37 ? -16.766 -24.531 19.594 1 93 37 SER B O 1
ATOM 2618 N N . ALA B 1 38 ? -16.859 -25.109 17.469 1 89.69 38 ALA B N 1
ATOM 2619 C CA . ALA B 1 38 ? -15.445 -25.484 17.422 1 89.69 38 ALA B CA 1
ATOM 2620 C C . ALA B 1 38 ? -14.555 -24.266 17.625 1 89.69 38 ALA B C 1
ATOM 2622 O O . ALA B 1 38 ? -13.602 -24.312 18.391 1 89.69 38 ALA B O 1
ATOM 2623 N N . VAL B 1 39 ? -14.852 -23.188 16.953 1 93.44 39 VAL B N 1
ATOM 2624 C CA . VAL B 1 39 ? -14.078 -21.953 17.094 1 93.44 39 VAL B CA 1
ATOM 2625 C C . VAL B 1 39 ? -14.172 -21.438 18.531 1 93.44 39 VAL B C 1
ATOM 2627 O O . VAL B 1 39 ? -13.164 -21.047 19.125 1 93.44 39 VAL B O 1
ATOM 2630 N N . SER B 1 40 ? -15.352 -21.406 19.062 1 93.81 40 SER B N 1
ATOM 2631 C CA . SER B 1 40 ? -15.555 -20.953 20.438 1 93.81 40 SER B CA 1
ATOM 2632 C C . SER B 1 40 ? -14.75 -21.797 21.422 1 93.81 40 SER B C 1
ATOM 2634 O O . SER B 1 40 ? -14.148 -21.25 22.359 1 93.81 40 SER B O 1
ATOM 2636 N N . ARG B 1 41 ? -14.812 -23.062 21.188 1 92.12 41 ARG B N 1
ATOM 2637 C CA . ARG B 1 41 ? -14.062 -23.969 22.047 1 92.12 41 ARG B CA 1
ATOM 2638 C C . ARG B 1 41 ? -12.562 -23.688 21.969 1 92.12 41 ARG B C 1
ATOM 2640 O O . ARG B 1 41 ? -11.875 -23.672 22.984 1 92.12 41 ARG B O 1
ATOM 2647 N N . GLN B 1 42 ? -12.07 -23.547 20.828 1 91.62 42 GLN B N 1
ATOM 2648 C CA . GLN B 1 42 ? -10.648 -23.281 20.625 1 91.62 42 GLN B CA 1
ATOM 2649 C C . GLN B 1 42 ? -10.234 -21.969 21.281 1 91.62 42 GLN B C 1
ATOM 2651 O O . GLN B 1 42 ? -9.172 -21.891 21.906 1 91.62 42 GLN B O 1
ATOM 2656 N N . VAL B 1 43 ? -11.039 -20.969 21.156 1 93.69 43 VAL B N 1
ATOM 2657 C CA . VAL B 1 43 ? -10.766 -19.672 21.781 1 93.69 43 VAL B CA 1
ATOM 2658 C C . VAL B 1 43 ? -10.766 -19.828 23.312 1 93.69 43 VAL B C 1
ATOM 2660 O O . VAL B 1 43 ? -9.883 -19.312 23.984 1 93.69 43 VAL B O 1
ATOM 2663 N N . ARG B 1 44 ? -11.734 -20.547 23.797 1 92.88 44 ARG B N 1
ATOM 2664 C CA . ARG B 1 44 ? -11.812 -20.781 25.234 1 92.88 44 ARG B CA 1
ATOM 2665 C C . ARG B 1 44 ? -10.594 -21.547 25.734 1 92.88 44 ARG B C 1
ATOM 2667 O O . ARG B 1 44 ? -10.078 -21.281 26.828 1 92.88 44 ARG B O 1
ATOM 2674 N N . GLN B 1 45 ? -10.242 -22.516 24.938 1 89.81 45 GLN B N 1
ATOM 2675 C CA . GLN B 1 45 ? -9.047 -23.281 25.281 1 89.81 45 GLN B CA 1
ATOM 2676 C C . GLN B 1 45 ? -7.816 -22.375 25.375 1 89.81 45 GLN B C 1
ATOM 2678 O O . GLN B 1 45 ? -6.996 -22.516 26.281 1 89.81 45 GLN B O 1
ATOM 2683 N N . LEU B 1 46 ? -7.691 -21.516 24.422 1 91.31 46 LEU B N 1
ATOM 2684 C CA . LEU B 1 46 ? -6.578 -20.578 24.406 1 91.31 46 LEU B CA 1
ATOM 2685 C C . LEU B 1 46 ? -6.617 -19.656 25.625 1 91.31 46 LEU B C 1
ATOM 2687 O O . LEU B 1 46 ? -5.594 -19.422 26.266 1 91.31 46 LEU B O 1
ATOM 2691 N N . GLU B 1 47 ? -7.797 -19.109 25.938 1 92.62 47 GLU B N 1
ATOM 2692 C CA . GLU B 1 47 ? -7.969 -18.25 27.109 1 92.62 47 GLU B CA 1
ATOM 2693 C C . GLU B 1 47 ? -7.633 -19 28.391 1 92.62 47 GLU B C 1
ATOM 2695 O O . GLU B 1 47 ? -6.996 -18.438 29.297 1 92.62 47 GLU B O 1
ATOM 2700 N N . ALA B 1 48 ? -7.992 -20.234 28.469 1 89.5 48 ALA B N 1
ATOM 2701 C CA . ALA B 1 48 ? -7.703 -21.062 29.641 1 89.5 48 ALA B CA 1
ATOM 2702 C C . ALA B 1 48 ? -6.203 -21.281 29.797 1 89.5 48 ALA B C 1
ATOM 2704 O O . ALA B 1 48 ? -5.676 -21.203 30.906 1 89.5 48 ALA B O 1
ATOM 2705 N N . GLN B 1 49 ? -5.641 -21.562 28.703 1 85 49 GLN B N 1
ATOM 2706 C CA . GLN B 1 49 ? -4.199 -21.766 28.734 1 85 49 GLN B CA 1
ATOM 2707 C C . GLN B 1 49 ? -3.471 -20.5 29.172 1 85 49 GLN B C 1
ATOM 2709 O O . GLN B 1 49 ? -2.471 -20.562 29.891 1 85 49 GLN B O 1
ATOM 2714 N N . LEU B 1 50 ? -3.969 -19.375 28.719 1 86.19 50 LEU B N 1
ATOM 2715 C CA . LEU B 1 50 ? -3.346 -18.094 29.031 1 86.19 50 LEU B CA 1
ATOM 2716 C C . LEU B 1 50 ? -3.738 -17.609 30.422 1 86.19 50 LEU B C 1
ATOM 2718 O O . LEU B 1 50 ? -3.082 -16.734 30.984 1 86.19 50 LEU B O 1
ATOM 2722 N N . GLY B 1 51 ? -4.816 -18.141 30.906 1 86.44 51 GLY B N 1
ATOM 2723 C CA . GLY B 1 51 ? -5.332 -17.719 32.188 1 86.44 51 GLY B CA 1
ATOM 2724 C C . GLY B 1 51 ? -5.969 -16.344 32.188 1 86.44 51 GLY B C 1
ATOM 2725 O O . GLY B 1 51 ? -6.016 -15.656 33.188 1 86.44 51 GLY B O 1
ATOM 2726 N N . GLN B 1 52 ? -6.309 -15.953 30.969 1 88.62 52 GLN B N 1
ATOM 2727 C CA . GLN B 1 52 ? -6.902 -14.633 30.812 1 88.62 52 GLN B CA 1
ATOM 2728 C C . GLN B 1 52 ? -7.902 -14.617 29.656 1 88.62 52 GLN B C 1
ATOM 2730 O O . GLN B 1 52 ? -7.684 -15.258 28.641 1 88.62 52 GLN B O 1
ATOM 2735 N N . ALA B 1 53 ? -8.938 -13.836 29.922 1 91.88 53 ALA B N 1
ATOM 2736 C CA . ALA B 1 53 ? -9.906 -13.648 28.844 1 91.88 53 ALA B CA 1
ATOM 2737 C C . ALA B 1 53 ? -9.336 -12.766 27.734 1 91.88 53 ALA B C 1
ATOM 2739 O O . ALA B 1 53 ? -8.656 -11.773 28.016 1 91.88 53 ALA B O 1
ATOM 2740 N N . LEU B 1 54 ? -9.539 -13.234 26.531 1 92.19 54 LEU B N 1
ATOM 2741 C CA . LEU B 1 54 ? -9.07 -12.469 25.375 1 92.19 54 LEU B CA 1
ATOM 2742 C C . LEU B 1 54 ? -10.219 -11.703 24.734 1 92.19 54 LEU B C 1
ATOM 2744 O O . LEU B 1 54 ? -9.992 -10.758 23.969 1 92.19 54 LEU B O 1
ATOM 2748 N N . PHE B 1 55 ? -11.422 -12.156 25 1 91.94 55 PHE B N 1
ATOM 2749 C CA . PHE B 1 55 ? -12.633 -11.508 24.516 1 91.94 55 PHE B CA 1
ATOM 2750 C C . PHE B 1 55 ? -13.578 -11.188 25.672 1 91.94 55 PHE B C 1
ATOM 2752 O O . PHE B 1 55 ? -13.516 -11.828 26.734 1 91.94 55 PHE B O 1
ATOM 2759 N N . THR B 1 56 ? -14.336 -10.07 25.438 1 86.94 56 THR B N 1
ATOM 2760 C CA . THR B 1 56 ? -15.453 -9.758 26.328 1 86.94 56 THR B CA 1
ATOM 2761 C C . THR B 1 56 ? -16.719 -9.461 25.516 1 86.94 56 THR B C 1
ATOM 2763 O O . THR B 1 56 ? -16.656 -9.32 24.297 1 86.94 56 THR B O 1
ATOM 2766 N N . ARG B 1 57 ? -17.828 -9.68 26.109 1 78.56 57 ARG B N 1
ATOM 2767 C CA . ARG B 1 57 ? -19.094 -9.414 25.438 1 78.56 57 ARG B CA 1
ATOM 2768 C C . ARG B 1 57 ? -19.625 -8.039 25.812 1 78.56 57 ARG B C 1
ATOM 2770 O O . ARG B 1 57 ? -19.672 -7.68 26.984 1 78.56 57 ARG B O 1
ATOM 2777 N N . VAL B 1 58 ? -19.719 -7.223 24.875 1 68.69 58 VAL B N 1
ATOM 2778 C CA . VAL B 1 58 ? -20.375 -5.934 25.031 1 68.69 58 VAL B CA 1
ATOM 2779 C C . VAL B 1 58 ? -21.625 -5.875 24.156 1 68.69 58 VAL B C 1
ATOM 2781 O O . VAL B 1 58 ? -21.531 -5.926 22.922 1 68.69 58 VAL B O 1
ATOM 2784 N N . ARG B 1 59 ? -22.781 -5.645 24.703 1 70.06 59 ARG B N 1
ATOM 2785 C CA . ARG B 1 59 ? -24.062 -5.57 24 1 70.06 59 ARG B CA 1
ATOM 2786 C C . ARG B 1 59 ? -24.203 -6.703 23 1 70.06 59 ARG B C 1
ATOM 2788 O O . ARG B 1 59 ? -24.531 -6.469 21.828 1 70.06 59 ARG B O 1
ATOM 2795 N N . GLN B 1 60 ? -23.797 -7.859 23.328 1 66.81 60 GLN B N 1
ATOM 2796 C CA . GLN B 1 60 ? -23.969 -9.102 22.578 1 66.81 60 GLN B CA 1
ATOM 2797 C C . GLN B 1 60 ? -22.906 -9.234 21.484 1 66.81 60 GLN B C 1
ATOM 2799 O O . GLN B 1 60 ? -23.031 -10.086 20.594 1 66.81 60 GLN B O 1
ATOM 2804 N N . ARG B 1 61 ? -22 -8.383 21.609 1 71.56 61 ARG B N 1
ATOM 2805 C CA . ARG B 1 61 ? -20.938 -8.484 20.609 1 71.56 61 ARG B CA 1
ATOM 2806 C C . ARG B 1 61 ? -19.625 -8.914 21.25 1 71.56 61 ARG B C 1
ATOM 2808 O O . ARG B 1 61 ? -19.344 -8.555 22.406 1 71.56 61 ARG B O 1
ATOM 2815 N N . VAL B 1 62 ? -18.891 -9.758 20.469 1 79.25 62 VAL B N 1
ATOM 2816 C CA . VAL B 1 62 ? -17.578 -10.219 20.906 1 79.25 62 VAL B CA 1
ATOM 2817 C C . VAL B 1 62 ? -16.531 -9.164 20.609 1 79.25 62 VAL B C 1
ATOM 2819 O O . VAL B 1 62 ? -16.391 -8.742 19.453 1 79.25 62 VAL B O 1
ATOM 2822 N N . VAL B 1 63 ? -15.961 -8.539 21.734 1 83.12 63 VAL B N 1
ATOM 2823 C CA . VAL B 1 63 ? -14.914 -7.539 21.562 1 83.12 63 VAL B CA 1
ATOM 2824 C C . VAL B 1 63 ? -13.641 -7.996 22.281 1 83.12 63 VAL B C 1
ATOM 2826 O O . VAL B 1 63 ? -13.719 -8.688 23.312 1 83.12 63 VAL B O 1
ATOM 2829 N N . LEU B 1 64 ? -12.516 -7.582 21.703 1 85.06 64 LEU B N 1
ATOM 2830 C CA . LEU B 1 64 ? -11.242 -7.938 22.328 1 85.06 64 LEU B CA 1
ATOM 2831 C C . LEU B 1 64 ? -11.047 -7.199 23.641 1 85.06 64 LEU B C 1
ATOM 2833 O O . LEU B 1 64 ? -11.383 -6.016 23.75 1 85.06 64 LEU B O 1
ATOM 2837 N N . THR B 1 65 ? -10.5 -7.914 24.672 1 81.56 65 THR B N 1
ATOM 2838 C CA . THR B 1 65 ? -9.961 -7.266 25.859 1 81.56 65 THR B CA 1
ATOM 2839 C C . THR B 1 65 ? -8.641 -6.566 25.531 1 81.56 65 THR B C 1
ATOM 2841 O O . THR B 1 65 ? -8.117 -6.695 24.422 1 81.56 65 THR B O 1
ATOM 2844 N N . ASP B 1 66 ? -8.141 -5.809 26.5 1 73.25 66 ASP B N 1
ATOM 2845 C CA . ASP B 1 66 ? -6.824 -5.203 26.328 1 73.25 66 ASP B CA 1
ATOM 2846 C C . ASP B 1 66 ? -5.754 -6.266 26.109 1 73.25 66 ASP B C 1
ATOM 2848 O O . ASP B 1 66 ? -4.906 -6.129 25.219 1 73.25 66 ASP B O 1
ATOM 2852 N N . ALA B 1 67 ? -5.816 -7.207 26.906 1 80 67 ALA B N 1
ATOM 2853 C CA . ALA B 1 67 ? -4.902 -8.336 26.734 1 80 67 ALA B CA 1
ATOM 2854 C C . ALA B 1 67 ? -5.098 -9 25.375 1 80 67 ALA B C 1
ATOM 2856 O O . ALA B 1 67 ? -4.125 -9.406 24.734 1 80 67 ALA B O 1
ATOM 2857 N N . GLY B 1 68 ? -6.316 -9.148 24.984 1 86.19 68 GLY B N 1
ATOM 2858 C CA . GLY B 1 68 ? -6.629 -9.719 23.688 1 86.19 68 GLY B CA 1
ATOM 2859 C C . GLY B 1 68 ? -6.035 -8.938 22.531 1 86.19 68 GLY B C 1
ATOM 2860 O O . GLY B 1 68 ? -5.516 -9.523 21.578 1 86.19 68 GLY B O 1
ATOM 2861 N N . ARG B 1 69 ? -6.09 -7.699 22.641 1 78.06 69 ARG B N 1
ATOM 2862 C CA . ARG B 1 69 ? -5.562 -6.828 21.594 1 78.06 69 ARG B CA 1
ATOM 2863 C C . ARG B 1 69 ? -4.055 -7 21.453 1 78.06 69 ARG B C 1
ATOM 2865 O O . ARG B 1 69 ? -3.547 -7.145 20.328 1 78.06 69 ARG B O 1
ATOM 2872 N N . LEU B 1 70 ? -3.398 -6.945 22.516 1 72.25 70 LEU B N 1
ATOM 2873 C CA . LEU B 1 70 ? -1.948 -7.105 22.5 1 72.25 70 LEU B CA 1
ATOM 2874 C C . LEU B 1 70 ? -1.555 -8.484 21.984 1 72.25 70 LEU B C 1
ATOM 2876 O O . LEU B 1 70 ? -0.671 -8.609 21.141 1 72.25 70 LEU B O 1
ATOM 2880 N N . TYR B 1 71 ? -2.266 -9.445 22.484 1 80.88 71 TYR B N 1
ATOM 2881 C CA . TYR B 1 71 ? -1.954 -10.82 22.094 1 80.88 71 TYR B CA 1
ATOM 2882 C C .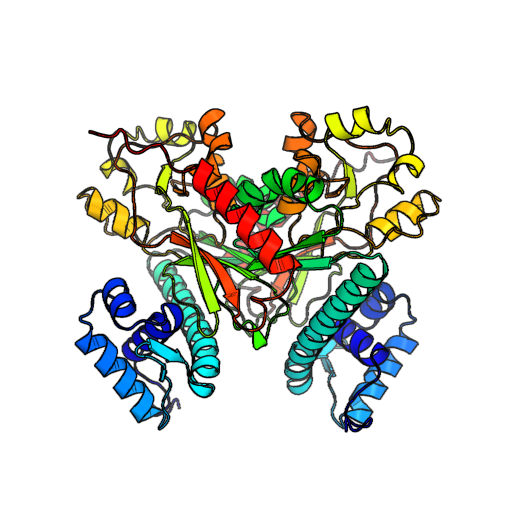 TYR B 1 71 ? -2.262 -11.047 20.609 1 80.88 71 TYR B C 1
ATOM 2884 O O . TYR B 1 71 ? -1.539 -11.773 19.922 1 80.88 71 TYR B O 1
ATOM 2892 N N . ALA B 1 72 ? -3.324 -10.43 20.141 1 83.25 72 ALA B N 1
ATOM 2893 C CA . ALA B 1 72 ? -3.711 -10.594 18.734 1 83.25 72 ALA B CA 1
ATOM 2894 C C . ALA B 1 72 ? -2.623 -10.07 17.797 1 83.25 72 ALA B C 1
ATOM 2896 O O . ALA B 1 72 ? -2.311 -10.703 16.797 1 83.25 72 ALA B O 1
ATOM 2897 N N . ALA B 1 73 ? -2.072 -9.016 18.188 1 70.5 73 ALA B N 1
ATOM 2898 C CA . ALA B 1 73 ? -0.992 -8.453 17.375 1 70.5 73 ALA B CA 1
ATOM 2899 C C . ALA B 1 73 ? 0.201 -9.398 17.312 1 70.5 73 ALA B C 1
ATOM 2901 O O . ALA B 1 73 ? 0.745 -9.656 16.234 1 70.5 73 ALA B O 1
ATOM 2902 N N . ASP B 1 74 ? 0.546 -9.859 18.438 1 73.38 74 ASP B N 1
ATOM 2903 C CA . ASP B 1 74 ? 1.677 -10.781 18.516 1 73.38 74 ASP B CA 1
ATOM 2904 C C . ASP B 1 74 ? 1.389 -12.07 17.766 1 73.38 74 ASP B C 1
ATOM 2906 O O . ASP B 1 74 ? 2.246 -12.578 17.031 1 73.38 74 ASP B O 1
ATOM 2910 N N . VAL B 1 75 ? 0.207 -12.562 17.922 1 79.88 75 VAL B N 1
ATOM 2911 C CA . VAL B 1 75 ? -0.184 -13.812 17.297 1 79.88 75 VAL B CA 1
ATOM 2912 C C . VAL B 1 75 ? -0.184 -13.648 15.773 1 79.88 75 VAL B C 1
ATOM 2914 O O . VAL B 1 75 ? 0.276 -14.531 15.047 1 79.88 75 VAL B O 1
ATOM 2917 N N . ARG B 1 76 ? -0.662 -12.547 15.406 1 75.38 76 ARG B N 1
ATOM 2918 C CA . ARG B 1 76 ? -0.676 -12.281 13.969 1 75.38 76 ARG B CA 1
ATOM 2919 C C . ARG B 1 76 ? 0.736 -12.297 13.398 1 75.38 76 ARG B C 1
ATOM 2921 O O . ARG B 1 76 ? 0.986 -12.938 12.367 1 75.38 76 ARG B O 1
ATOM 2928 N N . ALA B 1 77 ? 1.611 -11.68 14.055 1 68.38 77 ALA B N 1
ATOM 2929 C CA . ALA B 1 77 ? 3.002 -11.641 13.617 1 68.38 77 ALA B CA 1
ATOM 2930 C C . ALA B 1 77 ? 3.605 -13.039 13.578 1 68.38 77 ALA B C 1
ATOM 2932 O O . ALA B 1 77 ? 4.285 -13.406 12.617 1 68.38 77 ALA B O 1
ATOM 2933 N N . VAL B 1 78 ? 3.275 -13.766 14.555 1 72.31 78 VAL B N 1
ATOM 2934 C CA . VAL B 1 78 ? 3.822 -15.109 14.672 1 72.31 78 VAL B CA 1
ATOM 2935 C C . VAL B 1 78 ? 3.236 -16 13.586 1 72.31 78 VAL B C 1
ATOM 2937 O O . VAL B 1 78 ? 3.961 -16.781 12.953 1 72.31 78 VAL B O 1
ATOM 2940 N N . LEU B 1 79 ? 1.986 -15.883 13.406 1 77.94 79 LEU B N 1
ATOM 2941 C CA . LEU B 1 79 ? 1.336 -16.719 12.398 1 77.94 79 LEU B CA 1
ATOM 2942 C C . LEU B 1 79 ? 1.821 -16.344 11 1 77.94 79 LEU B C 1
ATOM 2944 O O . LEU B 1 79 ? 1.989 -17.219 10.148 1 77.94 79 LEU B O 1
ATOM 2948 N N . GLN B 1 80 ? 2.023 -15.086 10.82 1 71.06 80 GLN B N 1
ATOM 2949 C CA . GLN B 1 80 ? 2.59 -14.641 9.547 1 71.06 80 GLN B CA 1
ATOM 2950 C C . GLN B 1 80 ? 3.988 -15.219 9.344 1 71.06 80 GLN B C 1
ATOM 2952 O O . GLN B 1 80 ? 4.309 -15.703 8.25 1 71.06 80 GLN B O 1
ATOM 2957 N N . GLN B 1 81 ? 4.75 -15.164 10.359 1 68.38 81 GLN B N 1
ATOM 2958 C CA . GLN B 1 81 ? 6.105 -15.703 10.289 1 68.38 81 GLN B CA 1
ATOM 2959 C C . GLN B 1 81 ? 6.086 -17.219 10.055 1 68.38 81 GLN B C 1
ATOM 2961 O O . GLN B 1 81 ? 6.859 -17.734 9.242 1 68.38 81 GLN B O 1
ATOM 2966 N N . LEU B 1 82 ? 5.199 -17.875 10.758 1 72.06 82 LEU B N 1
ATOM 2967 C CA . LEU B 1 82 ? 5.066 -19.312 10.586 1 72.06 82 LEU B CA 1
ATOM 2968 C C . LEU B 1 82 ? 4.613 -19.641 9.172 1 72.06 82 LEU B C 1
ATOM 2970 O O . LEU B 1 82 ? 5.148 -20.562 8.547 1 72.06 82 LEU B O 1
ATOM 2974 N N . GLY B 1 83 ? 3.648 -18.906 8.695 1 73.25 83 GLY B N 1
ATOM 2975 C CA . GLY B 1 83 ? 3.201 -19.109 7.328 1 73.25 83 GLY B CA 1
ATOM 2976 C C . GLY B 1 83 ? 4.309 -18.922 6.309 1 73.25 83 GLY B C 1
ATOM 2977 O O . GLY B 1 83 ? 4.473 -19.734 5.406 1 73.25 83 GLY B O 1
ATOM 2978 N N . ALA B 1 84 ? 5.02 -17.906 6.512 1 67.88 84 ALA B N 1
ATOM 2979 C CA . ALA B 1 84 ? 6.129 -17.625 5.609 1 67.88 84 ALA B CA 1
ATOM 2980 C C . ALA B 1 84 ? 7.176 -18.734 5.652 1 67.88 84 ALA B C 1
ATOM 2982 O O . ALA B 1 84 ? 7.707 -19.141 4.617 1 67.88 84 ALA B O 1
ATOM 2983 N N . ALA B 1 85 ? 7.395 -19.172 6.82 1 67.5 85 ALA B N 1
ATOM 2984 C CA . ALA B 1 85 ? 8.367 -20.25 6.988 1 67.5 85 ALA B CA 1
ATOM 2985 C C . ALA B 1 85 ? 7.895 -21.531 6.309 1 67.5 85 ALA B C 1
ATOM 2987 O O . ALA B 1 85 ? 8.68 -22.234 5.66 1 67.5 85 ALA B O 1
ATOM 2988 N N . THR B 1 86 ? 6.676 -21.766 6.496 1 68.75 86 THR B N 1
ATOM 2989 C CA . THR B 1 86 ? 6.102 -22.953 5.879 1 68.75 86 THR B CA 1
ATOM 2990 C C . THR B 1 86 ? 6.145 -22.859 4.359 1 68.75 86 THR B C 1
ATOM 2992 O O . THR B 1 86 ? 6.508 -23.812 3.676 1 68.75 86 THR B O 1
ATOM 2995 N N . GLN B 1 87 ? 5.797 -21.703 3.902 1 67.88 87 GLN B N 1
ATOM 2996 C CA . GLN B 1 87 ? 5.855 -21.469 2.463 1 67.88 87 GLN B CA 1
ATOM 2997 C C . GLN B 1 87 ? 7.273 -21.656 1.932 1 67.88 87 GLN B C 1
ATOM 2999 O O . GLN B 1 87 ? 7.473 -22.219 0.858 1 67.88 87 GLN B O 1
ATOM 3004 N N . LYS B 1 88 ? 8.156 -21.156 2.65 1 67.19 88 LYS B N 1
ATOM 3005 C CA . LYS B 1 88 ? 9.562 -21.312 2.27 1 67.19 88 LYS B CA 1
ATOM 3006 C C . LYS B 1 88 ? 9.969 -22.781 2.229 1 67.19 88 LYS B C 1
ATOM 3008 O O . LYS B 1 88 ? 10.648 -23.219 1.3 1 67.19 88 LYS B O 1
ATOM 3013 N N . ALA B 1 89 ? 9.492 -23.516 3.217 1 67.88 89 ALA B N 1
ATOM 3014 C CA . ALA B 1 89 ? 9.789 -24.938 3.273 1 67.88 89 ALA B CA 1
ATOM 3015 C C . ALA B 1 89 ? 9.156 -25.688 2.1 1 67.88 89 ALA B C 1
ATOM 3017 O O . ALA B 1 89 ? 9.789 -26.562 1.505 1 67.88 89 ALA B O 1
ATOM 3018 N N . MET B 1 90 ? 8.008 -25.281 1.82 1 65.69 90 MET B N 1
ATOM 3019 C CA . MET B 1 90 ? 7.316 -25.875 0.687 1 65.69 90 MET B CA 1
ATOM 3020 C C . MET B 1 90 ? 8.047 -25.578 -0.619 1 65.69 90 MET B C 1
ATOM 3022 O O . MET B 1 90 ? 8.164 -26.453 -1.482 1 65.69 90 MET B O 1
ATOM 3026 N N . ALA B 1 91 ? 8.508 -24.422 -0.714 1 64.19 91 ALA B N 1
ATOM 3027 C CA . ALA B 1 91 ? 9.234 -24.016 -1.913 1 64.19 91 ALA B CA 1
ATOM 3028 C C . ALA B 1 91 ? 10.539 -24.797 -2.045 1 64.19 91 ALA B C 1
ATOM 3030 O O . ALA B 1 91 ? 10.93 -25.188 -3.146 1 64.19 91 ALA B O 1
ATOM 3031 N N . LEU B 1 92 ? 11.117 -25 -0.945 1 61.75 92 LEU B N 1
ATOM 3032 C CA . LEU B 1 92 ? 12.367 -25.734 -0.935 1 61.75 92 LEU B CA 1
ATOM 3033 C C . LEU B 1 92 ? 12.141 -27.203 -1.308 1 61.75 92 LEU B C 1
ATOM 3035 O O . LEU B 1 92 ? 12.961 -27.812 -2.002 1 61.75 92 LEU B O 1
ATOM 3039 N N . ALA B 1 93 ? 11.117 -27.703 -0.848 1 60.38 93 ALA B N 1
ATOM 3040 C CA . ALA B 1 93 ? 10.797 -29.094 -1.16 1 60.38 93 ALA B CA 1
ATOM 3041 C C . ALA B 1 93 ? 10.633 -29.281 -2.664 1 60.38 93 ALA B C 1
ATOM 3043 O O . ALA B 1 93 ? 10.93 -30.359 -3.189 1 60.38 93 ALA B O 1
ATOM 3044 N N . ASP B 1 94 ? 10.258 -28.25 -3.264 1 58.03 94 ASP B N 1
ATOM 3045 C CA . ASP B 1 94 ? 10.078 -28.328 -4.711 1 58.03 94 ASP B CA 1
ATOM 3046 C C . ASP B 1 94 ? 11.383 -28 -5.438 1 58.03 94 ASP B C 1
ATOM 3048 O O . ASP B 1 94 ? 11.398 -27.859 -6.664 1 58.03 94 ASP B O 1
ATOM 3052 N N . GLY B 1 95 ? 12.469 -28.016 -4.641 1 59.38 95 GLY B N 1
ATOM 3053 C CA . GLY B 1 95 ? 13.773 -27.719 -5.199 1 59.38 95 GLY B CA 1
ATOM 3054 C C . GLY B 1 95 ? 14.008 -26.234 -5.441 1 59.38 95 GLY B C 1
ATOM 3055 O O . GLY B 1 95 ? 15.023 -25.844 -6.023 1 59.38 95 GLY B O 1
ATOM 3056 N N . GLY B 1 96 ? 12.945 -25.484 -4.961 1 70.38 96 GLY B N 1
ATOM 3057 C CA . GLY B 1 96 ? 13.109 -24.078 -5.289 1 70.38 96 GLY B CA 1
ATOM 3058 C C . GLY B 1 96 ? 13.32 -23.203 -4.066 1 70.38 96 GLY B C 1
ATOM 3059 O O . GLY B 1 96 ? 13.609 -23.703 -2.979 1 70.38 96 GLY B O 1
ATOM 3060 N N . GLY B 1 97 ? 13.68 -21.969 -4.316 1 85 97 GLY B N 1
ATOM 3061 C CA . GLY B 1 97 ? 13.852 -20.969 -3.27 1 85 97 GLY B CA 1
ATOM 3062 C C . GLY B 1 97 ? 12.75 -19.922 -3.266 1 85 97 GLY B C 1
ATOM 3063 O O . GLY B 1 97 ? 11.992 -19.812 -4.227 1 85 97 GLY B O 1
ATOM 3064 N N . LEU B 1 98 ? 12.531 -19.344 -2.107 1 88.69 98 LEU B N 1
ATOM 3065 C CA . LEU B 1 98 ? 11.539 -18.297 -1.932 1 88.69 98 LEU B CA 1
ATOM 3066 C C . LEU B 1 98 ? 12.195 -17.016 -1.438 1 88.69 98 LEU B C 1
ATOM 3068 O O . LEU B 1 98 ? 13.039 -17.047 -0.54 1 88.69 98 LEU B O 1
ATOM 3072 N N . LEU B 1 99 ? 11.883 -15.969 -2.141 1 93.56 99 LEU B N 1
ATOM 3073 C CA . LEU B 1 99 ? 12.328 -14.641 -1.742 1 93.56 99 LEU B CA 1
ATOM 3074 C C . LEU B 1 99 ? 11.148 -13.766 -1.343 1 93.56 99 LEU B C 1
ATOM 3076 O O . LEU B 1 99 ? 10.203 -13.602 -2.117 1 93.56 99 LEU B O 1
ATOM 3080 N N . HIS B 1 100 ? 11.188 -13.242 -0.129 1 94.06 100 HIS B N 1
ATOM 3081 C CA . HIS B 1 100 ? 10.188 -12.281 0.33 1 94.06 100 HIS B CA 1
ATOM 3082 C C . HIS B 1 100 ? 10.742 -10.867 0.319 1 94.06 100 HIS B C 1
ATOM 3084 O O . HIS B 1 100 ? 11.656 -10.547 1.087 1 94.06 100 HIS B O 1
ATOM 3090 N N . LEU B 1 101 ? 10.125 -10.047 -0.52 1 97.31 101 LEU B N 1
ATOM 3091 C CA . LEU B 1 101 ? 10.617 -8.68 -0.679 1 97.31 101 LEU B CA 1
ATOM 3092 C C . LEU B 1 101 ? 9.594 -7.668 -0.171 1 97.31 101 LEU B C 1
ATOM 3094 O O . LEU B 1 101 ? 8.406 -7.793 -0.458 1 97.31 101 LEU B O 1
ATOM 3098 N N . ALA B 1 102 ? 10.07 -6.738 0.634 1 97.31 102 ALA B N 1
ATOM 3099 C CA . ALA B 1 102 ? 9.289 -5.535 0.921 1 97.31 102 ALA B CA 1
ATOM 3100 C C . ALA B 1 102 ? 9.609 -4.426 -0.079 1 97.31 102 ALA B C 1
ATOM 3102 O O . ALA B 1 102 ? 10.773 -4.102 -0.307 1 97.31 102 ALA B O 1
ATOM 3103 N N . VAL B 1 103 ? 8.562 -3.867 -0.665 1 97.88 103 VAL B N 1
ATOM 3104 C CA . VAL B 1 103 ? 8.797 -2.842 -1.676 1 97.88 103 VAL B CA 1
ATOM 3105 C C . VAL B 1 103 ? 7.855 -1.664 -1.452 1 97.88 103 VAL B C 1
ATOM 3107 O O . VAL B 1 103 ? 6.797 -1.816 -0.836 1 97.88 103 VAL B O 1
ATOM 3110 N N . LEU B 1 104 ? 8.305 -0.512 -1.925 1 96.94 104 LEU B N 1
ATOM 3111 C CA . LEU B 1 104 ? 7.371 0.6 -2.043 1 96.94 104 LEU B CA 1
ATOM 3112 C C . LEU B 1 104 ? 6.262 0.273 -3.037 1 96.94 104 LEU B C 1
ATOM 3114 O O . LEU B 1 104 ? 6.531 -0.203 -4.141 1 96.94 104 LEU B O 1
ATOM 3118 N N . PRO B 1 105 ? 5.043 0.583 -2.684 1 96.69 105 PRO B N 1
ATOM 3119 C CA . PRO B 1 105 ? 3.922 0.015 -3.434 1 96.69 105 PRO B CA 1
ATOM 3120 C C . PRO B 1 105 ? 3.951 0.392 -4.914 1 96.69 105 PRO B C 1
ATOM 3122 O O . PRO B 1 105 ? 3.932 -0.487 -5.777 1 96.69 105 PRO B O 1
ATOM 3125 N N . THR B 1 106 ? 4.023 1.651 -5.234 1 97.44 106 THR B N 1
ATOM 3126 C CA . THR B 1 106 ? 3.961 2.08 -6.629 1 97.44 106 THR B CA 1
ATOM 3127 C C . THR B 1 106 ? 5.211 1.641 -7.383 1 97.44 106 THR B C 1
ATOM 3129 O O . THR B 1 106 ? 5.125 1.188 -8.531 1 97.44 106 THR B O 1
ATOM 3132 N N . LEU B 1 107 ? 6.371 1.719 -6.742 1 97.44 107 LEU B N 1
ATOM 3133 C CA . LEU B 1 107 ? 7.602 1.235 -7.359 1 97.44 107 LEU B CA 1
ATOM 3134 C C . LEU B 1 107 ? 7.512 -0.258 -7.656 1 97.44 107 LEU B C 1
ATOM 3136 O O . LEU B 1 107 ? 7.898 -0.706 -8.734 1 97.44 107 LEU B O 1
ATOM 3140 N N . GLY B 1 108 ? 7.043 -0.98 -6.695 1 97.88 108 GLY B N 1
ATOM 3141 C CA . GLY B 1 108 ? 6.863 -2.41 -6.891 1 97.88 108 GLY B CA 1
ATOM 3142 C C . GLY B 1 108 ? 5.996 -2.742 -8.094 1 97.88 108 GLY B C 1
ATOM 3143 O O . GLY B 1 108 ? 6.387 -3.539 -8.945 1 97.88 108 GLY B O 1
ATOM 3144 N N . ALA B 1 109 ? 4.91 -2.08 -8.164 1 97.44 109 ALA B N 1
ATOM 3145 C CA . ALA B 1 109 ? 3.934 -2.396 -9.203 1 97.44 109 ALA B CA 1
ATOM 3146 C C . ALA B 1 109 ? 4.41 -1.911 -10.57 1 97.44 109 ALA B C 1
ATOM 3148 O O . ALA B 1 109 ? 4.281 -2.623 -11.57 1 97.44 109 ALA B O 1
ATOM 3149 N N . ARG B 1 110 ? 5.055 -0.78 -10.609 1 97.06 110 ARG B N 1
ATOM 3150 C CA . ARG B 1 110 ? 5.25 -0.112 -11.891 1 97.06 110 ARG B CA 1
ATOM 3151 C C . ARG B 1 110 ? 6.668 -0.325 -12.406 1 97.06 110 ARG B C 1
ATOM 3153 O O . ARG B 1 110 ? 6.926 -0.183 -13.602 1 97.06 110 ARG B O 1
ATOM 3160 N N . TRP B 1 111 ? 7.539 -0.568 -11.508 1 97.56 111 TRP B N 1
ATOM 3161 C CA . TRP B 1 111 ? 8.93 -0.674 -11.938 1 97.56 111 TRP B CA 1
ATOM 3162 C C . TRP B 1 111 ? 9.445 -2.1 -11.773 1 97.56 111 TRP B C 1
ATOM 3164 O O . TRP B 1 111 ? 10.062 -2.654 -12.68 1 97.56 111 TRP B O 1
ATOM 3174 N N . LEU B 1 112 ? 9.211 -2.746 -10.68 1 98.12 112 LEU B N 1
ATOM 3175 C CA . LEU B 1 112 ? 9.797 -4.051 -10.391 1 98.12 112 LEU B CA 1
ATOM 3176 C C . LEU B 1 112 ? 9.016 -5.164 -11.078 1 98.12 112 LEU B C 1
ATOM 3178 O O . LEU B 1 112 ? 9.586 -5.984 -11.789 1 98.12 112 LEU B O 1
ATOM 3182 N N . VAL B 1 113 ? 7.73 -5.234 -10.938 1 98.44 113 VAL B N 1
ATOM 3183 C CA . VAL B 1 113 ? 6.887 -6.348 -11.359 1 98.44 113 VAL B CA 1
ATOM 3184 C C . VAL B 1 113 ? 7.008 -6.543 -12.875 1 98.44 113 VAL B C 1
ATOM 3186 O O . VAL B 1 113 ? 7.145 -7.672 -13.352 1 98.44 113 VAL B O 1
ATOM 3189 N N . PRO B 1 114 ? 7.031 -5.469 -13.656 1 97.69 114 PRO B N 1
ATOM 3190 C CA . PRO B 1 114 ? 7.129 -5.66 -15.102 1 97.69 114 PRO B CA 1
ATOM 3191 C C . PRO B 1 114 ? 8.414 -6.375 -15.516 1 97.69 114 PRO B C 1
ATOM 3193 O O . PRO B 1 114 ? 8.5 -6.895 -16.641 1 97.69 114 PRO B O 1
ATOM 3196 N N . ARG B 1 115 ? 9.312 -6.469 -14.648 1 97.56 115 ARG B N 1
ATOM 3197 C CA . ARG B 1 115 ? 10.617 -7.035 -14.969 1 97.56 115 ARG B CA 1
ATOM 3198 C C . ARG B 1 115 ? 10.773 -8.438 -14.383 1 97.56 115 ARG B C 1
ATOM 3200 O O . ARG B 1 115 ? 11.695 -9.172 -14.75 1 97.56 115 ARG B O 1
ATOM 3207 N N . LEU B 1 116 ? 9.859 -8.844 -13.562 1 97.88 116 LEU B N 1
ATOM 3208 C CA . LEU B 1 116 ? 9.969 -10.094 -12.82 1 97.88 116 LEU B CA 1
ATOM 3209 C C . LEU B 1 116 ? 9.906 -11.289 -13.773 1 97.88 116 LEU B C 1
ATOM 3211 O O . LEU B 1 116 ? 10.508 -12.328 -13.508 1 97.88 116 LEU B O 1
ATOM 3215 N N . PRO B 1 117 ? 9.156 -11.234 -14.922 1 97.62 117 PRO B N 1
ATOM 3216 C CA . PRO B 1 117 ? 9.188 -12.375 -15.844 1 97.62 117 PRO B CA 1
ATOM 3217 C C . PRO B 1 117 ? 10.602 -12.711 -16.312 1 97.62 117 PRO B C 1
ATOM 3219 O O . PRO B 1 117 ? 10.953 -13.883 -16.438 1 97.62 117 PRO B O 1
ATOM 3222 N N . ALA B 1 118 ? 11.391 -11.711 -16.516 1 97.12 118 ALA B N 1
ATOM 3223 C CA . ALA B 1 118 ? 12.773 -11.945 -16.922 1 97.12 118 ALA B CA 1
ATOM 3224 C C . ALA B 1 118 ? 13.57 -12.633 -15.82 1 97.12 118 ALA B C 1
ATOM 3226 O O . ALA B 1 118 ? 14.359 -13.539 -16.094 1 97.12 118 ALA B O 1
ATOM 3227 N N . PHE B 1 119 ? 13.391 -12.258 -14.641 1 97.69 119 PHE B N 1
ATOM 3228 C CA . PHE B 1 119 ? 14.062 -12.906 -13.523 1 97.69 119 PHE B CA 1
ATOM 3229 C C . PHE B 1 119 ? 13.609 -14.352 -13.383 1 97.69 119 PHE B C 1
ATOM 3231 O O . PHE B 1 119 ? 14.422 -15.25 -13.156 1 97.69 119 PHE B O 1
ATOM 3238 N N . ALA B 1 120 ? 12.32 -14.5 -13.484 1 96.19 120 ALA B N 1
ATOM 3239 C CA . ALA B 1 120 ? 11.75 -15.836 -13.359 1 96.19 120 ALA B CA 1
ATOM 3240 C C . ALA B 1 120 ? 12.289 -16.766 -14.43 1 96.19 120 ALA B C 1
ATOM 3242 O O . ALA B 1 120 ? 12.477 -17.969 -14.195 1 96.19 120 ALA B O 1
ATOM 3243 N N . ALA B 1 121 ? 12.539 -16.266 -15.594 1 96.12 121 ALA B N 1
ATOM 3244 C CA . ALA B 1 121 ? 13.094 -17.062 -16.688 1 96.12 121 ALA B CA 1
ATOM 3245 C C . ALA B 1 121 ? 14.539 -17.469 -16.391 1 96.12 121 ALA B C 1
ATOM 3247 O O . ALA B 1 121 ? 14.961 -18.578 -16.719 1 96.12 121 ALA B O 1
ATOM 3248 N N . LEU B 1 122 ? 15.25 -16.594 -15.773 1 96.19 122 LEU B N 1
ATOM 3249 C CA . LEU B 1 122 ? 16.641 -16.844 -15.445 1 96.19 122 LEU B CA 1
ATOM 3250 C C . LEU B 1 122 ? 16.766 -17.766 -14.234 1 96.19 122 LEU B C 1
ATOM 3252 O O . LEU B 1 122 ? 17.719 -18.531 -14.141 1 96.19 122 LEU B O 1
ATOM 3256 N N . HIS B 1 123 ? 15.844 -17.594 -13.359 1 95.69 123 HIS B N 1
ATOM 3257 C CA . HIS B 1 123 ? 15.859 -18.375 -12.117 1 95.69 123 HIS B CA 1
ATOM 3258 C C . HIS B 1 123 ? 14.516 -19.031 -11.859 1 95.69 123 HIS B C 1
ATOM 3260 O O . HIS B 1 123 ? 13.836 -18.703 -10.883 1 95.69 123 HIS B O 1
ATOM 3266 N N . PRO B 1 124 ? 14.195 -20.062 -12.609 1 92.88 124 PRO B N 1
ATOM 3267 C CA . PRO B 1 124 ? 12.883 -20.703 -12.492 1 92.88 124 PRO B CA 1
ATOM 3268 C C . PRO B 1 124 ? 12.68 -21.391 -11.148 1 92.88 124 PRO B C 1
ATOM 3270 O O . PRO B 1 124 ? 11.547 -21.688 -10.766 1 92.88 124 PRO B O 1
ATOM 3273 N N . GLU B 1 125 ? 13.727 -21.562 -10.422 1 90.19 125 GLU B N 1
ATOM 3274 C CA . GLU B 1 125 ? 13.672 -22.234 -9.133 1 90.19 125 GLU B CA 1
ATOM 3275 C C . GLU B 1 125 ? 13.305 -21.266 -8.016 1 90.19 125 GLU B C 1
ATOM 3277 O O . GLU B 1 125 ? 12.969 -21.688 -6.902 1 90.19 125 GLU B O 1
ATOM 3282 N N . LEU B 1 126 ? 13.312 -19.984 -8.312 1 92.81 126 LEU B N 1
ATOM 3283 C CA . LEU B 1 126 ? 13.078 -18.984 -7.289 1 92.81 126 LEU B CA 1
ATOM 3284 C C . LEU B 1 126 ? 11.703 -18.344 -7.461 1 92.81 126 LEU B C 1
ATOM 3286 O O . LEU B 1 126 ? 11.312 -17.984 -8.57 1 92.81 126 LEU B O 1
ATOM 3290 N N . THR B 1 127 ? 10.984 -18.297 -6.41 1 93.12 127 THR B N 1
ATOM 3291 C CA . THR B 1 127 ? 9.727 -17.562 -6.359 1 93.12 127 THR B CA 1
ATOM 3292 C C . THR B 1 127 ? 9.891 -16.266 -5.574 1 93.12 127 THR B C 1
ATOM 3294 O O . THR B 1 127 ? 10.539 -16.25 -4.523 1 93.12 127 THR B O 1
ATOM 3297 N N . VAL B 1 128 ? 9.336 -15.188 -6.102 1 96 128 VAL B N 1
ATOM 3298 C CA . VAL B 1 128 ? 9.445 -13.891 -5.445 1 96 128 VAL B CA 1
ATOM 3299 C C . VAL B 1 128 ? 8.07 -13.453 -4.945 1 96 128 VAL B C 1
ATOM 3301 O O . VAL B 1 128 ? 7.133 -13.312 -5.73 1 96 128 VAL B O 1
ATOM 3304 N N . ASN B 1 129 ? 7.961 -13.25 -3.645 1 95.81 129 ASN B N 1
ATOM 3305 C CA . ASN B 1 129 ? 6.797 -12.633 -3.018 1 95.81 129 ASN B CA 1
ATOM 3306 C C . ASN B 1 129 ? 7.023 -11.148 -2.75 1 95.81 129 ASN B C 1
ATOM 3308 O O . ASN B 1 129 ? 8.117 -10.75 -2.34 1 95.81 129 ASN B O 1
ATOM 3312 N N . LEU B 1 130 ? 5.977 -10.383 -2.977 1 97.62 130 LEU B N 1
ATOM 3313 C CA . LEU B 1 130 ? 6.105 -8.945 -2.758 1 97.62 130 LEU B CA 1
ATOM 3314 C C . LEU B 1 130 ? 5.102 -8.461 -1.716 1 97.62 130 LEU B C 1
ATOM 3316 O O . LEU B 1 130 ? 3.91 -8.75 -1.813 1 97.62 130 LEU B O 1
ATOM 3320 N N . SER B 1 131 ? 5.621 -7.766 -0.777 1 96 131 SER B N 1
ATOM 3321 C CA . SER B 1 131 ? 4.816 -7.055 0.213 1 96 131 SER B CA 1
ATOM 3322 C C . SER B 1 131 ? 5.055 -5.551 0.138 1 96 131 SER B C 1
ATOM 3324 O O . SER B 1 131 ? 6.156 -5.105 -0.189 1 96 131 SER B O 1
ATOM 3326 N N . ALA B 1 132 ? 3.994 -4.832 0.497 1 95.12 132 ALA B N 1
ATOM 3327 C CA . ALA B 1 132 ? 4.078 -3.377 0.434 1 95.12 132 ALA B CA 1
ATOM 3328 C C . ALA B 1 132 ? 4.477 -2.791 1.786 1 95.12 132 ALA B C 1
ATOM 3330 O O . ALA B 1 132 ? 3.842 -3.076 2.805 1 95.12 132 ALA B O 1
ATOM 3331 N N . ARG B 1 133 ? 5.562 -2.025 1.747 1 91.94 133 ARG B N 1
ATOM 3332 C CA . ARG B 1 133 ? 5.992 -1.252 2.908 1 91.94 133 ARG B CA 1
ATOM 3333 C C . ARG B 1 133 ? 6.383 0.166 2.506 1 91.94 133 ARG B C 1
ATOM 3335 O O . ARG B 1 133 ? 7.172 0.359 1.576 1 91.94 133 ARG B O 1
ATOM 3342 N N . GLY B 1 134 ? 5.852 1.102 3.252 1 87.5 134 GLY B N 1
ATOM 3343 C CA . GLY B 1 134 ? 6.137 2.49 2.928 1 87.5 134 GLY B CA 1
ATOM 3344 C C . GLY B 1 134 ? 7.176 3.115 3.838 1 87.5 134 GLY B C 1
ATOM 3345 O O . GLY B 1 134 ? 7.715 4.184 3.533 1 87.5 134 GLY B O 1
ATOM 3346 N N . GLU B 1 135 ? 7.418 2.455 4.902 1 80.31 135 GLU B N 1
ATOM 3347 C CA . GLU B 1 135 ? 8.352 2.959 5.902 1 80.31 135 GLU B CA 1
ATOM 3348 C C . GLU B 1 135 ? 9.359 1.887 6.312 1 80.31 135 GLU B C 1
ATOM 3350 O O . GLU B 1 135 ? 9.094 0.691 6.176 1 80.31 135 GLU B O 1
ATOM 3355 N N . PRO B 1 136 ? 10.508 2.383 6.785 1 78.38 136 PRO B N 1
ATOM 3356 C CA . PRO B 1 136 ? 11.484 1.403 7.27 1 78.38 136 PRO B CA 1
ATOM 3357 C C . PRO B 1 136 ? 10.922 0.512 8.375 1 78.38 136 PRO B C 1
ATOM 3359 O O . PRO B 1 136 ? 9.977 0.897 9.062 1 78.38 136 PRO B O 1
ATOM 3362 N N . PHE B 1 137 ? 11.5 -0.667 8.469 1 81.56 137 PHE B N 1
ATOM 3363 C CA . PHE B 1 137 ? 11.133 -1.667 9.469 1 81.56 137 PHE B CA 1
ATOM 3364 C C . PHE B 1 137 ? 12.352 -2.453 9.93 1 81.56 137 PHE B C 1
ATOM 3366 O O . PHE B 1 137 ? 13.438 -2.309 9.367 1 81.56 137 PHE B O 1
ATOM 3373 N N . ASP B 1 138 ? 12.125 -3.16 11.023 1 77.06 138 ASP B N 1
ATOM 3374 C CA . ASP B 1 138 ? 13.172 -4.031 11.539 1 77.06 138 ASP B CA 1
ATOM 3375 C C . ASP B 1 138 ? 13.109 -5.414 10.891 1 77.06 138 ASP B C 1
ATOM 3377 O O . ASP B 1 138 ? 12.141 -6.148 11.078 1 77.06 138 ASP B O 1
ATOM 3381 N N . PHE B 1 139 ? 14.172 -5.727 10.172 1 84.56 139 PHE B N 1
ATOM 3382 C CA . PHE B 1 139 ? 14.227 -7.016 9.492 1 84.56 139 PHE B CA 1
ATOM 3383 C C . PHE B 1 139 ? 14.109 -8.164 10.492 1 84.56 139 PHE B C 1
ATOM 3385 O O . PHE B 1 139 ? 13.695 -9.266 10.133 1 84.56 139 PHE B O 1
ATOM 3392 N N . ALA B 1 140 ? 14.477 -7.895 11.672 1 74.12 140 ALA B N 1
ATOM 3393 C CA . ALA B 1 140 ? 14.414 -8.938 12.695 1 74.12 140 ALA B CA 1
ATOM 3394 C C . ALA B 1 140 ? 12.969 -9.242 13.078 1 74.12 140 ALA B C 1
ATOM 3396 O O . ALA B 1 140 ? 12.672 -10.312 13.609 1 74.12 140 ALA B O 1
ATOM 3397 N N . GLN B 1 141 ? 12.117 -8.289 12.734 1 73.44 141 GLN B N 1
ATOM 3398 C CA . GLN B 1 141 ? 10.727 -8.43 13.156 1 73.44 141 GLN B CA 1
ATOM 3399 C C . GLN B 1 141 ? 9.82 -8.742 11.977 1 73.44 141 GLN B C 1
ATOM 3401 O O . GLN B 1 141 ? 8.602 -8.883 12.133 1 73.44 141 GLN B O 1
ATOM 3406 N N . GLU B 1 142 ? 10.375 -8.766 10.859 1 82.75 142 GLU B N 1
ATOM 3407 C CA . GLU B 1 142 ? 9.609 -9.008 9.633 1 82.75 142 GLU B CA 1
ATOM 3408 C C . GLU B 1 142 ? 10.227 -10.125 8.805 1 82.75 142 GLU B C 1
ATOM 3410 O O . GLU B 1 142 ? 11.445 -10.336 8.852 1 82.75 142 GLU B O 1
ATOM 3415 N N . PRO B 1 143 ? 9.375 -10.789 8.094 1 81.94 143 PRO B N 1
ATOM 3416 C CA . PRO B 1 143 ? 9.859 -11.977 7.383 1 81.94 143 PRO B CA 1
ATOM 3417 C C . PRO B 1 143 ? 10.477 -11.641 6.023 1 81.94 143 PRO B C 1
ATOM 3419 O O . PRO B 1 143 ? 10.328 -12.406 5.07 1 81.94 143 PRO B O 1
ATOM 3422 N N . PHE B 1 144 ? 11.117 -10.547 5.902 1 92.81 144 PHE B N 1
ATOM 3423 C CA . PHE B 1 144 ? 11.594 -10.133 4.586 1 92.81 144 PHE B CA 1
ATOM 3424 C C . PHE B 1 144 ? 13.07 -10.477 4.406 1 92.81 144 PHE B C 1
ATOM 3426 O O . PHE B 1 144 ? 13.859 -10.352 5.344 1 92.81 144 PHE B O 1
ATOM 3433 N N . ASP B 1 145 ? 13.383 -10.898 3.203 1 93.12 145 ASP B N 1
ATOM 3434 C CA . ASP B 1 145 ? 14.758 -11.211 2.83 1 93.12 145 ASP B CA 1
ATOM 3435 C C . ASP B 1 145 ? 15.5 -9.969 2.35 1 93.12 145 ASP B C 1
ATOM 3437 O O . ASP B 1 145 ? 16.734 -9.891 2.441 1 93.12 145 ASP B O 1
ATOM 3441 N N . ALA B 1 146 ? 14.789 -9.094 1.828 1 97.06 146 ALA B N 1
ATOM 3442 C CA . ALA B 1 146 ? 15.305 -7.812 1.354 1 97.06 146 ALA B CA 1
ATOM 3443 C C . ALA B 1 146 ? 14.188 -6.789 1.192 1 97.06 146 ALA B C 1
ATOM 3445 O O . ALA B 1 146 ? 13.008 -7.121 1.341 1 97.06 146 ALA B O 1
ATOM 3446 N N . ALA B 1 147 ? 14.586 -5.566 0.953 1 97.75 147 ALA B N 1
ATOM 3447 C CA . ALA B 1 147 ? 13.609 -4.496 0.739 1 97.75 147 ALA B CA 1
ATOM 3448 C C . ALA B 1 147 ? 14.117 -3.5 -0.301 1 97.75 147 ALA B C 1
ATOM 3450 O O . ALA B 1 147 ? 15.328 -3.363 -0.503 1 97.75 147 ALA B O 1
ATOM 3451 N N . ILE B 1 148 ? 13.195 -2.922 -1.027 1 97.62 148 ILE B N 1
ATOM 3452 C CA . ILE B 1 148 ? 13.516 -1.714 -1.778 1 97.62 148 ILE B CA 1
ATOM 3453 C C . ILE B 1 148 ? 12.969 -0.491 -1.05 1 97.62 148 ILE B C 1
ATOM 3455 O O . ILE B 1 148 ? 11.781 -0.442 -0.714 1 97.62 148 ILE B O 1
ATOM 3459 N N . HIS B 1 149 ? 13.883 0.41 -0.85 1 93.81 149 HIS B N 1
ATOM 3460 C CA . HIS B 1 149 ? 13.547 1.588 -0.058 1 93.81 149 HIS B CA 1
ATOM 3461 C C . HIS B 1 149 ? 14 2.867 -0.755 1 93.81 149 HIS B C 1
ATOM 3463 O O . HIS B 1 149 ? 14.883 2.834 -1.611 1 93.81 149 HIS B O 1
ATOM 3469 N N . TYR B 1 150 ? 13.328 3.982 -0.447 1 94.25 150 TYR B N 1
ATOM 3470 C CA . TYR B 1 150 ? 13.734 5.305 -0.908 1 94.25 150 TYR B CA 1
ATOM 3471 C C . TYR B 1 150 ? 14.195 6.172 0.259 1 94.25 150 TYR B C 1
ATOM 3473 O O . TYR B 1 150 ? 13.484 6.305 1.259 1 94.25 150 TYR B O 1
ATOM 3481 N N . GLY B 1 151 ? 15.312 6.73 0.198 1 89.31 151 GLY B N 1
ATOM 3482 C CA . GLY B 1 151 ? 15.867 7.586 1.233 1 89.31 151 GLY B CA 1
ATOM 3483 C C . GLY B 1 151 ? 17.391 7.566 1.269 1 89.31 151 GLY B C 1
ATOM 3484 O O . GLY B 1 151 ? 18.031 7.473 0.225 1 89.31 151 GLY B O 1
ATOM 3485 N N . ALA B 1 152 ? 17.969 7.785 2.418 1 82.12 152 ALA B N 1
ATOM 3486 C CA . ALA B 1 152 ? 19.406 7.699 2.629 1 82.12 152 ALA B CA 1
ATOM 3487 C C . ALA B 1 152 ? 19.859 6.246 2.684 1 82.12 152 ALA B C 1
ATOM 3489 O O . ALA B 1 152 ? 19.078 5.352 3.014 1 82.12 152 ALA B O 1
ATOM 3490 N N . PRO B 1 153 ? 21.078 5.973 2.287 1 86.44 153 PRO B N 1
ATOM 3491 C CA . PRO B 1 153 ? 21.594 4.602 2.256 1 86.44 153 PRO B CA 1
ATOM 3492 C C . PRO B 1 153 ? 21.984 4.09 3.637 1 86.44 153 PRO B C 1
ATOM 3494 O O . PRO B 1 153 ? 23.094 3.553 3.805 1 86.44 153 PRO B O 1
ATOM 3497 N N . HIS B 1 154 ? 21.125 4.242 4.574 1 79.62 154 HIS B N 1
ATOM 3498 C CA . HIS B 1 154 ? 21.406 3.777 5.926 1 79.62 154 HIS B CA 1
ATOM 3499 C C . HIS B 1 154 ? 20.266 2.912 6.461 1 79.62 154 HIS B C 1
ATOM 3501 O O . HIS B 1 154 ? 19.109 3.336 6.465 1 79.62 154 HIS B O 1
ATOM 3507 N N . TRP B 1 155 ? 20.672 1.666 6.754 1 80.69 155 TRP B N 1
ATOM 3508 C CA . TRP B 1 155 ? 19.75 0.708 7.359 1 80.69 155 TRP B CA 1
ATOM 3509 C C . TRP B 1 155 ? 20.469 -0.172 8.375 1 80.69 155 TRP B C 1
ATOM 3511 O O . TRP B 1 155 ? 21.359 -0.946 8.016 1 80.69 155 TRP B O 1
ATOM 3521 N N . ALA B 1 156 ? 20.062 -0.05 9.609 1 73.81 156 ALA B N 1
ATOM 3522 C CA . ALA B 1 156 ? 20.75 -0.785 10.664 1 73.81 156 ALA B CA 1
ATOM 3523 C C . ALA B 1 156 ? 20.75 -2.283 10.375 1 73.81 156 ALA B C 1
ATOM 3525 O O . ALA B 1 156 ? 19.703 -2.873 10.102 1 73.81 156 ALA B O 1
ATOM 3526 N N . GLY B 1 157 ? 21.984 -2.826 10.43 1 80.19 157 GLY B N 1
ATOM 3527 C CA . GLY B 1 157 ? 22.125 -4.266 10.273 1 80.19 157 GLY B CA 1
ATOM 3528 C C . GLY B 1 157 ? 21.938 -4.727 8.836 1 80.19 157 GLY B C 1
ATOM 3529 O O . GLY B 1 157 ? 21.734 -5.914 8.586 1 80.19 157 GLY B O 1
ATOM 3530 N N . ALA B 1 158 ? 21.953 -3.701 7.957 1 90.38 158 ALA B N 1
ATOM 3531 C CA . ALA B 1 158 ? 21.75 -4.055 6.555 1 90.38 158 ALA B CA 1
ATOM 3532 C C . ALA B 1 158 ? 22.672 -3.262 5.641 1 90.38 158 ALA B C 1
ATOM 3534 O O . ALA B 1 158 ? 23.266 -2.266 6.066 1 90.38 158 ALA B O 1
ATOM 3535 N N . VAL B 1 159 ? 22.859 -3.773 4.484 1 93.06 159 VAL B N 1
ATOM 3536 C CA . VAL B 1 159 ? 23.578 -3.055 3.441 1 93.06 159 VAL B CA 1
ATOM 3537 C C . VAL B 1 159 ? 22.594 -2.455 2.441 1 93.06 159 VAL B C 1
ATOM 3539 O O . VAL B 1 159 ? 21.547 -3.033 2.18 1 93.06 159 VAL B O 1
ATOM 3542 N N . CYS B 1 160 ? 22.969 -1.314 1.94 1 94.31 160 CYS B N 1
ATOM 3543 C CA . CYS B 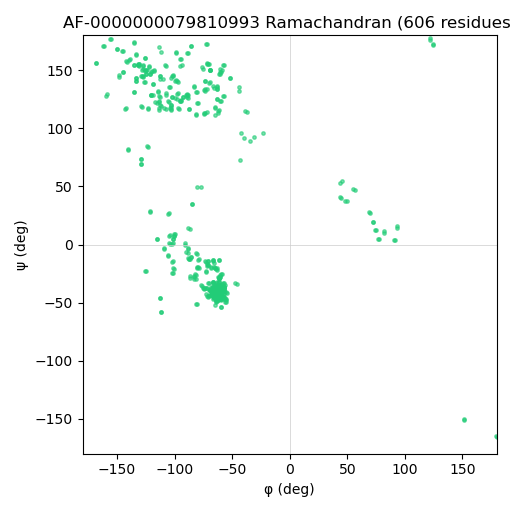1 160 ? 22.156 -0.615 0.954 1 94.31 160 CYS B CA 1
ATOM 3544 C C . CYS B 1 160 ? 22.859 -0.549 -0.393 1 94.31 160 CYS B C 1
ATOM 3546 O O . CYS B 1 160 ? 23.891 0.108 -0.523 1 94.31 160 CYS B O 1
ATOM 3548 N N . ASP B 1 161 ? 22.234 -1.172 -1.382 1 96.19 161 ASP B N 1
ATOM 3549 C CA . ASP B 1 161 ? 22.766 -1.101 -2.744 1 96.19 161 ASP B CA 1
ATOM 3550 C C . ASP B 1 161 ? 22.016 -0.049 -3.562 1 96.19 161 ASP B C 1
ATOM 3552 O O . ASP B 1 161 ? 20.797 -0.118 -3.705 1 96.19 161 ASP B O 1
ATOM 3556 N N . TYR B 1 162 ? 22.812 0.811 -4.09 1 96.44 162 TYR B N 1
ATOM 3557 C CA . TYR B 1 162 ? 22.219 1.867 -4.906 1 96.44 162 TYR B CA 1
ATOM 3558 C C . TYR B 1 162 ? 21.531 1.286 -6.137 1 96.44 162 TYR B C 1
ATOM 3560 O O . TYR B 1 162 ? 22.094 0.415 -6.812 1 96.44 162 TYR B O 1
ATOM 3568 N N . LEU B 1 163 ? 20.297 1.775 -6.402 1 96.62 163 LEU B N 1
ATOM 3569 C CA . LEU B 1 163 ? 19.594 1.373 -7.621 1 96.62 163 LEU B CA 1
ATOM 3570 C C . LEU B 1 163 ? 19.469 2.545 -8.586 1 96.62 163 LEU B C 1
ATOM 3572 O O . LEU B 1 163 ? 19.953 2.467 -9.727 1 96.62 163 LEU B O 1
ATOM 3576 N N . MET B 1 164 ? 18.828 3.65 -8.086 1 95.12 164 MET B N 1
ATOM 3577 C CA . MET B 1 164 ? 18.625 4.785 -8.984 1 95.12 164 MET B CA 1
ATOM 3578 C C . MET B 1 164 ? 18.172 6.016 -8.211 1 95.12 164 MET B C 1
ATOM 3580 O O . MET B 1 164 ? 17.594 5.898 -7.121 1 95.12 164 MET B O 1
ATOM 3584 N N . HIS B 1 165 ? 18.422 7.168 -8.781 1 95.06 165 HIS B N 1
ATOM 3585 C CA . HIS B 1 165 ? 17.781 8.414 -8.367 1 95.06 165 HIS B CA 1
ATOM 3586 C C . HIS B 1 165 ? 16.438 8.609 -9.055 1 95.06 165 HIS B C 1
ATOM 3588 O O . HIS B 1 165 ? 16.031 7.781 -9.875 1 95.06 165 HIS B O 1
ATOM 3594 N N . GLU B 1 166 ? 15.758 9.625 -8.547 1 94.56 166 GLU B N 1
ATOM 3595 C CA . GLU B 1 166 ? 14.508 9.945 -9.234 1 94.56 166 GLU B CA 1
ATOM 3596 C C . GLU B 1 166 ? 14.453 11.422 -9.617 1 94.56 166 GLU B C 1
ATOM 3598 O O . GLU B 1 166 ? 15.18 12.242 -9.055 1 94.56 166 GLU B O 1
ATOM 3603 N N . GLU B 1 167 ? 13.664 11.656 -10.648 1 96.06 167 GLU B N 1
ATOM 3604 C CA . GLU B 1 167 ? 13.227 12.992 -11.039 1 96.06 167 GLU B CA 1
ATOM 3605 C C . GLU B 1 167 ? 11.742 13.195 -10.742 1 96.06 167 GLU B C 1
ATOM 3607 O O . GLU B 1 167 ? 10.891 12.492 -11.289 1 96.06 167 GLU B O 1
ATOM 3612 N N . VAL B 1 168 ? 11.539 14.172 -9.836 1 97.81 168 VAL B N 1
ATOM 3613 C CA . VAL B 1 168 ? 10.156 14.477 -9.492 1 97.81 168 VAL B CA 1
ATOM 3614 C C . VAL B 1 168 ? 9.672 15.68 -10.305 1 97.81 168 VAL B C 1
ATOM 3616 O O . VAL B 1 168 ? 10.344 16.719 -10.352 1 97.81 168 VAL B O 1
ATOM 3619 N N . VAL B 1 169 ? 8.492 15.539 -10.945 1 98.25 169 VAL B N 1
ATOM 3620 C CA . VAL B 1 169 ? 8.023 16.578 -11.859 1 98.25 169 VAL B CA 1
ATOM 3621 C C . VAL B 1 169 ? 6.59 16.969 -11.508 1 98.25 169 VAL B C 1
ATOM 3623 O O . VAL B 1 169 ? 5.793 16.125 -11.094 1 98.25 169 VAL B O 1
ATOM 3626 N N . PRO B 1 170 ? 6.277 18.219 -11.672 1 98.62 170 PRO B N 1
ATOM 3627 C CA . PRO B 1 170 ? 4.879 18.625 -11.523 1 98.62 170 PRO B CA 1
ATOM 3628 C C . PRO B 1 170 ? 4.012 18.203 -12.703 1 98.62 170 PRO B C 1
ATOM 3630 O O . PRO B 1 170 ? 4.406 18.375 -13.859 1 98.62 170 PRO B O 1
ATOM 3633 N N . VAL B 1 171 ? 2.836 17.625 -12.43 1 98.75 171 VAL B N 1
ATOM 3634 C CA . VAL B 1 171 ? 1.95 17.125 -13.477 1 98.75 171 VAL B CA 1
ATOM 3635 C C . VAL B 1 171 ? 0.496 17.391 -13.094 1 98.75 171 VAL B C 1
ATOM 3637 O O . VAL B 1 171 ? 0.186 17.609 -11.922 1 98.75 171 VAL B O 1
ATOM 3640 N N . CYS B 1 172 ? -0.317 17.422 -14.055 1 98.75 172 CYS B N 1
ATOM 3641 C CA . CYS B 1 172 ? -1.764 17.453 -13.867 1 98.75 172 CYS B CA 1
ATOM 3642 C C . CYS B 1 172 ? -2.482 16.906 -15.094 1 98.75 172 CYS B C 1
ATOM 3644 O O . CYS B 1 172 ? -1.842 16.438 -16.031 1 98.75 172 CYS B O 1
ATOM 3646 N N . SER B 1 173 ? -3.799 16.828 -15.023 1 98.81 173 SER B N 1
ATOM 3647 C CA . SER B 1 173 ? -4.578 16.469 -16.203 1 98.81 173 SER B CA 1
ATOM 3648 C C . SER B 1 173 ? -4.551 17.578 -17.25 1 98.81 173 SER B C 1
ATOM 3650 O O . SER B 1 173 ? -4.449 18.75 -16.906 1 98.81 173 SER B O 1
ATOM 3652 N N . PRO B 1 174 ? -4.656 17.219 -18.516 1 98.56 174 PRO B N 1
ATOM 3653 C CA . PRO B 1 174 ? -4.734 18.25 -19.562 1 98.56 174 PRO B CA 1
ATOM 3654 C C . PRO B 1 174 ? -5.902 19.219 -19.359 1 98.56 174 PRO B C 1
ATOM 3656 O O . PRO B 1 174 ? -5.762 20.422 -19.578 1 98.56 174 PRO B O 1
ATOM 3659 N N . ALA B 1 175 ? -6.969 18.703 -18.969 1 98.31 175 ALA B N 1
ATOM 3660 C CA . ALA B 1 175 ? -8.148 19.547 -18.75 1 98.31 175 ALA B CA 1
ATOM 3661 C C . ALA B 1 175 ? -7.883 20.594 -17.656 1 98.31 175 ALA B C 1
ATOM 3663 O O . ALA B 1 175 ? -8.281 21.75 -17.797 1 98.31 175 ALA B O 1
ATOM 3664 N N . LEU B 1 176 ? -7.246 20.141 -16.594 1 98.38 176 LEU B N 1
ATOM 3665 C CA . LEU B 1 176 ? -6.945 21.062 -15.523 1 98.38 176 LEU B CA 1
ATOM 3666 C C . LEU B 1 176 ? -5.973 22.141 -15.984 1 98.38 176 LEU B C 1
ATOM 3668 O O . LEU B 1 176 ? -6.137 23.328 -15.656 1 98.38 176 LEU B O 1
ATOM 3672 N N . ARG B 1 177 ? -4.984 21.766 -16.734 1 98.12 177 ARG B N 1
ATOM 3673 C CA . ARG B 1 177 ? -4.023 22.734 -17.25 1 98.12 177 ARG B CA 1
ATOM 3674 C C . ARG B 1 177 ? -4.719 23.812 -18.078 1 98.12 177 ARG B C 1
ATOM 3676 O O . ARG B 1 177 ? -4.438 25 -17.922 1 98.12 177 ARG B O 1
ATOM 3683 N N . THR B 1 178 ? -5.602 23.359 -18.953 1 97.94 178 THR B N 1
ATOM 3684 C CA . THR B 1 178 ? -6.328 24.25 -19.844 1 97.94 178 THR B CA 1
ATOM 3685 C C . THR B 1 178 ? -7.258 25.172 -19.047 1 97.94 178 THR B C 1
ATOM 3687 O O . THR B 1 178 ? -7.266 26.391 -19.234 1 97.94 178 THR B O 1
ATOM 3690 N N . ARG B 1 179 ? -7.945 24.609 -18.141 1 97.5 179 ARG B N 1
ATOM 3691 C CA . ARG B 1 179 ? -8.93 25.344 -17.344 1 97.5 179 ARG B CA 1
ATOM 3692 C C . ARG B 1 179 ? -8.266 26.453 -16.547 1 97.5 179 ARG B C 1
ATOM 3694 O O . ARG B 1 179 ? -8.812 27.562 -16.438 1 97.5 179 ARG B O 1
ATOM 3701 N N . HIS B 1 180 ? -7.09 26.203 -16.047 1 97.25 180 HIS B N 1
ATOM 3702 C CA . HIS B 1 180 ? -6.438 27.188 -15.18 1 97.25 180 HIS B CA 1
ATOM 3703 C C . HIS B 1 180 ? -5.328 27.922 -15.914 1 97.25 180 HIS B C 1
ATOM 3705 O O . HIS B 1 180 ? -4.582 28.688 -15.305 1 97.25 180 HIS B O 1
ATOM 3711 N N . ARG B 1 181 ? -5.188 27.734 -17.203 1 97 181 ARG B N 1
ATOM 3712 C CA . ARG B 1 181 ? -4.191 28.391 -18.047 1 97 181 ARG B CA 1
ATOM 3713 C C . ARG B 1 181 ? -2.824 28.406 -17.375 1 97 181 ARG B C 1
ATOM 3715 O O . ARG B 1 181 ? -2.203 29.453 -17.234 1 97 181 ARG B O 1
ATOM 3722 N N . ILE B 1 182 ? -2.332 27.203 -16.938 1 97.62 182 ILE B N 1
ATOM 3723 C CA . ILE B 1 182 ? -1.062 27.078 -16.234 1 97.62 182 ILE B CA 1
ATOM 3724 C C . ILE B 1 182 ? 0.094 27.266 -17.219 1 97.62 182 ILE B C 1
ATOM 3726 O O . ILE B 1 182 ? 0.341 26.406 -18.062 1 97.62 182 ILE B O 1
ATOM 3730 N N . GLU B 1 183 ? 0.836 28.328 -17.078 1 96.25 183 GLU B N 1
ATOM 3731 C CA . GLU B 1 183 ? 1.91 28.641 -18.016 1 96.25 183 GLU B CA 1
ATOM 3732 C C . GLU B 1 183 ? 3.24 28.828 -17.281 1 96.25 183 GLU B C 1
ATOM 3734 O O . GLU B 1 183 ? 4.305 28.75 -17.891 1 96.25 183 GLU B O 1
ATOM 3739 N N . THR B 1 184 ? 3.174 29.141 -16.047 1 96.56 184 THR B N 1
ATOM 3740 C CA . THR B 1 184 ? 4.367 29.344 -15.234 1 96.56 184 THR B CA 1
ATOM 3741 C C . THR B 1 184 ? 4.238 28.609 -13.898 1 96.56 184 THR B C 1
ATOM 3743 O O . THR B 1 184 ? 3.131 28.266 -13.477 1 96.56 184 THR B O 1
ATOM 3746 N N . PRO B 1 185 ? 5.348 28.422 -13.195 1 96.94 185 PRO B N 1
ATOM 3747 C CA . PRO B 1 185 ? 5.293 27.812 -11.867 1 96.94 185 PRO B CA 1
ATOM 3748 C C . PRO B 1 185 ? 4.414 28.594 -10.891 1 96.94 185 PRO B C 1
ATOM 3750 O O . PRO B 1 185 ? 3.783 28.016 -10.008 1 96.94 185 PRO B O 1
ATOM 3753 N N . ALA B 1 186 ? 4.387 29.859 -11.016 1 96.5 186 ALA B N 1
ATOM 3754 C CA . ALA B 1 186 ? 3.594 30.719 -10.133 1 96.5 186 ALA B CA 1
ATOM 3755 C C . ALA B 1 186 ? 2.105 30.391 -10.25 1 96.5 186 ALA B C 1
ATOM 3757 O O . ALA B 1 186 ? 1.357 30.531 -9.281 1 96.5 186 ALA B O 1
ATOM 3758 N N . ASP B 1 187 ? 1.71 29.906 -11.398 1 96.94 187 ASP B N 1
ATOM 3759 C CA . ASP B 1 187 ? 0.306 29.578 -11.633 1 96.94 187 ASP B CA 1
ATOM 3760 C C . ASP B 1 187 ? -0.115 28.344 -10.836 1 96.94 187 ASP B C 1
ATOM 3762 O O . ASP B 1 187 ? -1.309 28.094 -10.656 1 96.94 187 ASP B O 1
ATOM 3766 N N . VAL B 1 188 ? 0.833 27.594 -10.305 1 97.19 188 VAL B N 1
ATOM 3767 C CA . VAL B 1 188 ? 0.576 26.359 -9.586 1 97.19 188 VAL B CA 1
ATOM 3768 C C . VAL B 1 188 ? 0.222 26.656 -8.133 1 97.19 188 VAL B C 1
ATOM 3770 O O . VAL B 1 188 ? -0.524 25.906 -7.496 1 97.19 188 VAL B O 1
ATOM 3773 N N . ALA B 1 189 ? 0.694 27.734 -7.555 1 94.31 189 ALA B N 1
ATOM 3774 C CA . ALA B 1 189 ? 0.643 28.062 -6.129 1 94.31 189 ALA B CA 1
ATOM 3775 C C . ALA B 1 189 ? -0.798 28.219 -5.656 1 94.31 189 ALA B C 1
ATOM 3777 O O . ALA B 1 189 ? -1.104 27.969 -4.484 1 94.31 189 ALA B O 1
ATOM 3778 N N . GLY B 1 190 ? -1.729 28.484 -6.496 1 91.5 190 GLY B N 1
ATOM 3779 C CA . GLY B 1 190 ? -3.105 28.688 -6.074 1 91.5 190 GLY B CA 1
ATOM 3780 C C . GLY B 1 190 ? -3.988 27.469 -6.309 1 91.5 190 GLY B C 1
ATOM 3781 O O . GLY B 1 190 ? -5.176 27.484 -5.973 1 91.5 190 GLY B O 1
ATOM 3782 N N . LEU B 1 191 ? -3.395 26.453 -6.727 1 96.12 191 LEU B N 1
ATOM 3783 C CA . LEU B 1 191 ? -4.168 25.266 -7.07 1 96.12 191 LEU B CA 1
ATOM 3784 C C . LEU B 1 191 ? -4.141 24.25 -5.938 1 96.12 191 LEU B C 1
ATOM 3786 O O . LEU B 1 191 ? -3.395 24.406 -4.969 1 96.12 191 LEU B O 1
ATOM 3790 N N . THR B 1 192 ? -5.043 23.281 -6.016 1 96.69 192 THR B N 1
ATOM 3791 C CA . THR B 1 192 ? -4.996 22.172 -5.074 1 96.69 192 THR B CA 1
ATOM 3792 C C . THR B 1 192 ? -3.727 21.344 -5.27 1 96.69 192 THR B C 1
ATOM 3794 O O . THR B 1 192 ? -3.502 20.781 -6.348 1 96.69 192 THR B O 1
ATOM 3797 N N . LEU B 1 193 ? -2.949 21.328 -4.215 1 97.56 193 LEU B N 1
ATOM 3798 C CA . LEU B 1 193 ? -1.707 20.578 -4.242 1 97.56 193 LEU B CA 1
ATOM 3799 C C . LEU B 1 193 ? -1.905 19.188 -3.635 1 97.56 193 LEU B C 1
ATOM 3801 O O . LEU B 1 193 ? -2.365 19.062 -2.496 1 97.56 193 LEU B O 1
ATOM 3805 N N . LEU B 1 194 ? -1.588 18.203 -4.398 1 98.31 194 LEU B N 1
ATOM 3806 C CA . LEU B 1 194 ? -1.688 16.812 -3.928 1 98.31 194 LEU B CA 1
ATOM 3807 C C . LEU B 1 194 ? -0.393 16.375 -3.25 1 98.31 194 LEU B C 1
ATOM 3809 O O . LEU B 1 194 ? 0.687 16.484 -3.838 1 98.31 194 LEU B O 1
ATOM 3813 N N . HIS B 1 195 ? -0.566 15.844 -2.057 1 95.88 195 HIS B N 1
ATOM 3814 C CA . HIS B 1 195 ? 0.619 15.594 -1.245 1 95.88 195 HIS B CA 1
ATOM 3815 C C . HIS B 1 195 ? 0.852 14.102 -1.055 1 95.88 195 HIS B C 1
ATOM 3817 O O . HIS B 1 195 ? -0.104 13.328 -0.974 1 95.88 195 HIS B O 1
ATOM 3823 N N . GLN B 1 196 ? 2.113 13.805 -1.021 1 94.69 196 GLN B N 1
ATOM 3824 C CA . GLN B 1 196 ? 2.547 12.477 -0.588 1 94.69 196 GLN B CA 1
ATOM 3825 C C . GLN B 1 196 ? 2.84 12.453 0.909 1 94.69 196 GLN B C 1
ATOM 3827 O O . GLN B 1 196 ? 3.705 13.188 1.389 1 94.69 196 GLN B O 1
ATOM 3832 N N . THR B 1 197 ? 2.25 11.539 1.593 1 90.06 197 THR B N 1
ATOM 3833 C CA . THR B 1 197 ? 2.227 11.555 3.051 1 90.06 197 THR B CA 1
ATOM 3834 C C . THR B 1 197 ? 3.643 11.469 3.615 1 90.06 197 THR B C 1
ATOM 3836 O O . THR B 1 197 ? 3.984 12.18 4.559 1 90.06 197 THR B O 1
ATOM 3839 N N . THR B 1 198 ? 4.48 10.641 3.062 1 83 198 THR B N 1
ATOM 3840 C CA . THR B 1 198 ? 5.801 10.406 3.646 1 83 198 THR B CA 1
ATOM 3841 C C . THR B 1 198 ? 6.816 11.406 3.105 1 83 198 THR B C 1
ATOM 3843 O O . THR B 1 198 ? 7.969 11.43 3.543 1 83 198 THR B O 1
ATOM 3846 N N . ARG B 1 199 ? 6.41 12.25 2.184 1 87.94 199 ARG B N 1
ATOM 3847 C CA . ARG B 1 199 ? 7.234 13.32 1.636 1 87.94 199 ARG B CA 1
ATOM 3848 C C . ARG B 1 199 ? 6.5 14.656 1.677 1 87.94 199 ARG B C 1
ATOM 3850 O O . ARG B 1 199 ? 6.246 15.266 0.635 1 87.94 199 ARG B O 1
ATOM 3857 N N . PRO B 1 200 ? 6.34 15.102 2.863 1 83 200 PRO B N 1
ATOM 3858 C CA . PRO B 1 200 ? 5.426 16.234 3.051 1 83 200 PRO B CA 1
ATOM 3859 C C . PRO B 1 200 ? 6 17.547 2.537 1 83 200 PRO B C 1
ATOM 3861 O O . PRO B 1 200 ? 5.262 18.516 2.352 1 83 200 PRO B O 1
ATOM 3864 N N . MET B 1 201 ? 7.273 17.578 2.293 1 85.94 201 MET B N 1
ATOM 3865 C CA . MET B 1 201 ? 7.895 18.859 1.966 1 85.94 201 MET B CA 1
ATOM 3866 C C . MET B 1 201 ? 8.102 19 0.461 1 85.94 201 MET B C 1
ATOM 3868 O O . MET B 1 201 ? 8.633 20 -0.009 1 85.94 201 MET B O 1
ATOM 3872 N N . LEU B 1 202 ? 7.609 18.109 -0.344 1 92.75 202 LEU B N 1
ATOM 3873 C CA . LEU B 1 202 ? 7.891 18.094 -1.775 1 92.75 202 LEU B CA 1
ATOM 3874 C C . LEU B 1 202 ? 7.469 19.406 -2.434 1 92.75 202 LEU B C 1
ATOM 3876 O O . LEU B 1 202 ? 8.25 20.031 -3.15 1 92.75 202 LEU B O 1
ATOM 3880 N N . TRP B 1 203 ? 6.332 19.859 -2.115 1 95.69 203 TRP B N 1
ATOM 3881 C CA . TRP B 1 203 ? 5.836 21.062 -2.754 1 95.69 203 TRP B CA 1
ATOM 3882 C C . TRP B 1 203 ? 6.602 22.297 -2.266 1 95.69 203 TRP B C 1
ATOM 3884 O O . TRP B 1 203 ? 6.949 23.172 -3.057 1 95.69 203 TRP B O 1
ATOM 3894 N N . ALA B 1 204 ? 6.797 22.344 -0.988 1 91.75 204 ALA B N 1
ATOM 3895 C CA . ALA B 1 204 ? 7.578 23.469 -0.456 1 91.75 204 ALA B CA 1
ATOM 3896 C C . ALA B 1 204 ? 8.953 23.531 -1.114 1 91.75 204 ALA B C 1
ATOM 3898 O O . ALA B 1 204 ? 9.398 24.609 -1.519 1 91.75 204 ALA B O 1
ATOM 3899 N N . ASP B 1 205 ? 9.57 22.391 -1.211 1 92.5 205 ASP B N 1
ATOM 3900 C CA . ASP B 1 205 ? 10.883 22.312 -1.836 1 92.5 205 ASP B CA 1
ATOM 3901 C C . ASP B 1 205 ? 10.82 22.734 -3.301 1 92.5 205 ASP B C 1
ATOM 3903 O O . ASP B 1 205 ? 11.711 23.453 -3.785 1 92.5 205 ASP B O 1
ATOM 3907 N N . TRP B 1 206 ? 9.812 22.312 -3.998 1 96.44 206 TRP B N 1
ATOM 3908 C CA . TRP B 1 206 ? 9.68 22.641 -5.414 1 96.44 206 TRP B CA 1
ATOM 3909 C C . TRP B 1 206 ? 9.461 24.141 -5.613 1 96.44 206 TRP B C 1
ATOM 3911 O O . TRP B 1 206 ? 10.102 24.766 -6.465 1 96.44 206 TRP B O 1
ATOM 3921 N N . PHE B 1 207 ? 8.609 24.75 -4.824 1 96.44 207 PHE B N 1
ATOM 3922 C CA . PHE B 1 207 ? 8.352 26.172 -4.934 1 96.44 207 PHE B CA 1
ATOM 3923 C C . PHE B 1 207 ? 9.602 26.984 -4.602 1 96.44 207 PHE B C 1
ATOM 3925 O O . PHE B 1 207 ? 9.883 28 -5.238 1 96.44 207 PHE B O 1
ATOM 3932 N N . GLU B 1 208 ? 10.25 26.484 -3.602 1 94.25 208 GLU B N 1
ATOM 3933 C CA . GLU B 1 208 ? 11.508 27.156 -3.252 1 94.25 208 GLU B CA 1
ATOM 3934 C C . GLU B 1 208 ? 12.492 27.109 -4.414 1 94.25 208 GLU B C 1
ATOM 3936 O O . GLU B 1 208 ? 13.125 28.125 -4.734 1 94.25 208 GLU B O 1
ATOM 3941 N N . GLN B 1 209 ? 12.625 25.984 -4.973 1 94.81 209 GLN B N 1
ATOM 3942 C CA . GLN B 1 209 ? 13.508 25.828 -6.125 1 94.81 209 GLN B CA 1
ATOM 3943 C C . GLN B 1 209 ? 13.117 26.766 -7.258 1 94.81 209 GLN B C 1
ATOM 3945 O O . GLN B 1 209 ? 13.984 27.281 -7.969 1 94.81 209 GLN B O 1
ATOM 3950 N N . GLU B 1 210 ? 11.828 27.062 -7.422 1 96.44 210 GLU B N 1
ATOM 3951 C CA . GLU B 1 210 ? 11.328 27.875 -8.516 1 96.44 210 GLU B CA 1
ATOM 3952 C C . GLU B 1 210 ? 11.312 29.359 -8.133 1 96.44 210 GLU B C 1
ATOM 3954 O O . GLU B 1 210 ? 10.992 30.219 -8.961 1 96.44 210 GLU B O 1
ATOM 3959 N N . GLY B 1 211 ? 11.602 29.594 -6.918 1 96.06 211 GLY B N 1
ATOM 3960 C CA . GLY B 1 211 ? 11.57 30.984 -6.453 1 96.06 211 GLY B CA 1
ATOM 3961 C C . GLY B 1 211 ? 10.164 31.547 -6.387 1 96.06 211 GLY B C 1
ATOM 3962 O O . GLY B 1 211 ? 9.961 32.75 -6.648 1 96.06 211 GLY B O 1
ATOM 3963 N N . VAL B 1 212 ? 9.227 30.734 -6.211 1 95.62 212 VAL B N 1
ATOM 3964 C CA . VAL B 1 212 ? 7.824 31.141 -6.156 1 95.62 212 VAL B CA 1
ATOM 3965 C C . VAL B 1 212 ? 7.348 31.156 -4.707 1 95.62 212 VAL B C 1
ATOM 3967 O O . VAL B 1 212 ? 7.43 30.156 -4 1 95.62 212 VAL B O 1
ATOM 3970 N N . PRO B 1 213 ? 6.938 32.281 -4.293 1 92.5 213 PRO B N 1
ATOM 3971 C CA . PRO B 1 213 ? 6.297 32.281 -2.975 1 92.5 213 PRO B CA 1
ATOM 3972 C C . PRO B 1 213 ? 5.023 31.453 -2.93 1 92.5 213 PRO B C 1
ATOM 3974 O O . PRO B 1 213 ? 4.145 31.609 -3.779 1 92.5 213 PRO B O 1
ATOM 3977 N N . ALA B 1 214 ? 5.004 30.562 -2.021 1 90.75 214 ALA B N 1
ATOM 3978 C CA . ALA B 1 214 ? 3.84 29.688 -1.877 1 90.75 214 ALA B CA 1
ATOM 3979 C C . ALA B 1 214 ? 3.51 29.453 -0.406 1 90.75 214 ALA B C 1
ATOM 3981 O O . ALA B 1 214 ? 3.785 28.375 0.133 1 90.75 214 ALA B O 1
ATOM 3982 N N . PRO B 1 215 ? 2.836 30.359 0.154 1 85.25 215 PRO B N 1
ATOM 3983 C CA . PRO B 1 215 ? 2.52 30.25 1.58 1 85.25 215 PRO B CA 1
ATOM 3984 C C . PRO B 1 215 ? 1.637 29.047 1.897 1 85.25 215 PRO B C 1
ATOM 3986 O O . PRO B 1 215 ? 1.632 28.562 3.031 1 85.25 215 PRO B O 1
ATOM 3989 N N . GLN B 1 216 ? 0.964 28.562 0.893 1 86 216 GLN B N 1
ATOM 3990 C CA . GLN B 1 216 ? 0.052 27.438 1.117 1 86 216 GLN B CA 1
ATOM 3991 C C . GLN B 1 216 ? 0.639 26.141 0.586 1 86 216 GLN B C 1
ATOM 3993 O O . GLN B 1 216 ? -0.1 25.203 0.251 1 86 216 GLN B O 1
ATOM 3998 N N . ALA B 1 217 ? 1.943 26.047 0.542 1 91.06 217 ALA B N 1
ATOM 3999 C CA . ALA B 1 217 ? 2.631 24.922 -0.083 1 91.06 217 ALA B CA 1
ATOM 4000 C C . ALA B 1 217 ? 2.387 23.625 0.697 1 91.06 217 ALA B C 1
ATOM 4002 O O . ALA B 1 217 ? 2.615 22.531 0.182 1 91.06 217 ALA B O 1
ATOM 4003 N N . LEU B 1 218 ? 1.893 23.75 1.896 1 86.19 218 LEU B N 1
ATOM 4004 C CA . LEU B 1 218 ? 1.738 22.578 2.744 1 86.19 218 LEU B CA 1
ATOM 4005 C C . LEU B 1 218 ? 0.274 22.156 2.832 1 86.19 218 LEU B C 1
ATOM 4007 O O . LEU B 1 218 ? -0.048 21.141 3.441 1 86.19 218 LEU B O 1
ATOM 4011 N N . ARG B 1 219 ? -0.554 22.859 2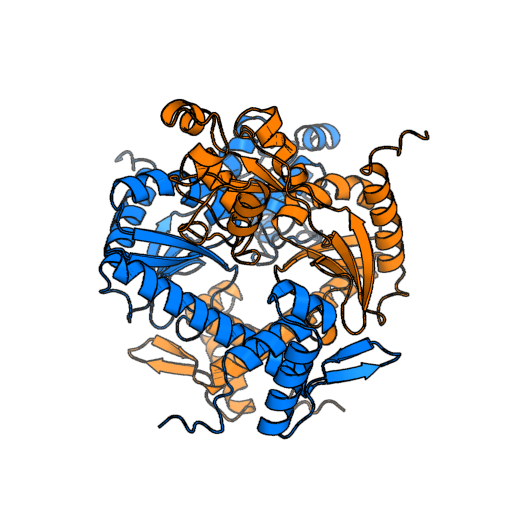.158 1 86.56 219 ARG B N 1
ATOM 4012 C CA . ARG B 1 219 ? -1.985 22.578 2.23 1 86.56 219 ARG B CA 1
ATOM 4013 C C . ARG B 1 219 ? -2.424 21.672 1.088 1 86.56 219 ARG B C 1
ATOM 4015 O O . ARG B 1 219 ? -1.819 21.688 0.013 1 86.56 219 ARG B O 1
ATOM 4022 N N . GLY B 1 220 ? -3.525 20.938 1.374 1 92.44 220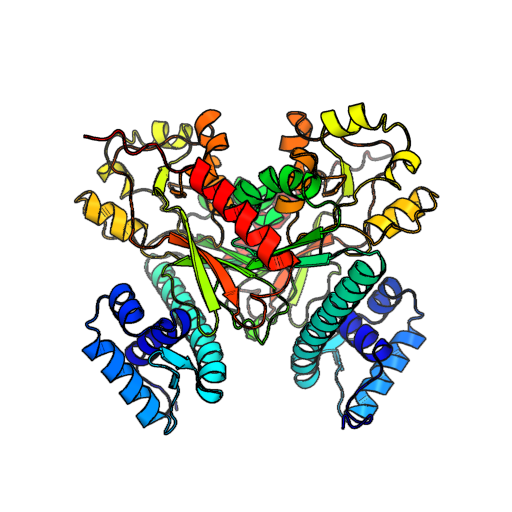 GLY B N 1
ATOM 4023 C CA . GLY B 1 220 ? -4.109 20.062 0.36 1 92.44 220 GLY B CA 1
ATOM 4024 C C . GLY B 1 220 ? -4.242 18.625 0.806 1 92.44 220 GLY B C 1
ATOM 4025 O O . GLY B 1 220 ? -3.711 18.25 1.85 1 92.44 220 GLY B O 1
ATOM 4026 N N . PRO B 1 221 ? -4.91 17.875 -0.024 1 95.25 221 PRO B N 1
ATOM 4027 C CA . PRO B 1 221 ? -5.133 16.469 0.337 1 95.25 221 PRO B CA 1
ATOM 4028 C C . PRO B 1 221 ? -3.848 15.648 0.303 1 95.25 221 PRO B C 1
ATOM 4030 O O . PRO B 1 221 ? -2.965 15.906 -0.519 1 95.25 221 PRO B O 1
ATOM 4033 N N . ARG B 1 222 ? -3.846 14.625 1.175 1 95.19 222 ARG B N 1
ATOM 4034 C CA . ARG B 1 222 ? -2.68 13.758 1.287 1 95.19 222 ARG B CA 1
ATOM 4035 C C . ARG B 1 222 ? -3.039 12.312 0.938 1 95.19 222 ARG B C 1
ATOM 4037 O O . ARG B 1 222 ? -4.109 11.828 1.31 1 95.19 222 ARG B O 1
ATOM 4044 N N . PHE B 1 223 ? -2.113 11.742 0.196 1 97.25 223 PHE B N 1
ATOM 4045 C CA . PHE B 1 223 ? -2.236 10.344 -0.217 1 97.25 223 PHE B CA 1
ATOM 4046 C C . PHE B 1 223 ? -0.977 9.562 0.138 1 97.25 223 PHE B C 1
ATOM 4048 O O . PHE B 1 223 ? 0.137 10.07 -0.006 1 97.25 223 PHE B O 1
ATOM 4055 N N . GLU B 1 224 ? -1.188 8.352 0.492 1 95.19 224 GLU B N 1
ATOM 4056 C CA . GLU B 1 224 ? -0.06 7.566 0.985 1 95.19 224 GLU B CA 1
ATOM 4057 C C . GLU B 1 224 ? 0.767 7.004 -0.167 1 95.19 224 GLU B C 1
ATOM 4059 O O . GLU B 1 224 ? 1.968 6.77 -0.018 1 95.19 224 GLU B O 1
ATOM 4064 N N . GLN B 1 225 ? 0.124 6.832 -1.288 1 97 225 GLN B N 1
ATOM 4065 C CA . GLN B 1 225 ? 0.833 6.18 -2.385 1 97 225 GLN B CA 1
ATOM 4066 C C . GLN B 1 225 ? 0.82 7.047 -3.641 1 97 225 GLN B C 1
ATOM 4068 O O . GLN B 1 225 ? -0.184 7.695 -3.943 1 97 225 GLN B O 1
ATOM 4073 N N . PHE B 1 226 ? 1.907 6.965 -4.422 1 97.81 226 PHE B N 1
ATOM 4074 C CA . PHE B 1 226 ? 2.014 7.746 -5.648 1 97.81 226 PHE B CA 1
ATOM 4075 C C . PHE B 1 226 ? 0.935 7.34 -6.645 1 97.81 226 PHE B C 1
ATOM 4077 O O . PHE B 1 226 ? 0.434 8.172 -7.402 1 97.81 226 PHE B O 1
ATOM 4084 N N . ALA B 1 227 ? 0.581 6.086 -6.613 1 97.75 227 ALA B N 1
ATOM 4085 C CA . ALA B 1 227 ? -0.462 5.641 -7.535 1 97.75 227 ALA B CA 1
ATOM 4086 C C . ALA B 1 227 ? -1.779 6.359 -7.262 1 97.75 227 ALA B C 1
ATOM 4088 O O . ALA B 1 227 ? -2.523 6.684 -8.188 1 97.75 227 ALA B O 1
ATOM 4089 N N . MET B 1 228 ? -2.055 6.613 -6.012 1 98.06 228 MET B N 1
ATOM 4090 C CA . MET B 1 228 ? -3.252 7.363 -5.641 1 98.06 228 MET B CA 1
ATOM 4091 C C . MET B 1 228 ? -3.15 8.812 -6.102 1 98.06 228 MET B C 1
ATOM 4093 O O . MET B 1 228 ? -4.113 9.367 -6.629 1 98.06 228 MET B O 1
ATOM 4097 N N . ILE B 1 229 ? -2.023 9.344 -5.926 1 98.69 229 ILE B N 1
ATOM 4098 C CA . ILE B 1 229 ? -1.791 10.734 -6.305 1 98.69 229 ILE B CA 1
ATOM 4099 C C . ILE B 1 229 ? -1.92 10.891 -7.816 1 98.69 229 ILE B C 1
ATOM 4101 O O . ILE B 1 229 ? -2.549 11.828 -8.305 1 98.69 229 ILE B O 1
ATOM 4105 N N . ALA B 1 230 ? -1.331 9.984 -8.531 1 98.62 230 ALA B N 1
ATOM 4106 C CA . ALA B 1 230 ? -1.428 10.016 -9.992 1 98.62 230 ALA B CA 1
ATOM 4107 C C . ALA B 1 230 ? -2.883 9.969 -10.445 1 98.62 230 ALA B C 1
ATOM 4109 O O . ALA B 1 230 ? -3.301 10.75 -11.305 1 98.62 230 ALA B O 1
ATOM 4110 N N . GLN B 1 231 ? -3.607 9.094 -9.852 1 98.38 231 GLN B N 1
ATOM 4111 C CA . GLN B 1 231 ? -5.012 8.961 -10.227 1 98.38 231 GLN B CA 1
ATOM 4112 C C . GLN B 1 231 ? -5.793 10.227 -9.867 1 98.38 231 GLN B C 1
ATOM 4114 O O . GLN B 1 231 ? -6.676 10.648 -10.617 1 98.38 231 GLN B O 1
ATOM 4119 N N . ALA B 1 232 ? -5.496 10.797 -8.734 1 98.75 232 ALA B N 1
ATOM 4120 C CA . ALA B 1 232 ? -6.141 12.047 -8.336 1 98.75 232 ALA B CA 1
ATOM 4121 C C . ALA B 1 232 ? -5.859 13.156 -9.336 1 98.75 232 ALA B C 1
ATOM 4123 O O . ALA B 1 232 ? -6.762 13.914 -9.703 1 98.75 232 ALA B O 1
ATOM 4124 N N . ALA B 1 233 ? -4.656 13.234 -9.773 1 98.88 233 ALA B N 1
ATOM 4125 C CA . ALA B 1 233 ? -4.277 14.234 -10.773 1 98.88 233 ALA B CA 1
ATOM 4126 C C . ALA B 1 233 ? -4.988 13.977 -12.102 1 98.88 233 ALA B C 1
ATOM 4128 O O . ALA B 1 233 ? -5.539 14.906 -12.703 1 98.88 233 ALA B O 1
ATOM 4129 N N . ILE B 1 234 ? -4.98 12.758 -12.523 1 98.56 234 ILE B N 1
ATOM 4130 C CA . ILE B 1 234 ? -5.633 12.367 -13.766 1 98.56 234 ILE B CA 1
ATOM 4131 C C . ILE B 1 234 ? -7.109 12.742 -13.711 1 98.56 234 ILE B C 1
ATOM 4133 O O . ILE B 1 234 ? -7.672 13.219 -14.703 1 98.56 234 ILE B O 1
ATOM 4137 N N . SER B 1 235 ? -7.672 12.609 -12.555 1 98.38 235 SER B N 1
ATOM 4138 C CA . SER B 1 235 ? -9.102 12.844 -12.383 1 98.38 235 SER B CA 1
ATOM 4139 C C . SER B 1 235 ? -9.406 14.336 -12.234 1 98.38 235 SER B C 1
ATOM 4141 O O . SER B 1 235 ? -10.57 14.727 -12.117 1 98.38 235 SER B O 1
ATOM 4143 N N . GLY B 1 236 ? -8.383 15.133 -12.125 1 98.38 236 GLY B N 1
ATOM 4144 C CA . GLY B 1 236 ? -8.578 16.578 -12.117 1 98.38 236 GLY B CA 1
ATOM 4145 C C . GLY B 1 236 ? -8.719 17.141 -10.719 1 98.38 236 GLY B C 1
ATOM 4146 O O . GLY B 1 236 ? -9.164 18.281 -10.555 1 98.38 236 GLY B O 1
ATOM 4147 N N . LEU B 1 237 ? -8.352 16.391 -9.742 1 98.38 237 LEU B N 1
ATOM 4148 C CA . LEU B 1 237 ? -8.508 16.859 -8.375 1 98.38 237 LEU B CA 1
ATOM 4149 C C . LEU B 1 237 ? -7.512 17.969 -8.062 1 98.38 237 LEU B C 1
ATOM 4151 O O . LEU B 1 237 ? -7.797 18.844 -7.242 1 98.38 237 LEU B O 1
ATOM 4155 N N . GLY B 1 238 ? -6.344 17.875 -8.664 1 98.5 238 GLY B N 1
ATOM 4156 C CA . GLY B 1 238 ? -5.289 18.844 -8.398 1 98.5 238 GLY B CA 1
ATOM 4157 C C . GLY B 1 238 ? -4.016 18.578 -9.172 1 98.5 238 GLY B C 1
ATOM 4158 O O . GLY B 1 238 ? -4.031 17.844 -10.164 1 98.5 238 GLY B O 1
ATOM 4159 N N . VAL B 1 239 ? -2.959 19.266 -8.703 1 98.69 239 VAL B N 1
ATOM 4160 C CA . VAL B 1 239 ? -1.634 19.109 -9.297 1 98.69 239 VAL B CA 1
ATOM 4161 C C . VAL B 1 239 ? -0.765 18.219 -8.406 1 98.69 239 VAL B C 1
ATOM 4163 O O . VAL B 1 239 ? -0.856 18.281 -7.184 1 98.69 239 VAL B O 1
ATOM 4166 N N . ALA B 1 240 ? 0.057 17.453 -9.094 1 98.81 240 ALA B N 1
ATOM 4167 C CA . ALA B 1 240 ? 0.857 16.469 -8.367 1 98.81 240 ALA B CA 1
ATOM 4168 C C . ALA B 1 240 ? 2.344 16.641 -8.664 1 98.81 240 ALA B C 1
ATOM 4170 O O . ALA B 1 240 ? 2.715 17.203 -9.695 1 98.81 240 ALA B O 1
ATOM 4171 N N . LEU B 1 241 ? 3.154 16.297 -7.699 1 98.56 241 LEU B N 1
ATOM 4172 C CA . LEU B 1 241 ? 4.57 16.016 -7.906 1 98.56 241 LEU B CA 1
ATOM 4173 C C . LEU B 1 241 ? 4.824 14.508 -7.875 1 98.56 241 LEU B C 1
ATOM 4175 O O . LEU B 1 241 ? 4.555 13.852 -6.867 1 98.56 241 LEU B O 1
ATOM 4179 N N . LEU B 1 242 ? 5.305 13.984 -9.016 1 98.56 242 LEU B N 1
ATOM 4180 C CA . LEU B 1 242 ? 5.457 12.547 -9.148 1 98.56 242 LEU B CA 1
ATOM 4181 C C . LEU B 1 242 ? 6.828 12.195 -9.727 1 98.56 242 LEU B C 1
ATOM 4183 O O . LEU B 1 242 ? 7.344 12.906 -10.586 1 98.56 242 LEU B O 1
ATOM 4187 N N . PRO B 1 243 ? 7.398 11.047 -9.203 1 97.94 243 PRO B N 1
ATOM 4188 C CA . PRO B 1 243 ? 8.562 10.539 -9.93 1 97.94 243 PRO B CA 1
ATOM 4189 C C . PRO B 1 243 ? 8.25 10.18 -11.383 1 97.94 243 PRO B C 1
ATOM 4191 O O . PRO B 1 243 ? 7.398 9.328 -11.641 1 97.94 243 PRO B O 1
ATOM 4194 N N . ARG B 1 244 ? 8.969 10.773 -12.281 1 97.12 244 ARG B N 1
ATOM 4195 C CA . ARG B 1 244 ? 8.695 10.664 -13.711 1 97.12 244 ARG B CA 1
ATOM 4196 C C . ARG B 1 244 ? 8.711 9.203 -14.164 1 97.12 244 ARG B C 1
ATOM 4198 O O . ARG B 1 244 ? 7.816 8.766 -14.883 1 97.12 244 ARG B O 1
ATOM 4205 N N . PHE B 1 245 ? 9.641 8.43 -13.695 1 95.81 245 PHE B N 1
ATOM 4206 C CA . PHE B 1 245 ? 9.844 7.078 -14.211 1 95.81 245 PHE B CA 1
ATOM 4207 C C . PHE B 1 245 ? 8.719 6.152 -13.773 1 95.81 245 PHE B C 1
ATOM 4209 O O . PHE B 1 245 ? 8.523 5.086 -14.359 1 95.81 245 PHE B O 1
ATOM 4216 N N . LEU B 1 246 ? 7.965 6.551 -12.773 1 97.25 246 LEU B N 1
ATOM 4217 C CA . LEU B 1 246 ? 6.848 5.734 -12.312 1 97.25 246 LEU B CA 1
ATOM 4218 C C . LEU B 1 246 ? 5.574 6.066 -13.086 1 97.25 246 LEU B C 1
ATOM 4220 O O . LEU B 1 246 ? 4.57 5.363 -12.969 1 97.25 246 LEU B O 1
ATOM 4224 N N . MET B 1 247 ? 5.594 7.148 -13.836 1 97.06 247 MET B N 1
ATOM 4225 C CA . MET B 1 247 ? 4.387 7.617 -14.508 1 97.06 247 MET B CA 1
ATOM 4226 C C . MET B 1 247 ? 4.598 7.688 -16.016 1 97.06 247 MET B C 1
ATOM 4228 O O . MET B 1 247 ? 3.979 8.508 -16.703 1 97.06 247 MET B O 1
ATOM 4232 N N . GLU B 1 248 ? 5.422 6.91 -16.547 1 95.88 248 GLU B N 1
ATOM 4233 C CA . GLU B 1 248 ? 5.793 6.961 -17.953 1 95.88 248 GLU B CA 1
ATOM 4234 C C . GLU B 1 248 ? 4.586 6.703 -18.859 1 95.88 248 GLU B C 1
ATOM 4236 O O . GLU B 1 248 ? 4.395 7.395 -19.859 1 95.88 248 GLU B O 1
ATOM 4241 N N . GLU B 1 249 ? 3.762 5.781 -18.516 1 93.75 249 GLU B N 1
ATOM 4242 C CA . GLU B 1 249 ? 2.607 5.43 -19.328 1 93.75 249 GLU B CA 1
ATOM 4243 C C . GLU B 1 249 ? 1.592 6.57 -19.375 1 93.75 249 GLU B C 1
ATOM 4245 O O . GLU B 1 249 ? 1.052 6.891 -20.438 1 93.75 249 GLU B O 1
ATOM 4250 N N . GLU B 1 250 ? 1.339 7.16 -18.234 1 96.81 250 GLU B N 1
ATOM 4251 C CA . GLU B 1 250 ? 0.374 8.25 -18.141 1 96.81 250 GLU B CA 1
ATOM 4252 C C . GLU B 1 250 ? 0.863 9.484 -18.891 1 96.81 250 GLU B C 1
ATOM 4254 O O . GLU B 1 250 ? 0.063 10.227 -19.469 1 96.81 250 GLU B O 1
ATOM 4259 N N . LEU B 1 251 ? 2.145 9.68 -18.906 1 97.62 251 LEU B N 1
ATOM 4260 C CA . LEU B 1 251 ? 2.721 10.797 -19.641 1 97.62 251 LEU B CA 1
ATOM 4261 C C . LEU B 1 251 ? 2.688 10.539 -21.156 1 97.62 251 LEU B C 1
ATOM 4263 O O . LEU B 1 251 ? 2.332 11.43 -21.922 1 97.62 251 LEU B O 1
ATOM 4267 N N . ALA B 1 252 ? 2.93 9.352 -21.547 1 96.62 252 ALA B N 1
ATOM 4268 C CA . ALA B 1 252 ? 2.947 8.977 -22.953 1 96.62 252 ALA B CA 1
ATOM 4269 C C . ALA B 1 252 ? 1.545 9.023 -23.547 1 96.62 252 ALA B C 1
ATOM 4271 O O . ALA B 1 252 ? 1.364 9.453 -24.688 1 96.62 252 ALA B O 1
ATOM 4272 N N . SER B 1 253 ? 0.596 8.602 -22.797 1 95.5 253 SER B N 1
ATOM 4273 C CA . SER B 1 253 ? -0.777 8.547 -23.281 1 95.5 253 SER B CA 1
ATOM 4274 C C . SER B 1 253 ? -1.438 9.922 -23.25 1 95.5 253 SER B C 1
ATOM 4276 O O . SER B 1 253 ? -2.494 10.125 -23.844 1 95.5 253 SER B O 1
ATOM 4278 N N . GLY B 1 254 ? -0.856 10.805 -22.422 1 97.69 254 GLY B N 1
ATOM 4279 C CA . GLY B 1 254 ? -1.421 12.141 -22.281 1 97.69 254 GLY B CA 1
ATOM 4280 C C . GLY B 1 254 ? -2.426 12.242 -21.156 1 97.69 254 GLY B C 1
ATOM 4281 O O . GLY B 1 254 ? -3.033 13.297 -20.953 1 97.69 254 GLY B O 1
ATOM 4282 N N . ALA B 1 255 ? -2.586 11.203 -20.438 1 97.56 255 ALA B N 1
ATOM 4283 C CA . ALA B 1 255 ? -3.463 11.273 -19.266 1 97.56 255 ALA B CA 1
ATOM 4284 C C . ALA B 1 255 ? -2.943 12.289 -18.25 1 97.56 255 ALA B C 1
ATOM 4286 O O . ALA B 1 255 ? -3.727 12.906 -17.516 1 97.56 255 ALA B O 1
ATOM 4287 N N . LEU B 1 256 ? -1.634 12.398 -18.203 1 98.56 256 LEU B N 1
ATOM 4288 C CA . LEU B 1 256 ? -0.94 13.43 -17.438 1 98.56 256 LEU B CA 1
ATOM 4289 C C . LEU B 1 256 ? -0.063 14.281 -18.344 1 98.56 256 LEU B C 1
ATOM 4291 O O . LEU B 1 256 ? 0.506 13.781 -19.328 1 98.56 256 LEU B O 1
ATOM 4295 N N . VAL B 1 257 ? 0.044 15.523 -18 1 98.69 257 VAL B N 1
ATOM 4296 C CA . VAL B 1 257 ? 0.95 16.422 -18.703 1 98.69 257 VAL B CA 1
ATOM 4297 C C . VAL B 1 257 ? 1.886 17.094 -17.703 1 98.69 257 VAL B C 1
ATOM 4299 O O . VAL B 1 257 ? 1.472 17.453 -16.609 1 98.69 257 VAL B O 1
ATOM 4302 N N . GLU B 1 258 ? 3.119 17.219 -18.094 1 98.31 258 GLU B N 1
ATOM 4303 C CA . GLU B 1 258 ? 4.086 17.922 -17.266 1 98.31 258 GLU B CA 1
ATOM 4304 C C . GLU B 1 258 ? 3.852 19.438 -17.297 1 98.31 258 GLU B C 1
ATOM 4306 O O . GLU B 1 258 ? 3.564 20 -18.359 1 98.31 258 GLU B O 1
ATOM 4311 N N . LEU B 1 259 ? 3.996 20.062 -16.203 1 98.06 259 LEU B N 1
ATOM 4312 C CA . LEU B 1 259 ? 3.812 21.5 -16.062 1 98.06 259 LEU B CA 1
ATOM 4313 C C . LEU B 1 259 ? 5.145 22.234 -16.188 1 98.06 259 LEU B C 1
ATOM 4315 O O . LEU B 1 259 ? 6.207 21.609 -16.094 1 98.06 259 LEU B O 1
ATOM 4319 N N . PRO B 1 260 ? 5.02 23.531 -16.5 1 95.06 260 PRO B N 1
ATOM 4320 C CA . PRO B 1 260 ? 6.262 24.312 -16.531 1 95.06 260 PRO B CA 1
ATOM 4321 C C . PRO B 1 260 ? 7 24.312 -15.203 1 95.06 260 PRO B C 1
ATOM 4323 O O . PRO B 1 260 ? 6.371 24.25 -14.141 1 95.06 260 PRO B O 1
ATOM 4326 N N . GLY B 1 261 ? 8.305 24.438 -15.375 1 91.06 261 GLY B N 1
ATOM 4327 C CA . GLY B 1 261 ? 9.164 24.438 -14.195 1 91.06 261 GLY B CA 1
ATOM 4328 C C . GLY B 1 261 ? 10.219 23.344 -14.219 1 91.06 261 GLY B C 1
ATOM 4329 O O . GLY B 1 261 ? 10.219 22.5 -15.109 1 91.06 261 GLY B O 1
ATOM 4330 N N . GLY B 1 262 ? 11.039 23.391 -13.203 1 91 262 GLY B N 1
ATOM 4331 C CA . GLY B 1 262 ? 12.18 22.484 -13.164 1 91 262 GLY B CA 1
ATOM 4332 C C . GLY B 1 262 ? 11.859 21.156 -12.508 1 91 262 GLY B C 1
ATOM 4333 O O . GLY B 1 262 ? 10.828 21.016 -11.836 1 91 262 GLY B O 1
ATOM 4334 N N . VAL B 1 263 ? 12.742 20.25 -12.742 1 95.56 263 VAL B N 1
ATOM 4335 C CA . VAL B 1 263 ? 12.719 18.922 -12.141 1 95.56 263 VAL B CA 1
ATOM 4336 C C . VAL B 1 263 ? 13.305 18.984 -10.727 1 95.56 263 VAL B C 1
ATOM 4338 O O . VAL B 1 263 ? 14.328 19.641 -10.508 1 95.56 263 VAL B O 1
ATOM 4341 N N . LEU B 1 264 ? 12.547 18.391 -9.82 1 94.88 264 LEU B N 1
ATOM 4342 C CA . LEU B 1 264 ? 13.078 18.328 -8.461 1 94.88 264 LEU B CA 1
ATOM 4343 C C . LEU B 1 264 ? 13.906 17.062 -8.266 1 94.88 264 LEU B C 1
ATOM 4345 O O . LEU B 1 264 ? 13.461 15.961 -8.594 1 94.88 264 LEU B O 1
ATOM 4349 N N . THR B 1 265 ? 15.125 17.266 -7.805 1 90.69 265 THR B N 1
ATOM 4350 C CA . THR B 1 265 ? 16.016 16.156 -7.461 1 90.69 265 THR B CA 1
ATOM 4351 C C . THR B 1 265 ? 16.453 16.25 -6.004 1 90.69 265 THR B C 1
ATOM 4353 O O . THR B 1 265 ? 16.297 17.297 -5.367 1 90.69 265 THR B O 1
ATOM 4356 N N . SER B 1 266 ? 16.75 15.117 -5.465 1 85.69 266 SER B N 1
ATOM 4357 C CA . SER B 1 266 ? 17.281 15.086 -4.102 1 85.69 266 SER B CA 1
ATOM 4358 C C . SER B 1 266 ? 18.469 14.141 -3.994 1 85.69 266 SER B C 1
ATOM 4360 O O . SER B 1 266 ? 18.828 13.469 -4.965 1 85.69 266 SER B O 1
ATOM 4362 N N . SER B 1 267 ? 19.078 14.172 -2.844 1 84.94 267 SER B N 1
ATOM 4363 C CA . SER B 1 267 ? 20.188 13.258 -2.586 1 84.94 267 SER B CA 1
ATOM 4364 C C . SER B 1 267 ? 19.688 11.859 -2.246 1 84.94 267 SER B C 1
ATOM 4366 O O . SER B 1 267 ? 20.469 10.898 -2.268 1 84.94 267 SER B O 1
ATOM 4368 N N . ASP B 1 268 ? 18.422 11.797 -1.993 1 88.12 268 ASP B N 1
ATOM 4369 C CA . ASP B 1 268 ? 17.844 10.484 -1.725 1 88.12 268 ASP B CA 1
ATOM 4370 C C . ASP B 1 268 ? 17.797 9.641 -2.992 1 88.12 268 ASP B C 1
ATOM 4372 O O . ASP B 1 268 ? 17.875 10.164 -4.105 1 88.12 268 ASP B O 1
ATOM 4376 N N . ALA B 1 269 ? 17.781 8.336 -2.766 1 94.38 269 ALA B N 1
ATOM 4377 C CA . ALA B 1 269 ? 17.734 7.398 -3.881 1 94.38 269 ALA B CA 1
ATOM 4378 C C . ALA B 1 269 ? 17 6.113 -3.488 1 94.38 269 ALA B C 1
ATOM 4380 O O . ALA B 1 269 ? 16.625 5.941 -2.33 1 94.38 269 ALA B O 1
ATOM 4381 N N . TYR B 1 270 ? 16.734 5.367 -4.52 1 96.62 270 TYR B N 1
ATOM 4382 C CA . TYR B 1 270 ? 16.234 4.012 -4.301 1 96.62 270 TYR B CA 1
ATOM 4383 C C . TYR B 1 270 ? 17.391 3.049 -4.035 1 96.62 270 TYR B C 1
ATOM 4385 O O . TYR B 1 270 ? 18.406 3.086 -4.727 1 96.62 270 TYR B O 1
ATOM 4393 N N . TYR B 1 271 ? 17.172 2.189 -3.01 1 96.44 271 TYR B N 1
ATOM 4394 C CA . TYR B 1 271 ? 18.188 1.215 -2.625 1 96.44 271 TYR B CA 1
ATOM 4395 C C . TYR B 1 271 ? 17.578 -0.167 -2.438 1 96.44 271 TYR B C 1
ATOM 4397 O O . TYR B 1 271 ? 16.453 -0.292 -1.933 1 96.44 271 TYR B O 1
ATOM 4405 N N . LEU B 1 272 ? 18.297 -1.14 -2.873 1 97.94 272 LEU B N 1
ATOM 4406 C CA . LEU B 1 272 ? 18.047 -2.48 -2.355 1 97.94 272 LEU B CA 1
ATOM 4407 C C . LEU B 1 272 ? 18.703 -2.666 -0.99 1 97.94 272 LEU B C 1
ATOM 4409 O O . LEU B 1 272 ? 19.906 -2.486 -0.848 1 97.94 272 LEU B O 1
ATOM 4413 N N . VAL B 1 273 ? 17.906 -2.979 -0.015 1 96.81 273 VAL B N 1
ATOM 4414 C CA . VAL B 1 273 ? 18.391 -3.162 1.349 1 96.81 273 VAL B CA 1
ATOM 4415 C C . VAL B 1 273 ? 18.422 -4.648 1.691 1 96.81 273 VAL B C 1
ATOM 4417 O O . VAL B 1 273 ? 17.406 -5.336 1.597 1 96.81 273 VAL B O 1
ATOM 4420 N N . VAL B 1 274 ? 19.562 -5.141 2.07 1 96.69 274 VAL B N 1
ATOM 4421 C CA . VAL B 1 274 ? 19.75 -6.551 2.391 1 96.69 274 VAL B CA 1
ATOM 4422 C C . VAL B 1 274 ? 20.281 -6.695 3.811 1 96.69 274 VAL B C 1
ATOM 4424 O O . VAL B 1 274 ? 21.375 -6.195 4.121 1 96.69 274 VAL B O 1
ATOM 4427 N N . PRO B 1 275 ? 19.5 -7.328 4.637 1 93.19 275 PRO B N 1
ATOM 4428 C CA . PRO B 1 275 ? 20.062 -7.566 5.961 1 93.19 275 PRO B CA 1
ATOM 4429 C C . PRO B 1 275 ? 21.328 -8.43 5.914 1 93.19 275 PRO B C 1
ATOM 4431 O O . PRO B 1 275 ? 21.406 -9.375 5.125 1 93.19 275 PRO B O 1
ATOM 4434 N N . LEU B 1 276 ? 22.25 -8.172 6.816 1 89.88 276 LEU B N 1
ATOM 4435 C CA . LEU B 1 276 ? 23.531 -8.859 6.832 1 89.88 276 LEU B CA 1
ATOM 4436 C C . LEU B 1 276 ? 23.344 -10.359 7.047 1 89.88 276 LEU B C 1
ATOM 4438 O O . LEU B 1 276 ? 24.047 -11.172 6.445 1 89.88 276 LEU B O 1
ATOM 4442 N N . ALA B 1 277 ? 22.422 -10.664 7.785 1 87.25 277 ALA B N 1
ATOM 4443 C CA . ALA B 1 277 ? 22.172 -12.055 8.156 1 87.25 277 ALA B CA 1
ATOM 4444 C C . ALA B 1 277 ? 21.75 -12.875 6.938 1 87.25 277 ALA B C 1
ATOM 4446 O O . ALA B 1 277 ? 21.859 -14.102 6.941 1 87.25 277 ALA B O 1
ATOM 4447 N N . ARG B 1 278 ? 21.297 -12.219 5.891 1 89.94 278 ARG B N 1
ATOM 4448 C CA . ARG B 1 278 ? 20.766 -12.922 4.727 1 89.94 278 ARG B CA 1
ATOM 4449 C C . ARG B 1 278 ? 21.625 -12.688 3.498 1 89.94 278 ARG B C 1
ATOM 4451 O O . ARG B 1 278 ? 21.344 -13.211 2.418 1 89.94 278 ARG B O 1
ATOM 4458 N N . ALA B 1 279 ? 22.656 -12.055 3.652 1 90 279 ALA B N 1
ATOM 4459 C CA . ALA B 1 279 ? 23.438 -11.578 2.52 1 90 279 ALA B CA 1
ATOM 4460 C C . ALA B 1 279 ? 24.078 -12.742 1.771 1 90 279 ALA B C 1
ATOM 4462 O O . ALA B 1 279 ? 24.359 -12.641 0.574 1 90 279 ALA B O 1
ATOM 4463 N N . GLU B 1 280 ? 24.188 -13.859 2.447 1 88.88 280 GLU B N 1
ATOM 4464 C CA . GLU B 1 280 ? 24.891 -14.977 1.829 1 88.88 280 GLU B CA 1
ATOM 4465 C C . GLU B 1 280 ? 23.922 -16.016 1.268 1 88.88 280 GLU B C 1
ATOM 4467 O O . GLU B 1 280 ? 24.328 -16.984 0.633 1 88.88 280 GLU B O 1
ATOM 4472 N N . SER B 1 281 ? 22.703 -15.703 1.428 1 90.25 281 SER B N 1
ATOM 4473 C CA . SER B 1 281 ? 21.703 -16.609 0.854 1 90.25 281 SER B CA 1
ATOM 4474 C C . SER B 1 281 ? 21.766 -16.594 -0.669 1 90.25 281 SER B C 1
ATOM 4476 O O . SER B 1 281 ? 21.859 -15.531 -1.284 1 90.25 281 SER B O 1
ATOM 4478 N N . ALA B 1 282 ? 21.703 -17.766 -1.304 1 89.5 282 ALA B N 1
ATOM 4479 C CA . ALA B 1 282 ? 21.844 -17.906 -2.752 1 89.5 282 ALA B CA 1
ATOM 4480 C C . ALA B 1 282 ? 20.75 -17.125 -3.479 1 89.5 282 ALA B C 1
ATOM 4482 O O . ALA B 1 282 ? 21.031 -16.422 -4.465 1 89.5 282 ALA B O 1
ATOM 4483 N N . GLY B 1 283 ? 19.531 -17.234 -3.012 1 93.06 283 GLY B N 1
ATOM 4484 C CA . GLY B 1 283 ? 18.438 -16.516 -3.629 1 93.06 283 GLY B CA 1
ATOM 4485 C C . GLY B 1 283 ? 18.578 -15.008 -3.559 1 93.06 283 GLY B C 1
ATOM 4486 O O . GLY B 1 283 ? 18.312 -14.312 -4.539 1 93.06 283 GLY B O 1
ATOM 4487 N N . VAL B 1 284 ? 19.047 -14.562 -2.43 1 95.5 284 VAL B N 1
ATOM 4488 C CA . VAL B 1 284 ? 19.25 -13.133 -2.238 1 95.5 284 VAL B CA 1
ATOM 4489 C C . VAL B 1 284 ? 20.375 -12.641 -3.148 1 95.5 284 VAL B C 1
ATOM 4491 O O . VAL B 1 284 ? 20.25 -11.602 -3.799 1 95.5 284 VAL B O 1
ATOM 4494 N N . LYS B 1 285 ? 21.406 -13.422 -3.189 1 96.19 285 LYS B N 1
ATOM 4495 C CA . LYS B 1 285 ? 22.531 -13.062 -4.047 1 96.19 285 LYS B CA 1
ATOM 4496 C C . LYS B 1 285 ? 22.109 -13 -5.512 1 96.19 285 LYS B C 1
ATOM 4498 O O . LYS B 1 285 ? 22.484 -12.07 -6.23 1 96.19 285 LYS B O 1
ATOM 4503 N N . ALA B 1 286 ? 21.375 -13.945 -5.918 1 96.38 286 ALA B N 1
ATOM 4504 C CA . ALA B 1 286 ? 20.922 -13.992 -7.301 1 96.38 286 ALA B CA 1
ATOM 4505 C C . ALA B 1 286 ? 20.047 -12.781 -7.625 1 96.38 286 ALA B C 1
ATOM 4507 O O . ALA B 1 286 ? 20.203 -12.148 -8.672 1 96.38 286 ALA B O 1
ATOM 4508 N N . PHE B 1 287 ? 19.156 -12.492 -6.766 1 97.56 287 PHE B N 1
ATOM 4509 C CA . PHE B 1 287 ? 18.234 -11.375 -6.98 1 97.56 287 PHE B CA 1
ATOM 4510 C C . PHE B 1 287 ? 19 -10.055 -6.977 1 97.56 287 PHE B C 1
ATOM 4512 O O . PHE B 1 287 ? 18.734 -9.18 -7.809 1 97.56 287 PHE B O 1
ATOM 4519 N N . ARG B 1 288 ? 19.844 -9.922 -6.047 1 97.19 288 ARG B N 1
ATOM 4520 C CA . ARG B 1 288 ? 20.672 -8.719 -5.906 1 97.19 288 ARG B CA 1
ATOM 4521 C C . ARG B 1 288 ? 21.469 -8.453 -7.172 1 97.19 288 ARG B C 1
ATOM 4523 O O . ARG B 1 288 ? 21.484 -7.332 -7.684 1 97.19 288 ARG B O 1
ATOM 4530 N N . ALA B 1 289 ? 22.125 -9.406 -7.676 1 96.81 289 ALA B N 1
ATOM 4531 C CA . ALA B 1 289 ? 22.922 -9.273 -8.891 1 96.81 289 ALA B CA 1
ATOM 4532 C C . ALA B 1 289 ? 22.047 -8.898 -10.086 1 96.81 289 ALA B C 1
ATOM 4534 O O . ALA B 1 289 ? 22.391 -7.988 -10.852 1 96.81 289 ALA B O 1
ATOM 4535 N N . TRP B 1 290 ? 20.953 -9.523 -10.195 1 97.62 290 TRP B N 1
ATOM 4536 C CA . TRP B 1 290 ? 20.031 -9.258 -11.289 1 97.62 290 TRP B CA 1
ATOM 4537 C C . TRP B 1 290 ? 19.5 -7.836 -11.227 1 97.62 290 TRP B C 1
ATOM 4539 O O . TRP B 1 290 ? 19.453 -7.133 -12.234 1 97.62 290 TRP B O 1
ATOM 4549 N N . LEU B 1 291 ? 19.078 -7.445 -10.062 1 97.38 291 LEU B N 1
ATOM 4550 C CA . LEU B 1 291 ? 18.453 -6.133 -9.883 1 97.38 291 LEU B CA 1
ATOM 4551 C C . LEU B 1 291 ? 19.469 -5.023 -10.18 1 97.38 291 LEU B C 1
ATOM 4553 O O . LEU B 1 291 ? 19.094 -3.973 -10.711 1 97.38 291 LEU B O 1
ATOM 4557 N N . GLN B 1 292 ? 20.688 -5.262 -9.828 1 95.56 292 GLN B N 1
ATOM 4558 C CA . GLN B 1 292 ? 21.734 -4.289 -10.125 1 95.56 292 GLN B CA 1
ATOM 4559 C C . GLN B 1 292 ? 21.938 -4.125 -11.625 1 95.56 292 GLN B C 1
ATOM 4561 O O . GLN B 1 292 ? 22.156 -3.016 -12.109 1 95.56 292 GLN B O 1
ATOM 4566 N N . GLU B 1 293 ? 21.797 -5.164 -12.297 1 94.88 293 GLU B N 1
ATOM 4567 C CA . GLU B 1 293 ? 21.891 -5.109 -13.758 1 94.88 293 GLU B CA 1
ATOM 4568 C C . GLU B 1 293 ? 20.734 -4.336 -14.359 1 94.88 293 GLU B C 1
ATOM 4570 O O . GLU B 1 293 ? 20.922 -3.52 -15.266 1 94.88 293 GLU B O 1
ATOM 4575 N N . VAL B 1 294 ? 19.578 -4.594 -13.836 1 94.12 294 VAL B N 1
ATOM 4576 C CA . VAL B 1 294 ? 18.375 -3.939 -14.305 1 94.12 294 VAL B CA 1
ATOM 4577 C C . VAL B 1 294 ? 18.469 -2.436 -14.07 1 94.12 294 VAL B C 1
ATOM 4579 O O . VAL B 1 294 ? 18.141 -1.637 -14.953 1 94.12 294 VAL B O 1
ATOM 4582 N N . ALA B 1 295 ? 18.891 -2.086 -12.875 1 92.62 295 ALA B N 1
ATOM 4583 C CA . ALA B 1 295 ? 18.984 -0.677 -12.5 1 92.62 295 ALA B CA 1
ATOM 4584 C C . ALA B 1 295 ? 20.062 0.037 -13.305 1 92.62 295 ALA B C 1
ATOM 4586 O O . ALA B 1 295 ? 19.938 1.224 -13.609 1 92.62 295 ALA B O 1
ATOM 4587 N N . GLY B 1 296 ? 21.188 -0.555 -13.539 1 84.75 296 GLY B N 1
ATOM 4588 C CA . GLY B 1 296 ? 22.281 0.009 -14.312 1 84.75 296 GLY B CA 1
ATOM 4589 C C . GLY B 1 296 ? 21.906 0.297 -15.758 1 84.75 296 GLY B C 1
ATOM 4590 O O . GLY B 1 296 ? 22.469 1.202 -16.375 1 84.75 296 GLY B O 1
ATOM 4591 N N . GLN B 1 297 ? 21.016 -0.404 -16.312 1 70.94 297 GLN B N 1
ATOM 4592 C CA . GLN B 1 297 ? 20.547 -0.21 -17.672 1 70.94 297 GLN B CA 1
ATOM 4593 C C . GLN B 1 297 ? 19.688 1.044 -17.797 1 70.94 297 GLN B C 1
ATOM 4595 O O . GLN B 1 297 ? 19.562 1.612 -18.875 1 70.94 297 GLN B O 1
ATOM 4600 N N . ARG B 1 298 ? 19.109 1.508 -16.828 1 62.19 298 ARG B N 1
ATOM 4601 C CA . ARG B 1 298 ? 18.25 2.688 -16.859 1 62.19 298 ARG B CA 1
ATOM 4602 C C . ARG B 1 298 ? 19.078 3.967 -16.797 1 62.19 298 ARG B C 1
ATOM 4604 O O . ARG B 1 298 ? 18.594 5.047 -17.141 1 62.19 298 ARG B O 1
ATOM 4611 N N . GLU B 1 299 ? 20.25 4.039 -16.188 1 53.53 299 GLU B N 1
ATOM 4612 C CA . GLU B 1 299 ? 21.016 5.281 -16.109 1 53.53 299 GLU B CA 1
ATOM 4613 C C . GLU B 1 299 ? 21.469 5.738 -17.5 1 53.53 299 GLU B C 1
ATOM 4615 O O . GLU B 1 299 ? 22.062 4.969 -18.25 1 53.53 299 GLU B O 1
ATOM 4620 N N . PRO B 1 300 ? 20.984 6.848 -18.125 1 43.59 300 PRO B N 1
ATOM 4621 C CA . PRO B 1 300 ? 21.578 7.371 -19.359 1 43.59 300 PRO B CA 1
ATOM 4622 C C . PRO B 1 300 ? 23.094 7.406 -19.312 1 43.59 300 PRO B C 1
ATOM 4624 O O . PRO B 1 300 ? 23.688 7.488 -18.234 1 43.59 300 PRO B O 1
ATOM 4627 N N . GLY B 1 301 ? 23.766 6.875 -20.422 1 34.06 301 GLY B N 1
ATOM 4628 C CA . GLY B 1 301 ? 25.188 7.078 -20.672 1 34.06 301 GLY B CA 1
ATOM 4629 C C . GLY B 1 301 ? 25.656 8.477 -20.328 1 34.06 301 GLY B C 1
ATOM 4630 O O . GLY B 1 301 ? 25 9.461 -20.656 1 34.06 301 GLY B O 1
ATOM 4631 N N . ARG B 1 302 ? 26.516 8.766 -19.359 1 34.75 302 ARG B N 1
ATOM 4632 C CA . ARG B 1 302 ? 27.406 9.93 -19.391 1 34.75 302 ARG B CA 1
ATOM 4633 C C . ARG B 1 302 ? 27.969 10.156 -20.781 1 34.75 302 ARG B C 1
ATOM 4635 O O . ARG B 1 302 ? 28.578 9.25 -21.359 1 34.75 302 ARG B O 1
ATOM 4642 N N . VAL B 1 303 ? 27.375 10.961 -21.703 1 26.33 303 VAL B N 1
ATOM 4643 C CA . VAL B 1 303 ? 28.203 11.539 -22.766 1 26.33 303 VAL B CA 1
ATOM 4644 C C . VAL B 1 303 ? 29.594 11.852 -22.219 1 26.33 303 VAL B C 1
ATOM 4646 O O . VAL B 1 303 ? 29.734 12.57 -21.219 1 26.33 303 VAL B O 1
ATOM 4649 N N . GLY B 1 304 ? 30.5 10.977 -22.25 1 25.11 304 GLY B N 1
ATOM 4650 C CA . GLY B 1 304 ? 31.906 11.367 -22.297 1 25.11 304 GLY B CA 1
ATOM 4651 C C . GLY B 1 304 ? 32.125 12.68 -23.016 1 25.11 304 GLY B C 1
ATOM 4652 O O . GLY B 1 304 ? 31.766 12.828 -24.188 1 25.11 304 GLY B O 1
ATOM 4653 N N . GLY B 1 305 ? 32.156 13.898 -22.297 1 19.91 305 GLY B N 1
ATOM 4654 C CA . GLY B 1 305 ? 33.188 14.797 -22.766 1 19.91 305 GLY B CA 1
ATOM 4655 C C . GLY B 1 305 ? 34.562 14.188 -22.703 1 19.91 305 GLY B C 1
ATOM 4656 O O . GLY B 1 305 ? 34.812 13.266 -21.922 1 19.91 305 GLY B O 1
#

Radius of gyration: 24.79 Å; Cα contacts (8 Å, |Δi|>4): 1036; chains: 2; bounding box: 72×63×62 Å

Foldseek 3Di:
DDDVLPPQDPVLLQLLLLCAVVQHLCRSCVVVVHDSVVSVVSPVVVCVSVVHHQWDDDPNTTHGDPVNVVVSVVSVLVVVLVVVVVVQVVLVVVVAGEAEEEEADLCCVQPVVVCVVVVCVVGVRYDYHYDYDQDDDDCVSDVHQKYKYKFDQDDPQKGWAFQWWFWKFKKAAPVLCVVQVFAAPLSQLPKAEEEAPVCQCVQVQQCVVRVHDRPCSRDHYYDNHVVVVLVCRLVPVGMYIDGCSSCVPCPVVRSMDTGDGDIDTDPMGIIMIGRPVNCPPPNNVSVVVVSNVVSVVPDPDPPDD/DDDVLPPQDPVLLQLLLLCAVVQHLCRSCVVVVHDSVVSVVSPVVVCVSVVHHQWDDDPNTTHGDPVVVVVSVVSVLVVVLVVVVVVQVVLVVVVAGEAEEEEADLCCVQPVVVCVVVVCVVGVRYDYHYDYDQDDDDCVSHVHQKYKYKFDQDDPQKGWAFQWWFWKFKKAAPVLCVVQVFAAPLSQLPKAEEEAPVCQCVQVVQCVVRVHDRPCSRDHYYDPHVVVVLVCRLVPVGMYIDGCSSCVPCPVVRSMDTGDGDIDTDPMGIIMIGRPVNCPPPNNVSVVVVSNVVSVVPDPDPPDD

Secondary structure (DSSP, 8-state):
---GGGS--HHHHHHHHHHHHHT-HHHHHHHHT--HHHHHHHHHHHHHHHTS-SEEEETTEEEE-HHHHHHHHHHHHHHHHHHHHHHHHHHHHTT-EEEEEEE-HHHIIIIIGGGHHHHHHH-TTEEEEEEE-SS---TTTS--SEEEEEE-S--TTEEEEEEE---EEEEE-HHHHHHTT--SGGGGTTSPEEEETT-TTHHHHHHHHHT---TTTT-S-EESSHHHHHHHHHTTS-EEEEEGGGSHHHHHHTSSEEPSSPPB--S-EEEEEEEGGGTT-HHHHHHHHHHHHHHHHHS------/---GGGS--HHHHHHHHHHHHHT-HHHHHHHHT--HHHHHHHHHHHHHHHTS-SEEEETTEEEE-HHHHHHHHHHHHHHHHHHHHHHHHHHHHTT-EEEEEEE-HHHIIIIIGGGHHHHHHH-TTEEEEEEE-SS---TTTS--SEEEEEE-S--TTEEEEEEE---EEEEE-HHHHHHTT--SGGGGTTSPBPEETT-TTHHHHHHHHHT---TTTT-S-EESSHHHHHHHHHTTS-BEEEEGGGSHHHHHHTSSEEPSSPPB--S-EEEEEEEGGGTT-HHHHHHHHHHHHHHHHHS------

InterPro domains:
  IPR000847 LysR, HTH, N-terminal domain [PF00126] (12-69)
  IPR000847 LysR, HTH, N-terminal domain [PR00039] (25-36)
  IPR000847 LysR, HTH, N-terminal domain [PR00039] (36-46)
  IPR000847 LysR, HTH, N-terminal domain [PR00039] (46-57)
  IPR000847 LysR, HTH, N-terminal domain [PS50931] (8-65)
  IPR005119 LysR, substrate-binding [PF03466] (96-295)
  IPR036388 Winged helix-like DNA-binding domain superfamily [G3DSA:1.10.10.10] (9-90)
  IPR036390 Winged helix DNA-binding domain superfamily [SSF46785] (11-116)
  IPR058163 LysR-type transcriptional regulator, proteobacterial-type [PTHR30537] (8-299)

Solvent-accessible surface area (backbone atoms only — not comparable to full-atom values): 32468 Å² total; per-residue (Å²): 128,87,56,66,81,78,50,73,56,64,70,26,50,50,34,40,44,38,19,61,65,37,38,25,53,62,56,23,8,60,75,68,72,45,50,46,65,55,34,50,48,30,34,50,52,46,24,60,66,68,70,42,68,37,60,43,74,55,96,87,35,56,32,69,29,74,62,21,50,57,48,42,55,52,47,50,53,49,50,50,48,50,49,51,49,49,51,39,50,52,30,41,73,71,71,20,43,63,42,34,32,32,20,31,58,50,52,36,30,60,59,49,34,59,47,44,42,60,51,36,70,76,35,73,47,47,39,61,27,43,37,71,38,91,63,88,77,56,62,90,79,41,87,47,57,32,32,43,47,76,40,72,82,45,49,77,71,35,47,57,40,81,47,46,72,61,49,31,34,45,30,24,12,56,66,49,40,61,75,65,64,59,72,44,56,65,59,53,58,80,49,50,35,48,39,42,56,90,48,66,54,54,50,45,53,47,30,56,75,69,69,37,88,45,95,57,40,77,48,62,39,34,22,62,42,64,57,37,43,52,34,25,11,50,51,51,54,27,36,30,72,40,50,47,85,73,40,50,67,41,48,73,73,48,50,27,38,78,50,59,71,75,71,43,71,67,91,43,29,33,24,43,34,33,36,59,91,42,57,78,39,68,68,51,43,54,49,50,56,51,50,48,53,58,32,60,69,66,56,75,78,78,75,76,125,128,86,55,65,82,79,49,74,57,65,68,27,49,50,35,38,46,37,19,61,66,36,34,26,54,61,56,25,7,62,75,67,72,47,49,48,67,54,32,49,48,29,36,50,50,47,23,58,67,68,71,42,69,37,60,42,74,56,97,88,33,54,35,68,30,74,63,21,51,56,49,42,54,52,48,50,52,48,51,50,45,50,50,51,49,48,50,37,50,55,31,38,74,71,72,20,42,64,43,35,32,31,20,33,57,50,53,36,31,61,59,47,36,58,48,42,42,60,50,38,70,75,36,72,47,48,40,61,30,44,38,72,40,90,64,91,78,57,60,90,79,40,84,49,56,31,31,43,46,77,39,64,83,44,50,87,72,35,47,57,40,80,46,46,71,60,47,30,34,47,30,24,10,54,66,49,39,62,75,65,64,58,73,46,57,69,59,52,58,82,49,50,35,47,37,41,59,92,48,66,54,54,50,44,54,49,30,56,75,70,71,36,88,43,93,59,40,77,47,62,37,34,22,59,42,65,56,36,42,51,34,25,11,51,51,50,54,28,38,29,71,41,50,46,86,72,41,49,65,42,47,73,72,48,50,28,39,78,50,58,71,74,73,42,71,66,92,43,28,33,25,44,34,33,36,58,92,43,57,78,37,67,66,50,43,52,50,51,56,51,50,48,52,57,34,59,68,67,57,77,77,75,75,76,125

Sequence (610 aa):
MFRKLFLPPVADLLAFEAAARHASISRAAEELHLTQSAVSRQVRQLEAQLGQALFTRVRQRVVLTDAGRLYAADVRAVLQQLGAATQKAMALADGGGLLHLAVLPTLGARWLVPRLPAFAALHPELTVNLSARGEPFDFAQEPFDAAIHYGAPHWAGAVCDYLMHEEVVPVCSPALRTRHRIETPADVAGLTLLHQTTRPMLWADWFEQEGVPAPQALRGPRFEQFAMIAQAAISGLGVALLPRFLMEEELASGALVELPGGVLTSSDAYYLVVPLARAESAGVKAFRAWLQEVAGQREPGRVGGMFRKLFLPPVADLLAFEAAARHASISRAAEELHLTQSAVSRQVRQLEAQLGQALFTRVRQRVVLTDAGRLYAADVRAVLQQLGAATQKAMALADGGGLLHLAVLPTLGARWLVPRLPAFAALHPELTVNLSARGEPFDFAQEPFDAAIHYGAPHWAGAVCDYLMHEEVVPVCSPALRTRHRIETPADVAGLTLLHQTTRPMLWADWFEQEGVPAPQALRGPRFEQFAMIAQAAISGLGVALLPRFLMEEELASGALVELPGGVLTSSDAYYLVVPLARAESAGVKAFRAWLQEVAGQREPGRVGG

Nearest PDB structures (foldseek):
  3t1b-assembly1_D  TM=5.952E-01  e=7.376E-21  Vibrio cholerae
  3t1b-assembly1_C  TM=6.408E-01  e=3.769E-20  Vibrio cholerae
  3t1b-assembly1_B  TM=6.220E-01  e=3.324E-20  Vibrio cholerae
  3t1b-assembly1_A  TM=5.732E-01  e=1.218E-20  Vibrio cholerae
  6xtv-assembly1_B  TM=5.673E-01  e=3.364E-16  Corynebacterium glutamicum MB001